Protein 5MR7 (pdb70)

InterPro domains:
  IPR007604 CP2 transcription factor [PF04516] (229-438)
  IPR007604 CP2 transcription factor [PS51968] (244-482)
  IPR040167 Transcription factor CP2-like [PTHR11037] (49-623)
  IPR057520 GRHL1/CP2, C-terminal domain [PF25416] (536-624)

Organism: Homo sapiens (NCBI:txid9606)

Nearest PDB structures (foldseek):
  5mr7-assembly1_A  TM=1.005E+00  e=2.139E-42  Homo sapiens
  5mr7-assembly2_B  TM=9.802E-01  e=1.194E-37  Homo sapiens
  5mph-assembly1_A  TM=9.291E-01  e=2.020E-31  Homo sapiens
  5mpi-assembly1_A  TM=9.273E-01  e=1.620E-30  Homo sapiens
  5mpf-assembly1_A  TM=9.160E-01  e=8.180E-30  Homo sapiens

GO terms:
  GO:0005634 nucleus (C, IDA)
  GO:0005911 cell-cell junction (C, IDA)
  GO:0001216 DNA-binding transcription activator activity (F, IDA)
  GO:0031490 chromatin DNA binding (F, IDA)
  GO:0043565 sequence-specific DNA binding (F, IDA)
  GO:0030216 keratinocyte differentiation (P, IDA)
  GO:0006357 regulation of transcription by RNA polymerase II (P, IDA)
  GO:0005634 nucleus (C, EXP)
  GO:0016020 membrane (C, EXP)
  GO:0003382 epithelial cell morphogenesis (P, IMP)
  GO:0034329 cell junction assembly (P, IMP)
  GO:0001228 DNA-binding transcription activator activity, RNA polymerase II-specific (F, IMP)
  GO:0045944 positive regulation of transcription by RNA polymerase II (P, IMP)
  GO:0007155 cell adhesion (P, IMP)
  GO:0070830 bicellular tight junction assembly (P, IMP)
  GO:0001228 DNA-binding transcription activator activity, RNA polymerase II-specific (F, IDA)
  GO:0045944 positive regulation of transcription by RNA polymerase II (P, IDA)
  GO:0042802 identical protein binding (F, IPI)
  GO:0005515 protein binding (F, IPI)
  GO:0005654 nucleoplasm (C, IDA)

Secondary structure (DSSP, 8-state):
-EEEEEES-B---EEEEETT--EEEEEEE----TTS-EEEEEEEEEESS---HHHHHHHHHHHHHTSS-TT--SEEE---HHHHTTEEEEEEEETTEEEEEEETTS-EEEEEEE-S-TTTT-----EEEEEEEEESSS--SS-SEEEEEEEEEESTTHHHHHHHHHH--EEEPEEPS-SSS---------/-EEEEEE----S----EEEEETT--EEEEEEE----TTTTEEEEEEEEEESS---HHHHHHHHHHHHHTSS-TT--SEEE---HHHHTTEEEEEEEETTEEEEEEETTS-EEEEEEE-S-TT---EEEEEEEEESSS--SS-SEEEEEEEEEESTTHHHHHHHHHHHH------EEEPEEPS-SSS--------

Sequence (384 aa):
TFQYTLEATKSGPMTYLNKGQFYAITLSETCFRHPISKVRSVVMVVFSEDKNRDEQLKYWKYWHSRQHTAKQRVLDIADYKESFNTIGNIEEIAYNAVSFTWDVNEEAKIFITVNCLSTDFSSGLPLMIQIDTYSYNNRSNKPIHRAYCQIKVFCDKGAERKIRDEERDITYFKTMPDLHSQPVLFIPDVTFQYTLEATKSLRQGPMTYLNKGQFYAITLSETCFRHPISKVRSVVMVVFSEDKNRDEQLKYWKYWHSRQHTAKQRVLDIADYKESFNTIGNIEEIAYNAVSFTWDVNEEAKIFITVNCLSTDFPLMIQIDTYSYNNRSNKPIHRAYCQIKVFCDKGAERKIRDEERKQQKKSDITYFKTMPDLHSQPVLFIPD

Structure (mmCIF, N/CA/C/O backbone):
data_5MR7
#
_entry.id   5MR7
#
_cell.length_a   54.193
_cell.length_b   48.274
_cell.length_c   101.304
_cell.angle_alpha   90.00
_cell.angle_beta   102.92
_cell.angle_gamma   90.00
#
_symmetry.space_group_name_H-M   'P 1 21 1'
#
loop_
_entity.id
_entity.type
_entity.pdbx_description
1 polymer 'Grainyhead-like protein 2 homolog'
2 water water
#
loop_
_atom_site.group_PDB
_atom_site.id
_atom_site.type_symbol
_atom_site.label_atom_id
_atom_site.label_alt_id
_atom_site.label_comp_id
_atom_site.label_asym_id
_atom_site.label_entity_id
_atom_site.label_seq_id
_atom_site.pdbx_PDB_ins_code
_atom_site.Cartn_x
_atom_site.Cartn_y
_atom_site.Cartn_z
_atom_site.occupancy
_atom_site.B_iso_or_equiv
_atom_site.auth_seq_id
_atom_site.auth_comp_id
_atom_site.auth_asym_id
_atom_site.auth_atom_id
_atom_site.pdbx_PDB_model_num
ATOM 1 N N . THR A 1 33 ? 11.186 -32.532 -5.198 1.00 117.24 247 THR A N 1
ATOM 2 C CA . THR A 1 33 ? 12.525 -32.870 -4.723 1.00 114.08 247 THR A CA 1
ATOM 3 C C . THR A 1 33 ? 12.622 -32.570 -3.212 1.00 111.48 247 THR A C 1
ATOM 4 O O . THR A 1 33 ? 12.610 -33.508 -2.450 1.00 112.17 247 THR A O 1
ATOM 8 N N . PHE A 1 34 ? 12.663 -31.301 -2.775 1.00 101.10 248 PHE A N 1
ATOM 9 C CA . PHE A 1 34 ? 12.726 -30.986 -1.352 1.00 96.33 248 PHE A CA 1
ATOM 10 C C . PHE A 1 34 ? 11.398 -30.549 -0.771 1.00 101.95 248 PHE A C 1
ATOM 11 O O . PHE A 1 34 ? 10.503 -30.111 -1.502 1.00 104.83 248 PHE A O 1
ATOM 19 N N . GLN A 1 35 ? 11.291 -30.627 0.564 1.00 95.91 249 GLN A N 1
ATOM 20 C CA . GLN A 1 35 ? 10.091 -30.261 1.302 1.00 95.50 249 GLN A CA 1
ATOM 21 C C . GLN A 1 35 ? 10.423 -29.766 2.711 1.00 91.80 249 GLN A C 1
ATOM 22 O O . GLN A 1 35 ? 11.181 -30.424 3.435 1.00 89.77 249 GLN A O 1
ATOM 28 N N . TYR A 1 36 ? 9.859 -28.596 3.082 1.00 83.82 250 TYR A N 1
ATOM 29 C CA . TYR A 1 36 ? 10.060 -28.032 4.414 1.00 80.45 250 TYR A CA 1
ATOM 30 C C . TYR A 1 36 ? 8.743 -27.784 5.104 1.00 85.46 250 TYR A C 1
ATOM 31 O O . TYR A 1 36 ? 7.742 -27.460 4.460 1.00 86.75 250 TYR A O 1
ATOM 40 N N . THR A 1 37 ? 8.736 -27.942 6.423 1.00 82.60 251 THR A N 1
ATOM 41 C CA . THR A 1 37 ? 7.532 -27.693 7.208 1.00 83.21 251 THR A CA 1
ATOM 42 C C . THR A 1 37 ? 7.812 -26.770 8.392 1.00 82.97 251 THR A C 1
ATOM 43 O O . THR A 1 37 ? 8.945 -26.676 8.875 1.00 77.77 251 THR A O 1
ATOM 47 N N . LEU A 1 38 ? 6.771 -26.067 8.831 1.00 81.94 252 LEU A N 1
ATOM 48 C CA . LEU A 1 38 ? 6.804 -25.211 10.009 1.00 79.64 252 LEU A CA 1
ATOM 49 C C . LEU A 1 38 ? 5.698 -25.694 10.957 1.00 87.00 252 LEU A C 1
ATOM 50 O O . LEU A 1 38 ? 4.530 -25.777 10.562 1.00 89.40 252 LEU A O 1
ATOM 55 N N . GLU A 1 39 ? 6.088 -26.104 12.175 1.00 82.98 253 GLU A N 1
ATOM 56 C CA . GLU A 1 39 ? 5.156 -26.578 13.190 1.00 84.50 253 GLU A CA 1
ATOM 57 C C . GLU A 1 39 ? 4.740 -25.374 14.052 1.00 88.56 253 GLU A C 1
ATOM 58 O O . GLU A 1 39 ? 5.429 -25.029 15.025 1.00 83.17 253 GLU A O 1
ATOM 64 N N . ALA A 1 40 ? 3.651 -24.697 13.632 1.00 90.87 254 ALA A N 1
ATOM 65 C CA . ALA A 1 40 ? 3.081 -23.553 14.338 1.00 92.78 254 ALA A CA 1
ATOM 66 C C . ALA A 1 40 ? 1.583 -23.478 14.223 1.00 107.70 254 ALA A C 1
ATOM 67 O O . ALA A 1 40 ? 0.939 -24.298 13.561 1.00 110.71 254 ALA A O 1
ATOM 69 N N . THR A 1 41 ? 1.053 -22.400 14.830 1.00 107.97 255 THR A N 1
ATOM 70 C CA . THR A 1 41 ? -0.349 -22.059 14.855 1.00 111.55 255 THR A CA 1
ATOM 71 C C . THR A 1 41 ? -0.850 -21.921 13.429 1.00 118.77 255 THR A C 1
ATOM 72 O O . THR A 1 41 ? -0.295 -21.186 12.603 1.00 114.35 255 THR A O 1
ATOM 76 N N . LYS A 1 42 ? -1.873 -22.719 13.161 1.00 122.17 256 LYS A N 1
ATOM 77 C CA . LYS A 1 42 ? -2.584 -22.859 11.904 1.00 125.35 256 LYS A CA 1
ATOM 78 C C . LYS A 1 42 ? -3.326 -21.581 11.517 1.00 129.63 256 LYS A C 1
ATOM 79 O O . LYS A 1 42 ? -4.166 -21.107 12.287 1.00 131.01 256 LYS A O 1
ATOM 85 N N . SER A 1 43 ? -3.093 -21.074 10.298 1.00 123.80 257 SER A N 1
ATOM 86 C CA . SER A 1 43 ? -3.850 -19.917 9.841 1.00 104.87 257 SER A CA 1
ATOM 87 C C . SER A 1 43 ? -4.969 -20.329 8.854 1.00 145.18 257 SER A C 1
ATOM 88 O O . SER A 1 43 ? -4.732 -20.582 7.664 1.00 103.61 257 SER A O 1
ATOM 91 N N . GLY A 1 51 ? 0.271 -17.926 -0.769 1.00 108.68 265 GLY A N 1
ATOM 92 C CA . GLY A 1 51 ? 0.195 -19.337 -0.410 1.00 108.56 265 GLY A CA 1
ATOM 93 C C . GLY A 1 51 ? 0.239 -19.628 1.088 1.00 107.45 265 GLY A C 1
ATOM 94 O O . GLY A 1 51 ? -0.771 -19.428 1.780 1.00 107.43 265 GLY A O 1
ATOM 95 N N . PRO A 1 52 ? 1.397 -20.137 1.613 1.00 98.61 266 PRO A N 1
ATOM 96 C CA . PRO A 1 52 ? 1.489 -20.441 3.052 1.00 95.44 266 PRO A CA 1
ATOM 97 C C . PRO A 1 52 ? 1.625 -19.194 3.922 1.00 95.85 266 PRO A C 1
ATOM 98 O O . PRO A 1 52 ? 2.446 -18.319 3.649 1.00 93.26 266 PRO A O 1
ATOM 102 N N . MET A 1 53 ? 0.804 -19.123 4.971 1.00 92.23 267 MET A N 1
ATOM 103 C CA . MET A 1 53 ? 0.782 -18.039 5.945 1.00 88.76 267 MET A CA 1
ATOM 104 C C . MET A 1 53 ? 0.673 -18.649 7.341 1.00 92.79 267 MET A C 1
ATOM 105 O O . MET A 1 53 ? -0.140 -19.548 7.566 1.00 95.27 267 MET A O 1
ATOM 110 N N . THR A 1 54 ? 1.519 -18.182 8.262 1.00 86.17 268 THR A N 1
ATOM 111 C CA . THR A 1 54 ? 1.558 -18.677 9.634 1.00 84.67 268 THR A CA 1
ATOM 112 C C . THR A 1 54 ? 1.759 -17.526 10.617 1.00 84.04 268 THR A C 1
ATOM 113 O O . THR A 1 54 ? 2.435 -16.539 10.319 1.00 81.24 268 THR A O 1
ATOM 117 N N . TYR A 1 55 ? 1.103 -17.627 11.768 1.00 80.81 269 TYR A N 1
ATOM 118 C CA . TYR A 1 55 ? 1.176 -16.596 12.809 1.00 77.77 269 TYR A CA 1
ATOM 119 C C . TYR A 1 55 ? 2.145 -17.078 13.882 1.00 78.21 269 TYR A C 1
ATOM 120 O O . TYR A 1 55 ? 2.031 -18.197 14.368 1.00 78.39 269 TYR A O 1
ATOM 129 N N . LEU A 1 56 ? 3.160 -16.270 14.174 1.00 71.44 270 LEU A N 1
ATOM 130 C CA . LEU A 1 56 ? 4.184 -16.625 15.154 1.00 68.96 270 LEU A CA 1
ATOM 131 C C . LEU A 1 56 ? 4.190 -15.607 16.277 1.00 72.42 270 LEU A C 1
ATOM 132 O O . LEU A 1 56 ? 3.807 -14.456 16.079 1.00 70.76 270 LEU A O 1
ATOM 137 N N . ASN A 1 57 ? 4.666 -16.033 17.443 1.00 69.49 271 ASN A N 1
ATOM 138 C CA . ASN A 1 57 ? 4.850 -15.174 18.592 1.00 68.24 271 ASN A CA 1
ATOM 139 C C . ASN A 1 57 ? 6.355 -14.934 18.730 1.00 70.33 271 ASN A C 1
ATOM 140 O O . ASN A 1 57 ? 7.145 -15.868 18.641 1.00 70.78 271 ASN A O 1
ATOM 145 N N . LYS A 1 58 ? 6.737 -13.682 18.911 1.00 66.86 272 LYS A N 1
ATOM 146 C CA . LYS A 1 58 ? 8.107 -13.221 19.116 1.00 66.09 272 LYS A CA 1
ATOM 147 C C . LYS A 1 58 ? 8.758 -13.954 20.308 1.00 74.58 272 LYS A C 1
ATOM 148 O O . LYS A 1 58 ? 8.117 -14.096 21.356 1.00 78.40 272 LYS A O 1
ATOM 154 N N . GLY A 1 59 ? 9.984 -14.456 20.111 1.00 69.39 273 GLY A N 1
ATOM 155 C CA . GLY A 1 59 ? 10.764 -15.138 21.142 1.00 69.08 273 GLY A CA 1
ATOM 156 C C . GLY A 1 59 ? 10.368 -16.557 21.453 1.00 73.45 273 GLY A C 1
ATOM 157 O O . GLY A 1 59 ? 11.043 -17.219 22.246 1.00 73.73 273 GLY A O 1
ATOM 158 N N . GLN A 1 60 ? 9.271 -17.039 20.836 1.00 71.03 274 GLN A N 1
ATOM 159 C CA . GLN A 1 60 ? 8.776 -18.416 20.942 1.00 72.04 274 GLN A CA 1
ATOM 160 C C . GLN A 1 60 ? 9.425 -19.251 19.816 1.00 74.48 274 GLN A C 1
ATOM 161 O O . GLN A 1 60 ? 9.430 -18.827 18.659 1.00 73.75 274 GLN A O 1
ATOM 167 N N . PHE A 1 61 ? 9.983 -20.417 20.165 1.00 71.39 275 PHE A N 1
ATOM 168 C CA . PHE A 1 61 ? 10.646 -21.343 19.220 1.00 69.53 275 PHE A CA 1
ATOM 169 C C . PHE A 1 61 ? 9.676 -22.206 18.451 1.00 71.60 275 PHE A C 1
ATOM 170 O O . PHE A 1 61 ? 8.722 -22.717 19.020 1.00 73.62 275 PHE A O 1
ATOM 178 N N . TYR A 1 62 ? 9.894 -22.353 17.164 1.00 67.46 276 TYR A N 1
ATOM 179 C CA . TYR A 1 62 ? 9.036 -23.193 16.325 1.00 69.36 276 TYR A CA 1
ATOM 180 C C . TYR A 1 62 ? 9.881 -24.136 15.510 1.00 73.50 276 TYR A C 1
ATOM 181 O O . TYR A 1 62 ? 10.910 -23.752 14.965 1.00 71.84 276 TYR A O 1
ATOM 190 N N . ALA A 1 63 ? 9.436 -25.368 15.424 1.00 73.25 277 ALA A N 1
ATOM 191 C CA . ALA A 1 63 ? 10.120 -26.442 14.715 1.00 72.72 277 ALA A CA 1
ATOM 192 C C . ALA A 1 63 ? 9.948 -26.346 13.208 1.00 74.17 277 ALA A C 1
ATOM 193 O O . ALA A 1 63 ? 8.835 -26.253 12.694 1.00 71.96 277 ALA A O 1
ATOM 195 N N . ILE A 1 64 ? 11.079 -26.318 12.517 1.00 72.49 278 ILE A N 1
ATOM 196 C CA . ILE A 1 64 ? 11.181 -26.356 11.059 1.00 72.85 278 ILE A CA 1
ATOM 197 C C . ILE A 1 64 ? 11.777 -27.712 10.757 1.00 81.56 278 ILE A C 1
ATOM 198 O O . ILE A 1 64 ? 12.685 -28.146 11.468 1.00 81.58 278 ILE A O 1
ATOM 203 N N . THR A 1 65 ? 11.252 -28.402 9.740 1.00 82.48 279 THR A N 1
ATOM 204 C CA . THR A 1 65 ? 11.779 -29.701 9.329 1.00 85.13 279 THR A CA 1
ATOM 205 C C . THR A 1 65 ? 12.239 -29.637 7.904 1.00 91.30 279 THR A C 1
ATOM 206 O O . THR A 1 65 ? 11.509 -29.179 7.023 1.00 89.68 279 THR A O 1
ATOM 210 N N . LEU A 1 66 ? 13.461 -30.094 7.673 1.00 91.74 280 LEU A N 1
ATOM 211 C CA . LEU A 1 66 ? 14.057 -30.094 6.342 1.00 90.72 280 LEU A CA 1
ATOM 212 C C . LEU A 1 66 ? 14.227 -31.527 5.916 1.00 95.36 280 LEU A C 1
ATOM 213 O O . LEU A 1 66 ? 14.855 -32.305 6.618 1.00 95.24 280 LEU A O 1
ATOM 218 N N . SER A 1 67 ? 13.648 -31.886 4.772 1.00 92.12 281 SER A N 1
ATOM 219 C CA . SER A 1 67 ? 13.764 -33.239 4.234 1.00 93.87 281 SER A CA 1
ATOM 220 C C . SER A 1 67 ? 13.935 -33.242 2.722 1.00 97.59 281 SER A C 1
ATOM 221 O O . SER A 1 67 ? 13.477 -32.340 2.022 1.00 95.49 281 SER A O 1
ATOM 224 N N . GLU A 1 68 ? 14.608 -34.276 2.220 1.00 97.22 282 GLU A N 1
ATOM 225 C CA . GLU A 1 68 ? 14.818 -34.473 0.799 1.00 97.41 282 GLU A CA 1
ATOM 226 C C . GLU A 1 68 ? 13.864 -35.604 0.385 1.00 107.48 282 GLU A C 1
ATOM 227 O O . GLU A 1 68 ? 13.941 -36.716 0.928 1.00 110.01 282 GLU A O 1
ATOM 233 N N . THR A 1 69 ? 12.926 -35.303 -0.533 1.00 105.97 283 THR A N 1
ATOM 234 C CA . THR A 1 69 ? 11.912 -36.254 -1.037 1.00 143.34 283 THR A CA 1
ATOM 235 C C . THR A 1 69 ? 12.500 -37.291 -2.032 1.00 170.36 283 THR A C 1
ATOM 236 O O . THR A 1 69 ? 12.161 -38.478 -1.984 1.00 136.05 283 THR A O 1
ATOM 240 N N . CYS A 1 74 ? 18.873 -39.994 -5.840 1.00 149.24 288 CYS A N 1
ATOM 241 C CA . CYS A 1 74 ? 19.823 -39.061 -6.443 1.00 148.80 288 CYS A CA 1
ATOM 242 C C . CYS A 1 74 ? 21.083 -38.889 -5.575 1.00 146.89 288 CYS A C 1
ATOM 243 O O . CYS A 1 74 ? 22.109 -38.414 -6.071 1.00 145.29 288 CYS A O 1
ATOM 246 N N . PHE A 1 75 ? 21.001 -39.272 -4.287 1.00 139.39 289 PHE A N 1
ATOM 247 C CA . PHE A 1 75 ? 22.104 -39.137 -3.342 1.00 134.92 289 PHE A CA 1
ATOM 248 C C . PHE A 1 75 ? 22.593 -40.467 -2.808 1.00 141.81 289 PHE A C 1
ATOM 249 O O . PHE A 1 75 ? 21.798 -41.275 -2.322 1.00 143.81 289 PHE A O 1
ATOM 257 N N . ARG A 1 76 ? 23.911 -40.689 -2.898 1.00 136.71 290 ARG A N 1
ATOM 258 C CA . ARG A 1 76 ? 24.589 -41.878 -2.417 1.00 138.36 290 ARG A CA 1
ATOM 259 C C . ARG A 1 76 ? 25.962 -41.558 -1.894 1.00 136.57 290 ARG A C 1
ATOM 260 O O . ARG A 1 76 ? 26.760 -40.960 -2.608 1.00 133.31 290 ARG A O 1
ATOM 268 N N . HIS A 1 77 ? 26.258 -42.026 -0.675 1.00 130.87 291 HIS A N 1
ATOM 269 C CA . HIS A 1 77 ? 27.537 -41.784 -0.039 1.00 127.85 291 HIS A CA 1
ATOM 270 C C . HIS A 1 77 ? 28.709 -41.998 -0.971 1.00 125.56 291 HIS A C 1
ATOM 271 O O . HIS A 1 77 ? 28.760 -42.982 -1.704 1.00 125.81 291 HIS A O 1
ATOM 278 N N . PRO A 1 78 ? 29.634 -41.036 -0.986 1.00 116.18 292 PRO A N 1
ATOM 279 C CA . PRO A 1 78 ? 29.711 -39.877 -0.088 1.00 110.90 292 PRO A CA 1
ATOM 280 C C . PRO A 1 78 ? 28.852 -38.657 -0.460 1.00 108.46 292 PRO A C 1
ATOM 281 O O . PRO A 1 78 ? 28.917 -37.681 0.255 1.00 106.84 292 PRO A O 1
ATOM 285 N N . ILE A 1 79 ? 28.033 -38.708 -1.511 1.00 103.51 293 ILE A N 1
ATOM 286 C CA . ILE A 1 79 ? 27.195 -37.571 -1.903 1.00 99.61 293 ILE A CA 1
ATOM 287 C C . ILE A 1 79 ? 25.936 -37.510 -1.037 1.00 107.55 293 ILE A C 1
ATOM 288 O O . ILE A 1 79 ? 24.844 -37.779 -1.537 1.00 111.05 293 ILE A O 1
ATOM 293 N N . SER A 1 80 ? 26.060 -37.143 0.250 1.00 101.49 294 SER A N 1
ATOM 294 C CA . SER A 1 80 ? 24.868 -37.118 1.113 1.00 99.13 294 SER A CA 1
ATOM 295 C C . SER A 1 80 ? 24.442 -35.731 1.588 1.00 97.39 294 SER A C 1
ATOM 296 O O . SER A 1 80 ? 23.245 -35.469 1.684 1.00 96.27 294 SER A O 1
ATOM 299 N N . LYS A 1 81 ? 25.398 -34.859 1.888 1.00 88.87 295 LYS A N 1
ATOM 300 C CA . LYS A 1 81 ? 25.128 -33.544 2.457 1.00 84.83 295 LYS A CA 1
ATOM 301 C C . LYS A 1 81 ? 24.718 -32.419 1.500 1.00 86.78 295 LYS A C 1
ATOM 302 O O . LYS A 1 81 ? 25.091 -32.375 0.317 1.00 87.49 295 LYS A O 1
ATOM 308 N N . VAL A 1 82 ? 23.952 -31.481 2.082 1.00 79.06 296 VAL A N 1
ATOM 309 C CA . VAL A 1 82 ? 23.486 -30.230 1.483 1.00 75.65 296 VAL A CA 1
ATOM 310 C C . VAL A 1 82 ? 23.653 -29.183 2.571 1.00 73.42 296 VAL A C 1
ATOM 311 O O . VAL A 1 82 ? 23.857 -29.526 3.724 1.00 71.84 296 VAL A O 1
ATOM 315 N N . ARG A 1 83 ? 23.593 -27.930 2.200 1.00 67.29 297 ARG A N 1
ATOM 316 C CA . ARG A 1 83 ? 23.714 -26.816 3.113 1.00 65.05 297 ARG A CA 1
ATOM 317 C C . ARG A 1 83 ? 22.501 -25.922 2.883 1.00 68.26 297 ARG A C 1
ATOM 318 O O . ARG A 1 83 ? 22.347 -25.365 1.778 1.00 70.15 297 ARG A O 1
ATOM 326 N N . SER A 1 84 ? 21.645 -25.801 3.907 1.00 61.22 298 SER A N 1
ATOM 327 C CA . SER A 1 84 ? 20.469 -24.929 3.847 1.00 59.61 298 SER A CA 1
ATOM 328 C C . SER A 1 84 ? 20.667 -23.623 4.615 1.00 64.43 298 SER A C 1
ATOM 329 O O . SER A 1 84 ? 21.357 -23.595 5.635 1.00 62.93 298 SER A O 1
ATOM 332 N N . VAL A 1 85 ? 20.051 -22.546 4.104 1.00 62.20 299 VAL A N 1
ATOM 333 C CA . VAL A 1 85 ? 20.050 -21.221 4.691 1.00 60.27 299 VAL A CA 1
ATOM 334 C C . VAL A 1 85 ? 18.603 -20.844 5.019 1.00 64.88 299 VAL A C 1
ATOM 335 O O . VAL A 1 85 ? 17.762 -20.808 4.131 1.00 65.66 299 VAL A O 1
ATOM 339 N N . VAL A 1 86 ? 18.312 -20.644 6.298 1.00 62.17 300 VAL A N 1
ATOM 340 C CA . VAL A 1 86 ? 16.990 -20.228 6.804 1.00 63.24 300 VAL A CA 1
ATOM 341 C C . VAL A 1 86 ? 17.098 -18.712 7.048 1.00 63.66 300 VAL A C 1
ATOM 342 O O . VAL A 1 86 ? 18.041 -18.271 7.711 1.00 61.56 300 VAL A O 1
ATOM 346 N N . MET A 1 87 ? 16.198 -17.921 6.423 1.00 58.52 301 MET A N 1
ATOM 347 C CA . MET A 1 87 ? 16.197 -16.448 6.494 1.00 56.31 301 MET A CA 1
ATOM 348 C C . MET A 1 87 ? 14.836 -15.843 6.855 1.00 57.86 301 MET A C 1
ATOM 349 O O . MET A 1 87 ? 13.794 -16.425 6.585 1.00 56.46 301 MET A O 1
ATOM 354 N N . VAL A 1 88 ? 14.855 -14.633 7.401 1.00 55.80 302 VAL A N 1
ATOM 355 C CA . VAL A 1 88 ? 13.667 -13.816 7.670 1.00 56.54 302 VAL A CA 1
A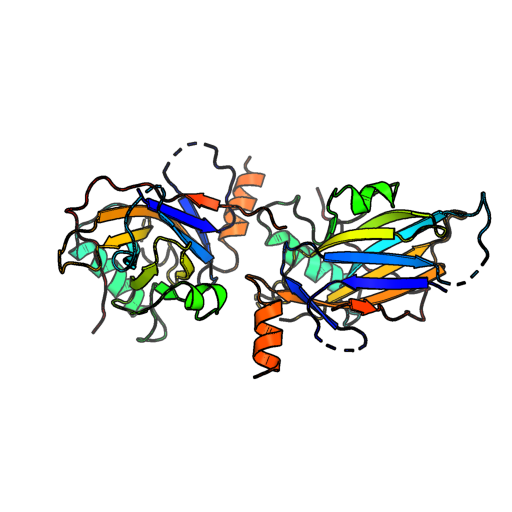TOM 356 C C . VAL A 1 88 ? 13.831 -12.566 6.791 1.00 60.67 302 VAL A C 1
ATOM 357 O O . VAL A 1 88 ? 14.752 -11.782 6.988 1.00 58.82 302 VAL A O 1
ATOM 361 N N . VAL A 1 89 ? 13.035 -12.495 5.720 1.00 59.01 303 VAL A N 1
ATOM 362 C CA . VAL A 1 89 ? 13.108 -11.455 4.689 1.00 60.15 303 VAL A CA 1
ATOM 363 C C . VAL A 1 89 ? 11.687 -10.881 4.437 1.00 69.44 303 VAL A C 1
ATOM 364 O O . VAL A 1 89 ? 10.720 -11.415 4.998 1.00 67.14 303 VAL A O 1
ATOM 368 N N . PHE A 1 90 ? 11.565 -9.818 3.598 1.00 70.44 304 PHE A N 1
ATOM 369 C CA . PHE A 1 90 ? 10.259 -9.234 3.292 1.00 73.95 304 PHE A CA 1
ATOM 370 C C . PHE A 1 90 ? 9.579 -9.886 2.082 1.00 84.75 304 PHE A C 1
ATOM 371 O O . PHE A 1 90 ? 10.217 -10.172 1.087 1.00 83.80 304 PHE A O 1
ATOM 379 N N . SER A 1 91 ? 8.259 -10.075 2.193 1.00 89.03 305 SER A N 1
ATOM 380 C CA . SER A 1 91 ? 7.367 -10.695 1.208 1.00 94.33 305 SER A CA 1
ATOM 381 C C . SER A 1 91 ? 7.045 -9.830 -0.010 1.00 105.03 305 SER A C 1
ATOM 382 O O . SER A 1 91 ? 7.078 -10.342 -1.123 1.00 107.22 305 SER A O 1
ATOM 385 N N . GLU A 1 92 ? 6.656 -8.559 0.203 1.00 104.99 306 GLU A N 1
ATOM 386 C CA . GLU A 1 92 ? 6.249 -7.598 -0.834 1.00 109.06 306 GLU A CA 1
ATOM 387 C C . GLU A 1 92 ? 7.243 -7.418 -1.984 1.00 114.50 306 GLU A C 1
ATOM 388 O O . GLU A 1 92 ? 6.876 -6.850 -3.022 1.00 117.73 306 GLU A O 1
ATOM 394 N N . ASP A 1 93 ? 8.493 -7.893 -1.791 1.00 107.84 307 ASP A N 1
ATOM 395 C CA . ASP A 1 93 ? 9.586 -7.813 -2.748 1.00 107.87 307 ASP A CA 1
ATOM 396 C C . ASP A 1 93 ? 9.874 -6.355 -3.124 1.00 111.15 307 ASP A C 1
ATOM 397 O O . ASP A 1 93 ? 9.698 -5.934 -4.277 1.00 114.93 307 ASP A O 1
ATOM 402 N N . LYS A 1 94 ? 10.277 -5.583 -2.097 1.00 102.01 308 LYS A N 1
ATOM 403 C CA . LYS A 1 94 ? 10.699 -4.189 -2.192 1.00 101.01 308 LYS A CA 1
ATOM 404 C C . LYS A 1 94 ? 12.179 -4.193 -2.606 1.00 99.41 308 LYS A C 1
ATOM 405 O O . LYS A 1 94 ? 12.856 -5.215 -2.416 1.00 93.82 308 LYS A O 1
ATOM 411 N N . ASN A 1 95 ? 12.713 -3.065 -3.123 1.00 96.45 309 ASN A N 1
ATOM 412 C CA . ASN A 1 95 ? 14.111 -3.102 -3.529 1.00 94.33 309 ASN A CA 1
ATOM 413 C C . ASN A 1 95 ? 15.049 -3.292 -2.324 1.00 93.22 309 ASN A C 1
ATOM 414 O O . ASN A 1 95 ? 14.702 -2.985 -1.180 1.00 94.60 309 ASN A O 1
ATOM 419 N N . ARG A 1 96 ? 16.184 -3.910 -2.594 1.00 84.08 310 ARG A N 1
ATOM 420 C CA . ARG A 1 96 ? 17.227 -4.239 -1.640 1.00 79.93 310 ARG A CA 1
ATOM 421 C C . ARG A 1 96 ? 17.478 -3.122 -0.644 1.00 84.64 310 ARG A C 1
ATOM 422 O O . ARG A 1 96 ? 17.501 -3.362 0.562 1.00 82.01 310 ARG A O 1
ATOM 430 N N . ASP A 1 97 ? 17.642 -1.893 -1.161 1.00 85.64 311 ASP A N 1
ATOM 431 C CA . ASP A 1 97 ? 17.903 -0.700 -0.357 1.00 86.76 311 ASP A CA 1
ATOM 432 C C . ASP A 1 97 ? 16.757 -0.372 0.583 1.00 87.27 311 ASP A C 1
ATOM 433 O O . ASP A 1 97 ? 17.037 0.018 1.707 1.00 84.58 311 ASP A O 1
ATOM 438 N N . GLU A 1 98 ? 15.496 -0.652 0.163 1.00 84.19 312 GLU A N 1
ATOM 439 C CA . GLU A 1 98 ? 14.290 -0.456 0.967 1.00 83.86 312 GLU A CA 1
ATOM 440 C C . GLU A 1 98 ? 14.347 -1.418 2.121 1.00 80.37 312 GLU A C 1
ATOM 441 O O . GLU A 1 98 ? 14.065 -1.036 3.251 1.00 79.30 312 GLU A O 1
ATOM 447 N N . GLN A 1 99 ? 14.674 -2.674 1.828 1.00 71.93 313 GLN A N 1
ATOM 448 C CA . GLN A 1 99 ? 14.711 -3.771 2.808 1.00 67.45 313 GLN A CA 1
ATOM 449 C C . GLN A 1 99 ? 15.790 -3.568 3.876 1.00 71.73 313 GLN A C 1
ATOM 450 O O . GLN A 1 99 ? 15.529 -3.819 5.044 1.00 69.35 313 GLN A O 1
ATOM 456 N N . LEU A 1 100 ? 16.969 -3.029 3.493 1.00 70.54 314 LEU A N 1
ATOM 457 C CA . LEU A 1 100 ? 18.048 -2.737 4.444 1.00 68.39 314 LEU A CA 1
ATOM 458 C C . LEU A 1 100 ? 17.695 -1.518 5.277 1.00 76.11 314 LEU A C 1
ATOM 459 O O . LEU A 1 100 ? 18.220 -1.346 6.382 1.00 76.17 314 LEU A O 1
ATOM 464 N N . LYS A 1 101 ? 16.772 -0.683 4.759 1.00 75.60 315 LYS A N 1
ATOM 465 C CA . LYS A 1 101 ? 16.264 0.501 5.459 1.00 77.19 315 LYS A CA 1
ATOM 466 C C . LYS A 1 101 ? 15.388 0.045 6.633 1.00 79.42 315 LYS A C 1
ATOM 467 O O . LYS A 1 101 ? 15.577 0.541 7.738 1.00 78.94 315 LYS A O 1
ATOM 473 N N . TYR A 1 102 ? 14.457 -0.911 6.401 1.00 76.57 316 TYR A N 1
ATOM 474 C CA . TYR A 1 102 ? 13.575 -1.455 7.447 1.00 75.93 316 TYR A CA 1
ATOM 475 C C . TYR A 1 102 ? 14.369 -2.186 8.512 1.00 72.48 316 TYR A C 1
ATOM 476 O O . TYR A 1 102 ? 14.049 -2.035 9.688 1.00 73.19 316 TYR A O 1
ATOM 485 N N . TRP A 1 103 ? 15.439 -2.900 8.128 1.00 62.77 317 TRP A N 1
ATOM 486 C CA . TRP A 1 103 ? 16.285 -3.594 9.086 1.00 60.80 317 TRP A CA 1
ATOM 487 C C . TRP A 1 103 ? 17.080 -2.647 10.012 1.00 66.82 317 TRP A C 1
ATOM 488 O O . TRP A 1 103 ? 17.053 -2.860 11.232 1.00 63.99 317 TRP A O 1
ATOM 499 N N . LYS A 1 104 ? 17.724 -1.574 9.458 1.00 68.43 318 LYS A N 1
ATOM 500 C CA . LYS A 1 104 ? 18.455 -0.567 10.274 1.00 70.37 318 LYS A CA 1
ATOM 501 C C . LYS A 1 104 ? 17.544 0.192 11.233 1.00 72.46 318 LYS A C 1
ATOM 502 O O . LYS A 1 104 ? 17.927 0.384 12.389 1.00 71.37 318 LYS A O 1
ATOM 508 N N . TYR A 1 105 ? 16.307 0.522 10.790 1.00 68.99 319 TYR A N 1
ATOM 509 C CA . TYR A 1 105 ? 15.282 1.157 11.616 1.00 70.05 319 TYR A CA 1
ATOM 510 C C . TYR A 1 105 ? 14.914 0.220 12.774 1.00 72.18 319 TYR A C 1
ATOM 511 O O . TYR A 1 105 ? 14.868 0.635 13.920 1.00 72.34 319 TYR A O 1
ATOM 520 N N . TRP A 1 106 ? 14.678 -1.046 12.477 1.00 70.12 320 TRP A N 1
ATOM 521 C CA . TRP A 1 106 ? 14.355 -2.058 13.480 1.00 68.17 320 TRP A CA 1
ATOM 522 C C . TRP A 1 106 ? 15.524 -2.233 14.459 1.00 70.66 320 TRP A C 1
ATOM 523 O O . TRP A 1 106 ? 15.319 -2.215 15.672 1.00 71.60 320 TRP A O 1
ATOM 534 N N . HIS A 1 107 ? 16.745 -2.413 13.920 1.00 64.69 321 HIS A N 1
ATOM 535 C CA . HIS A 1 107 ? 17.962 -2.625 14.693 1.00 62.88 321 HIS A CA 1
ATOM 536 C C . HIS A 1 107 ? 18.275 -1.449 15.661 1.00 69.89 321 HIS A C 1
ATOM 537 O O . HIS A 1 107 ? 18.669 -1.678 16.804 1.00 69.77 321 HIS A O 1
ATOM 544 N N . SER A 1 108 ? 18.039 -0.204 15.204 1.00 68.49 322 SER A N 1
ATOM 545 C CA . SER A 1 108 ? 18.269 1.010 15.989 1.00 71.56 322 SER A CA 1
ATOM 546 C C . SER A 1 108 ? 17.338 1.152 17.187 1.00 76.05 322 SER A C 1
ATOM 547 O O . SER A 1 108 ? 17.682 1.857 18.140 1.00 77.73 322 SER A O 1
ATOM 550 N N . ARG A 1 109 ? 16.167 0.497 17.129 1.00 70.69 323 ARG A N 1
ATOM 551 C CA . ARG A 1 109 ? 15.142 0.522 18.176 1.00 69.96 323 ARG A CA 1
ATOM 552 C C . ARG A 1 109 ? 15.288 -0.618 19.224 1.00 70.60 323 ARG A C 1
ATOM 553 O O . ARG A 1 109 ? 14.483 -0.684 20.156 1.00 71.08 323 ARG A O 1
ATOM 561 N N . GLN A 1 110 ? 16.288 -1.524 19.060 1.00 64.08 324 GLN A N 1
ATOM 562 C CA . GLN A 1 110 ? 16.543 -2.643 19.999 1.00 60.84 324 GLN A CA 1
ATOM 563 C C . GLN A 1 110 ? 17.344 -2.148 21.203 1.00 63.83 324 GLN A C 1
ATOM 564 O O . GLN A 1 110 ? 18.085 -1.164 21.093 1.00 66.92 324 GLN A O 1
ATOM 570 N N . HIS A 1 111 ? 17.236 -2.859 22.325 1.00 57.49 325 HIS A N 1
ATOM 571 C CA . HIS A 1 111 ? 17.899 -2.556 23.604 1.00 58.68 325 HIS A CA 1
ATOM 572 C C . HIS A 1 111 ? 19.387 -2.945 23.630 1.00 60.54 325 HIS A C 1
ATOM 573 O O . HIS A 1 111 ? 20.136 -2.512 24.515 1.00 59.60 325 HIS A O 1
ATOM 580 N N . THR A 1 112 ? 19.767 -3.842 22.717 1.00 57.80 326 THR A N 1
ATOM 581 C CA . THR A 1 112 ? 21.125 -4.342 22.535 1.00 59.81 326 THR A CA 1
ATOM 582 C C . THR A 1 112 ? 21.465 -4.444 21.034 1.00 66.46 326 THR A C 1
ATOM 583 O O . THR A 1 112 ? 20.607 -4.843 20.241 1.00 63.90 326 THR A O 1
ATOM 587 N N . ALA A 1 113 ? 22.726 -4.106 20.660 1.00 67.43 327 ALA A N 1
ATOM 588 C CA . ALA A 1 113 ? 23.267 -4.194 19.282 1.00 65.83 327 ALA A CA 1
ATOM 589 C C . ALA A 1 113 ? 23.476 -5.649 18.879 1.00 71.62 327 ALA A C 1
ATOM 590 O O . ALA A 1 113 ? 23.577 -5.943 17.686 1.00 71.88 327 ALA A O 1
ATOM 592 N N . LYS A 1 114 ? 23.555 -6.567 19.876 1.00 69.25 328 LYS A N 1
ATOM 593 C CA . LYS A 1 114 ? 23.746 -8.026 19.681 1.00 66.78 328 LYS A CA 1
ATOM 594 C C . LYS A 1 114 ? 22.440 -8.724 19.289 1.00 68.47 328 LYS A C 1
ATOM 595 O O . LYS A 1 114 ? 22.482 -9.891 18.922 1.00 70.72 328 LYS A O 1
ATOM 601 N N . GLN A 1 115 ? 21.284 -8.050 19.392 1.00 62.32 329 GLN A N 1
ATOM 602 C CA . GLN A 1 115 ? 19.965 -8.606 19.086 1.00 59.18 329 GLN A CA 1
ATOM 603 C C . GLN A 1 115 ? 19.797 -8.918 17.617 1.00 62.54 329 GLN A C 1
ATOM 604 O O . GLN A 1 115 ? 19.897 -8.016 16.776 1.00 63.75 329 GLN A O 1
ATOM 610 N N . ARG A 1 116 ? 19.499 -10.207 17.330 1.00 54.97 330 ARG A N 1
ATOM 611 C CA . ARG A 1 116 ? 19.280 -10.765 16.014 1.00 52.78 330 ARG A CA 1
ATOM 612 C C . ARG A 1 116 ? 17.780 -10.882 15.713 1.00 57.78 330 ARG A C 1
ATOM 613 O O . ARG A 1 116 ? 16.961 -11.092 16.631 1.00 56.06 330 ARG A O 1
ATOM 621 N N . VAL A 1 117 ? 17.441 -10.860 14.407 1.00 56.53 331 VAL A N 1
ATOM 622 C CA . VAL A 1 117 ? 16.080 -11.057 13.884 1.00 57.56 331 VAL A CA 1
ATOM 623 C C . VAL A 1 117 ? 15.745 -12.546 14.020 1.00 59.34 331 VAL A C 1
ATOM 624 O O . VAL A 1 117 ? 14.671 -12.903 14.508 1.00 60.93 331 VAL A O 1
ATOM 628 N N . LEU A 1 118 ? 16.670 -13.397 13.580 1.00 53.75 332 LEU A N 1
ATOM 629 C CA . LEU A 1 118 ? 16.543 -14.843 13.599 1.00 54.38 332 LEU A CA 1
ATOM 630 C C . LEU A 1 118 ? 17.555 -15.465 14.547 1.00 64.04 332 LEU A C 1
ATOM 631 O O . LEU A 1 118 ? 18.759 -15.176 14.454 1.00 65.14 332 LEU A O 1
ATOM 636 N N . ASP A 1 119 ? 17.053 -16.367 15.404 1.00 61.78 333 ASP A N 1
ATOM 637 C CA . ASP A 1 119 ? 17.808 -17.161 16.364 1.00 63.69 333 ASP A CA 1
ATOM 638 C C . ASP A 1 119 ? 17.446 -18.634 16.262 1.00 69.25 333 ASP A C 1
ATOM 639 O O . ASP A 1 119 ? 16.314 -18.982 15.938 1.00 66.42 333 ASP A O 1
ATOM 644 N N . ILE A 1 120 ? 18.436 -19.497 16.510 1.00 70.27 334 ILE A N 1
ATOM 645 C CA . ILE A 1 120 ? 18.333 -20.947 16.469 1.00 72.10 334 ILE A CA 1
ATOM 646 C C . ILE A 1 120 ? 18.582 -21.507 17.875 1.00 85.30 334 ILE A C 1
ATOM 647 O O . ILE A 1 120 ? 19.516 -21.056 18.548 1.00 85.19 334 ILE A O 1
ATOM 652 N N . ALA A 1 121 ? 17.725 -22.469 18.321 1.00 88.25 335 ALA A N 1
ATOM 653 C CA . ALA A 1 121 ? 17.811 -23.149 19.616 1.00 92.48 335 ALA A CA 1
ATOM 654 C C . ALA A 1 121 ? 18.778 -24.295 19.546 1.00 103.46 335 ALA A C 1
ATOM 655 O O . ALA A 1 121 ? 18.784 -25.040 18.567 1.00 103.73 335 ALA A O 1
ATOM 657 N N . ASP A 1 122 ? 19.557 -24.469 20.620 1.00 106.38 336 ASP A N 1
ATOM 658 C CA . ASP A 1 122 ? 20.600 -25.487 20.759 1.00 110.78 336 ASP A CA 1
ATOM 6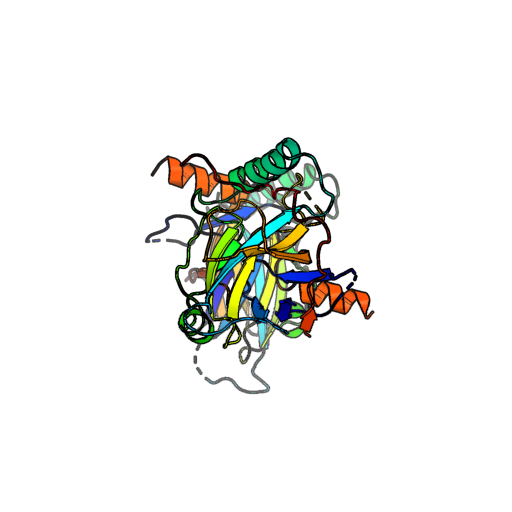59 C C . ASP A 1 122 ? 20.105 -26.894 21.130 1.00 120.03 336 ASP A C 1
ATOM 660 O O . ASP A 1 122 ? 20.934 -27.786 21.318 1.00 121.08 336 ASP A O 1
ATOM 665 N N . TYR A 1 123 ? 18.770 -27.112 21.185 1.00 119.93 337 TYR A N 1
ATOM 666 C CA . TYR A 1 123 ? 18.168 -28.402 21.551 1.00 123.92 337 TYR A CA 1
ATOM 667 C C . TYR A 1 123 ? 18.793 -29.603 20.804 1.00 129.98 337 TYR A C 1
ATOM 668 O O . TYR A 1 123 ? 19.067 -29.515 19.610 1.00 125.57 337 TYR A O 1
ATOM 677 N N . LYS A 1 124 ? 19.046 -30.710 21.547 1.00 132.37 338 LYS A N 1
ATOM 678 C CA . LYS A 1 124 ? 19.655 -31.970 21.062 1.00 134.26 338 LYS A CA 1
ATOM 679 C C . LYS A 1 124 ? 18.915 -32.557 19.870 1.00 135.42 338 LYS A C 1
ATOM 680 O O . LYS A 1 124 ? 19.571 -32.995 18.924 1.00 135.96 338 LYS A O 1
ATOM 686 N N . GLU A 1 125 ? 17.548 -32.556 19.917 1.00 128.23 339 GLU A N 1
ATOM 687 C CA . GLU A 1 125 ? 16.671 -33.017 18.828 1.00 125.92 339 GLU A CA 1
ATOM 688 C C . GLU A 1 125 ? 17.138 -32.408 17.494 1.00 125.02 339 GLU A C 1
ATOM 689 O O . GLU A 1 125 ? 17.222 -33.104 16.480 1.00 126.90 339 GLU A O 1
ATOM 695 N N . SER A 1 126 ? 17.490 -31.121 17.527 1.00 115.53 340 SER A N 1
ATOM 696 C CA . SER A 1 126 ? 17.959 -30.399 16.368 1.00 111.59 340 SER A CA 1
ATOM 697 C C . SER A 1 126 ? 19.435 -30.597 16.078 1.00 110.24 340 SER A C 1
ATOM 698 O O . SER A 1 126 ? 19.793 -30.999 14.969 1.00 108.94 340 SER A O 1
ATOM 701 N N . PHE A 1 127 ? 20.294 -30.327 17.071 1.00 103.43 341 PHE A N 1
ATOM 702 C CA . PHE A 1 127 ? 21.743 -30.327 16.889 1.00 100.85 341 PHE A CA 1
ATOM 703 C C . PHE A 1 127 ? 22.345 -31.706 16.583 1.00 109.70 341 PHE A C 1
ATOM 704 O O . PHE A 1 127 ? 23.457 -31.771 16.041 1.00 108.88 341 PHE A O 1
ATOM 712 N N . ASN A 1 128 ? 21.593 -32.787 16.826 1.00 109.76 342 ASN A N 1
ATOM 713 C CA . ASN A 1 128 ? 22.075 -34.112 16.460 1.00 113.87 342 ASN A CA 1
ATOM 714 C C . ASN A 1 128 ? 21.836 -34.360 14.967 1.00 118.12 342 ASN A C 1
ATOM 715 O O . ASN A 1 128 ? 22.581 -35.130 14.357 1.00 120.63 342 ASN A O 1
ATOM 720 N N . THR A 1 129 ? 20.817 -33.693 14.375 1.00 111.25 343 THR A N 1
ATOM 721 C CA . THR A 1 129 ? 20.451 -33.869 12.963 1.00 109.87 343 THR A CA 1
ATOM 722 C C . THR A 1 129 ? 21.161 -32.904 11.997 1.00 107.72 343 THR A C 1
ATOM 723 O O . THR A 1 129 ? 21.117 -33.120 10.781 1.00 109.46 343 THR A O 1
ATOM 727 N N . ILE A 1 130 ? 21.790 -31.851 12.521 1.00 96.82 344 ILE A N 1
ATOM 728 C CA . ILE A 1 130 ? 22.430 -30.816 11.700 1.00 90.63 344 ILE A CA 1
ATOM 729 C C . ILE A 1 130 ? 23.861 -30.498 12.138 1.00 88.32 344 ILE A C 1
ATOM 730 O O . ILE A 1 130 ? 24.222 -30.688 13.298 1.00 92.45 344 ILE A O 1
ATOM 735 N N . GLY A 1 131 ? 24.644 -29.971 11.208 1.00 74.86 345 GLY A N 1
ATOM 736 C CA . GLY A 1 131 ? 26.021 -29.595 11.469 1.00 72.89 345 GLY A CA 1
ATOM 737 C C . GLY A 1 131 ? 26.358 -28.252 10.879 1.00 74.84 345 GLY A C 1
ATOM 738 O O . GLY A 1 131 ? 25.516 -27.595 10.246 1.00 72.62 345 GLY A O 1
ATOM 739 N N . ASN A 1 132 ? 27.596 -27.821 11.122 1.00 71.66 346 ASN A N 1
ATOM 740 C CA . ASN A 1 132 ? 28.152 -26.587 10.591 1.00 69.79 346 ASN A CA 1
ATOM 741 C C . ASN A 1 132 ? 27.198 -25.398 10.741 1.00 74.78 346 ASN A C 1
ATOM 742 O O . ASN A 1 132 ? 26.899 -24.727 9.753 1.00 74.24 346 ASN A O 1
ATOM 747 N N . ILE A 1 133 ? 26.700 -25.154 11.975 1.00 73.24 347 ILE A N 1
ATOM 748 C CA . ILE A 1 133 ? 25.754 -24.063 12.229 1.00 70.87 347 ILE A CA 1
ATOM 749 C C . ILE A 1 133 ? 26.493 -22.767 12.255 1.00 76.72 347 ILE A C 1
ATOM 750 O O . ILE A 1 133 ? 27.404 -22.596 13.061 1.00 79.10 347 ILE A O 1
ATOM 755 N N . GLU A 1 134 ? 26.111 -21.858 11.341 1.00 72.16 348 GLU A N 1
ATOM 756 C CA . GLU A 1 134 ? 26.676 -20.526 11.147 1.00 69.97 348 GLU A CA 1
ATOM 757 C C . GLU A 1 134 ? 25.592 -19.449 11.191 1.00 71.45 348 GLU A C 1
ATOM 758 O O . GLU A 1 134 ? 24.585 -19.571 10.500 1.00 70.84 348 GLU A O 1
ATOM 764 N N . GLU A 1 135 ? 25.793 -18.400 12.007 1.00 66.79 349 GLU A N 1
ATOM 765 C CA . GLU A 1 135 ? 24.869 -17.262 12.090 1.00 64.60 349 GLU A CA 1
ATOM 766 C C . GLU A 1 135 ? 25.446 -16.249 11.112 1.00 68.21 349 GLU A C 1
ATOM 767 O O . GLU A 1 135 ? 26.132 -15.293 11.513 1.00 69.02 349 GLU A O 1
ATOM 773 N N . ILE A 1 136 ? 25.234 -16.518 9.806 1.00 61.85 350 ILE A N 1
ATOM 774 C CA . ILE A 1 136 ? 25.818 -15.751 8.703 1.00 60.46 350 ILE A CA 1
ATOM 775 C C . ILE A 1 136 ? 25.353 -14.293 8.629 1.00 62.29 350 ILE A C 1
ATOM 776 O O . ILE A 1 136 ? 26.091 -13.465 8.060 1.00 61.33 350 ILE A O 1
ATOM 781 N N . ALA A 1 137 ? 24.149 -13.973 9.190 1.00 58.09 351 ALA A N 1
ATOM 782 C CA . ALA A 1 137 ? 23.585 -12.604 9.196 1.00 55.63 351 ALA A CA 1
ATOM 783 C C . ALA A 1 137 ? 22.635 -12.486 10.354 1.00 59.00 351 ALA A C 1
ATOM 784 O O . ALA A 1 137 ? 22.348 -13.487 11.000 1.00 58.26 351 ALA A O 1
ATOM 786 N N . TYR A 1 138 ? 22.122 -11.280 10.634 1.00 57.03 352 TYR A N 1
ATOM 787 C CA . TYR A 1 138 ? 21.171 -11.106 11.738 1.00 55.61 352 TYR A CA 1
ATOM 788 C C . TYR A 1 138 ? 19.830 -11.765 11.449 1.00 58.14 352 TYR A C 1
ATOM 789 O O . TYR A 1 138 ? 19.123 -12.147 12.381 1.00 58.49 352 TYR A O 1
ATOM 798 N N . ASN A 1 139 ? 19.515 -11.952 10.167 1.00 53.43 353 ASN A N 1
ATOM 799 C CA . ASN A 1 139 ? 18.278 -12.583 9.755 1.00 54.25 353 ASN A CA 1
ATOM 800 C C . ASN A 1 139 ? 18.505 -13.917 9.049 1.00 60.18 353 ASN A C 1
ATOM 801 O O . ASN A 1 139 ? 17.603 -14.411 8.379 1.00 62.44 353 ASN A O 1
ATOM 806 N N . ALA A 1 140 ? 19.677 -14.547 9.247 1.00 55.56 354 ALA A N 1
ATOM 807 C CA . ALA A 1 140 ? 19.947 -15.833 8.599 1.00 55.30 354 ALA A CA 1
ATOM 808 C C . ALA A 1 140 ? 20.784 -16.770 9.412 1.00 59.96 354 ALA A C 1
ATOM 809 O O . ALA A 1 140 ? 21.653 -16.363 10.183 1.00 60.66 354 ALA A O 1
ATOM 811 N N . VAL A 1 141 ? 20.490 -18.046 9.230 1.00 55.66 355 VAL A N 1
ATOM 812 C CA . VAL A 1 141 ? 21.213 -19.157 9.815 1.00 57.16 355 VAL A CA 1
ATOM 813 C C . VAL A 1 141 ? 21.570 -20.150 8.664 1.00 64.46 355 VAL A C 1
ATOM 814 O O . VAL A 1 141 ? 20.751 -20.410 7.778 1.00 65.07 355 VAL A O 1
ATOM 818 N N . SER A 1 142 ? 22.813 -20.652 8.674 1.00 61.06 356 SER A N 1
ATOM 819 C CA . SER A 1 142 ? 23.312 -21.637 7.746 1.00 60.49 356 SER A CA 1
ATOM 820 C C . SER A 1 142 ? 23.671 -22.915 8.539 1.00 66.50 356 SER A C 1
ATOM 821 O O . SER A 1 142 ? 24.114 -22.836 9.696 1.00 67.38 356 SER A O 1
ATOM 824 N N . PHE A 1 143 ? 23.423 -24.098 7.934 1.00 60.62 357 PHE A N 1
ATOM 825 C CA . PHE A 1 143 ? 23.747 -25.379 8.519 1.00 60.74 357 PHE A CA 1
ATOM 826 C C . PHE A 1 143 ? 23.782 -26.407 7.429 1.00 66.32 357 PHE A C 1
ATOM 827 O O . PHE A 1 143 ? 23.154 -26.219 6.386 1.00 66.29 357 PHE A O 1
ATOM 835 N N . THR A 1 144 ? 24.517 -27.491 7.657 1.00 63.87 358 THR A N 1
ATOM 836 C CA . THR A 1 144 ? 24.553 -28.642 6.755 1.00 64.53 358 THR A CA 1
ATOM 837 C C . THR A 1 144 ? 23.701 -29.737 7.353 1.00 73.30 358 THR A C 1
ATOM 838 O O . THR A 1 144 ? 23.584 -29.860 8.591 1.00 75.64 358 THR A O 1
ATOM 842 N N . TRP A 1 145 ? 23.063 -30.525 6.490 1.00 70.67 359 TRP A N 1
ATOM 843 C CA . TRP A 1 145 ? 22.260 -31.658 6.990 1.00 72.84 359 TRP A CA 1
ATOM 844 C C . TRP A 1 145 ? 22.333 -32.801 6.008 1.00 81.23 359 TRP A C 1
ATOM 845 O O . TRP A 1 145 ? 22.605 -32.596 4.815 1.00 79.90 359 TRP A O 1
ATOM 856 N N . ASP A 1 146 ? 22.189 -34.018 6.517 1.00 83.34 360 ASP A N 1
ATOM 857 C CA . ASP A 1 146 ? 22.270 -35.211 5.671 1.00 85.12 360 ASP A CA 1
ATOM 858 C C . ASP A 1 146 ? 20.900 -35.497 5.101 1.00 89.42 360 ASP A C 1
ATOM 859 O O . ASP A 1 146 ? 19.943 -35.654 5.866 1.00 92.72 360 ASP A O 1
ATOM 864 N N . VAL A 1 147 ? 20.806 -35.584 3.773 1.00 83.72 361 VAL A N 1
ATOM 865 C CA . VAL A 1 147 ? 19.547 -35.892 3.081 1.00 85.49 361 VAL A CA 1
ATOM 866 C C . VAL A 1 147 ? 18.941 -37.263 3.518 1.00 95.60 361 VAL A C 1
ATOM 867 O O . VAL A 1 147 ? 17.722 -37.404 3.531 1.00 98.01 361 VAL A O 1
ATOM 871 N N . ASN A 1 148 ? 19.791 -38.259 3.843 1.00 94.94 362 ASN A N 1
ATOM 872 C CA . ASN A 1 148 ? 19.352 -39.601 4.258 1.00 100.39 362 ASN A CA 1
ATOM 873 C C . ASN A 1 148 ? 18.636 -39.594 5.581 1.00 106.07 362 ASN A C 1
ATOM 874 O O . ASN A 1 148 ? 18.011 -40.584 5.929 1.00 110.28 362 ASN A O 1
ATOM 879 N N . GLU A 1 149 ? 18.663 -38.446 6.276 1.00 100.82 363 GLU A N 1
ATOM 880 C CA . GLU A 1 149 ? 17.950 -38.171 7.523 1.00 100.72 363 GLU A CA 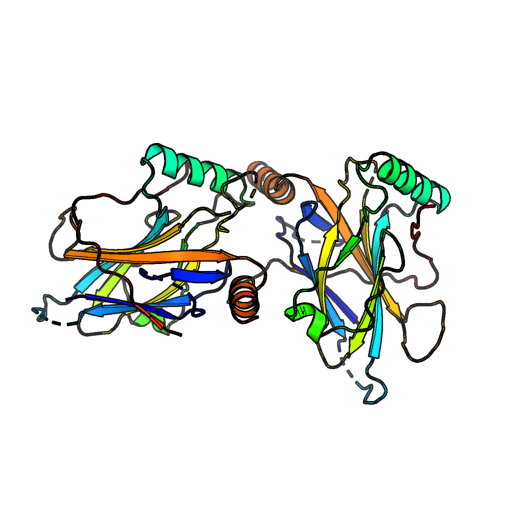1
ATOM 881 C C . GLU A 1 149 ? 17.000 -36.993 7.246 1.00 106.94 363 GLU A C 1
ATOM 882 O O . GLU A 1 149 ? 17.088 -36.318 6.212 1.00 104.76 363 GLU A O 1
ATOM 888 N N . GLU A 1 150 ? 16.145 -36.707 8.225 1.00 105.86 364 GLU A N 1
ATOM 889 C CA . GLU A 1 150 ? 15.206 -35.590 8.240 1.00 103.69 364 GLU A CA 1
ATOM 890 C C . GLU A 1 150 ? 15.827 -34.546 9.188 1.00 102.94 364 GLU A C 1
ATOM 891 O O . GLU A 1 150 ? 16.186 -34.899 10.312 1.00 104.03 364 GLU A O 1
ATOM 897 N N . ALA A 1 151 ? 15.981 -33.285 8.738 1.00 94.41 365 ALA A N 1
ATOM 898 C CA . ALA A 1 151 ? 16.566 -32.219 9.543 1.00 90.05 365 ALA A CA 1
ATOM 899 C C . ALA A 1 151 ? 15.523 -31.501 10.421 1.00 90.20 365 ALA A C 1
ATOM 900 O O . ALA A 1 151 ? 14.412 -31.241 9.968 1.00 89.94 365 ALA A O 1
ATOM 902 N N . LYS A 1 152 ? 15.892 -31.177 11.665 1.00 83.29 366 LYS A N 1
ATOM 903 C CA . LYS A 1 152 ? 14.989 -30.476 12.587 1.00 81.99 366 LYS A CA 1
ATOM 904 C C . LYS A 1 152 ? 15.676 -29.332 13.295 1.00 81.99 366 LYS A C 1
ATOM 905 O O . LYS A 1 152 ? 16.759 -29.508 13.831 1.00 82.38 366 LYS A O 1
ATOM 911 N N . ILE A 1 153 ? 15.100 -28.142 13.190 1.00 74.97 367 ILE A N 1
ATOM 912 C CA . ILE A 1 153 ? 15.615 -26.913 13.798 1.00 71.22 367 ILE A CA 1
ATOM 913 C C . ILE A 1 153 ? 14.517 -26.187 14.506 1.00 69.65 367 ILE A C 1
ATOM 914 O O . ILE A 1 153 ? 13.366 -26.241 14.085 1.00 67.05 367 ILE A O 1
ATOM 919 N N . PHE A 1 154 ? 14.863 -25.520 15.589 1.00 67.29 368 PHE A N 1
ATOM 920 C CA . PHE A 1 154 ? 13.930 -24.689 16.355 1.00 67.50 368 PHE A CA 1
ATOM 921 C C . PHE A 1 154 ? 14.361 -23.259 16.178 1.00 68.76 368 PHE A C 1
ATOM 922 O O . PHE A 1 154 ? 15.492 -22.929 16.524 1.00 67.38 368 PHE A O 1
ATOM 930 N N . ILE A 1 155 ? 13.498 -22.420 15.598 1.00 65.63 369 ILE A N 1
ATOM 931 C CA . ILE A 1 155 ? 13.852 -21.018 15.382 1.00 64.35 369 ILE A CA 1
ATOM 932 C C . ILE A 1 155 ? 12.858 -20.072 15.969 1.00 65.44 369 ILE A C 1
ATOM 933 O O . ILE A 1 155 ? 11.702 -20.418 16.130 1.00 65.64 369 ILE A O 1
ATOM 938 N N . THR A 1 156 ? 13.305 -18.830 16.226 1.00 62.50 370 THR A N 1
ATOM 939 C CA . THR A 1 156 ? 12.476 -17.735 16.702 1.00 60.13 370 THR A CA 1
ATOM 940 C C . THR A 1 156 ? 12.733 -16.462 15.888 1.00 61.13 370 THR A C 1
ATOM 941 O O . THR A 1 156 ? 13.840 -16.220 15.407 1.00 58.34 370 THR A O 1
ATOM 945 N N . VAL A 1 157 ? 11.673 -15.659 15.723 1.00 60.11 371 VAL A N 1
ATOM 946 C CA . VAL A 1 157 ? 11.682 -14.362 15.003 1.00 57.66 371 VAL A CA 1
ATOM 947 C C . VAL A 1 157 ? 11.498 -13.274 16.074 1.00 63.17 371 VAL A C 1
ATOM 948 O O . VAL A 1 157 ? 10.543 -13.334 16.843 1.00 63.27 371 VAL A O 1
ATOM 952 N N . ASN A 1 158 ? 12.458 -12.331 16.173 1.00 60.43 372 ASN A N 1
ATOM 953 C CA . ASN A 1 158 ? 12.460 -11.342 17.233 1.00 60.25 372 ASN A CA 1
ATOM 954 C C . ASN A 1 158 ? 11.977 -9.964 16.822 1.00 67.12 372 ASN A C 1
ATOM 955 O O . ASN A 1 158 ? 12.195 -8.979 17.542 1.00 66.49 372 ASN A O 1
ATOM 960 N N . CYS A 1 159 ? 11.290 -9.897 15.689 1.00 66.07 373 CYS A N 1
ATOM 961 C CA . CYS A 1 159 ? 10.743 -8.650 15.175 1.00 67.42 373 CYS A CA 1
ATOM 962 C C . CYS A 1 159 ? 9.239 -8.774 15.028 1.00 67.81 373 CYS A C 1
ATOM 963 O O . CYS A 1 159 ? 8.774 -9.731 14.437 1.00 65.97 373 CYS A O 1
ATOM 966 N N . LEU A 1 160 ? 8.479 -7.797 15.515 1.00 65.73 374 LEU A N 1
ATOM 967 C CA . LEU A 1 160 ? 7.029 -7.844 15.322 1.00 66.38 374 LEU A CA 1
ATOM 968 C C . LEU A 1 160 ? 6.727 -7.287 13.954 1.00 72.70 374 LEU A C 1
ATOM 969 O O . LEU A 1 160 ? 7.477 -6.431 13.477 1.00 71.96 374 LEU A O 1
ATOM 974 N N . SER A 1 161 ? 5.633 -7.748 13.325 1.00 71.82 375 SER A N 1
ATOM 975 C CA . SER A 1 161 ? 5.227 -7.294 11.996 1.00 72.98 375 SER A CA 1
ATOM 976 C C . SER A 1 161 ? 4.942 -5.789 11.959 1.00 80.46 375 SER A C 1
ATOM 977 O O . SER A 1 161 ? 5.063 -5.169 10.903 1.00 81.15 375 SER A O 1
ATOM 980 N N . THR A 1 162 ? 4.667 -5.204 13.137 1.00 79.27 376 THR A N 1
ATOM 981 C CA . THR A 1 162 ? 4.336 -3.784 13.367 1.00 81.12 376 THR A CA 1
ATOM 982 C C . THR A 1 162 ? 5.522 -2.951 13.840 1.00 87.03 376 THR A C 1
ATOM 983 O O . THR A 1 162 ? 5.329 -1.804 14.207 1.00 89.49 376 THR A O 1
ATOM 987 N N . ASP A 1 163 ? 6.734 -3.506 13.834 1.00 83.66 377 ASP A N 1
ATOM 988 C CA . ASP A 1 163 ? 7.927 -2.794 14.295 1.00 83.66 377 ASP A CA 1
ATOM 989 C C . ASP A 1 163 ? 8.672 -2.021 13.188 1.00 87.25 377 ASP A C 1
ATOM 990 O O . ASP A 1 163 ? 9.767 -1.497 13.434 1.00 85.55 377 ASP A O 1
ATOM 995 N N . PHE A 1 164 ? 8.106 -1.954 11.979 1.00 83.89 378 PHE A N 1
ATOM 996 C CA . PHE A 1 164 ? 8.830 -1.279 10.916 1.00 84.77 378 PHE A CA 1
ATOM 997 C C . PHE A 1 164 ? 8.268 0.083 10.597 1.00 94.85 378 PHE A C 1
ATOM 998 O O . PHE A 1 164 ? 8.763 0.751 9.692 1.00 96.87 378 PHE A O 1
ATOM 1006 N N . SER A 1 165 ? 7.306 0.530 11.422 1.00 94.26 379 SER A N 1
ATOM 1007 C CA . SER A 1 165 ? 6.673 1.837 11.399 1.00 96.67 379 SER A CA 1
ATOM 1008 C C . SER A 1 165 ? 6.434 2.261 12.847 1.00 101.66 379 SER A C 1
ATOM 1009 O O . SER A 1 165 ? 6.389 1.423 13.760 1.00 97.89 379 SER A O 1
ATOM 1012 N N . SER A 1 166 ? 6.299 3.583 13.044 1.00 103.06 380 SER A N 1
ATOM 1013 C CA . SER A 1 166 ? 6.063 4.232 14.336 1.00 129.99 380 SER A CA 1
ATOM 1014 C C . SER A 1 166 ? 4.572 4.456 14.568 1.00 150.10 380 SER A C 1
ATOM 1015 O O . SER A 1 166 ? 3.799 3.501 14.553 1.00 106.91 380 SER A O 1
ATOM 1018 N N . GLY A 1 172 ? 0.981 -3.598 9.338 1.00 95.28 386 GLY A N 1
ATOM 1019 C CA . GLY A 1 172 ? 1.876 -4.737 9.481 1.00 92.16 386 GLY A CA 1
ATOM 1020 C C . GLY A 1 172 ? 2.562 -5.106 8.179 1.00 98.28 386 GLY A C 1
ATOM 1021 O O . GLY A 1 172 ? 1.884 -5.342 7.173 1.00 102.43 386 GLY A O 1
ATOM 1022 N N . LEU A 1 173 ? 3.916 -5.156 8.178 1.00 90.84 387 LEU A N 1
ATOM 1023 C CA . LEU A 1 173 ? 4.701 -5.501 6.986 1.00 89.48 387 LEU A CA 1
ATOM 1024 C C . LEU A 1 173 ? 4.659 -6.991 6.668 1.00 88.68 387 LEU A C 1
ATOM 1025 O O . LEU A 1 173 ? 4.880 -7.802 7.578 1.00 85.18 387 LEU A O 1
ATOM 1030 N N . PRO A 1 174 ? 4.396 -7.399 5.397 1.00 85.71 388 PRO A N 1
ATOM 1031 C CA . PRO A 1 174 ? 4.418 -8.846 5.103 1.00 84.04 388 PRO A CA 1
ATOM 1032 C C . PRO A 1 174 ? 5.839 -9.402 5.077 1.00 82.95 388 PRO A C 1
ATOM 1033 O O . PRO A 1 174 ? 6.650 -9.039 4.230 1.00 84.17 388 PRO A O 1
ATOM 1037 N N . LEU A 1 175 ? 6.156 -10.199 6.084 1.00 74.61 389 LEU A N 1
ATOM 1038 C CA . LEU A 1 175 ? 7.438 -10.877 6.242 1.00 70.94 389 LEU A CA 1
ATOM 1039 C C . LEU A 1 175 ? 7.272 -12.324 5.797 1.00 74.20 389 LEU A C 1
ATOM 1040 O O . LEU A 1 175 ? 6.144 -12.809 5.632 1.00 76.28 389 LEU A O 1
ATOM 1045 N N . MET A 1 176 ? 8.399 -13.027 5.648 1.00 67.62 390 MET A N 1
ATOM 1046 C CA . MET A 1 176 ? 8.399 -14.435 5.261 1.00 66.42 390 MET A CA 1
ATOM 1047 C C . MET A 1 176 ? 9.663 -15.134 5.680 1.00 68.43 390 MET A C 1
ATOM 1048 O O . MET A 1 176 ? 10.689 -14.495 5.909 1.00 67.02 390 MET A O 1
ATOM 1053 N N . ILE A 1 177 ? 9.565 -16.443 5.835 1.00 65.93 391 ILE A N 1
ATOM 1054 C CA . ILE A 1 177 ? 10.705 -17.284 6.114 1.00 64.47 391 ILE A CA 1
ATOM 1055 C C . ILE A 1 177 ? 11.057 -17.915 4.783 1.00 67.81 391 ILE A C 1
ATOM 1056 O O . ILE A 1 177 ? 10.210 -18.544 4.139 1.00 69.88 391 ILE A O 1
ATOM 1061 N N . GLN A 1 178 ? 12.301 -17.725 4.363 1.00 62.78 392 GLN A N 1
ATOM 1062 C CA . GLN A 1 178 ? 12.799 -18.323 3.139 1.00 62.55 392 GLN A CA 1
ATOM 1063 C C . GLN A 1 178 ? 13.854 -19.356 3.487 1.00 63.55 392 GLN A C 1
ATOM 1064 O O . GLN A 1 178 ? 14.670 -19.141 4.390 1.00 62.91 392 GLN A O 1
ATOM 1070 N N . ILE A 1 179 ? 13.806 -20.496 2.797 1.00 58.53 393 ILE A N 1
ATOM 1071 C CA . ILE A 1 179 ? 14.777 -21.559 2.954 1.00 56.07 393 ILE A CA 1
ATOM 1072 C C . ILE A 1 179 ? 15.471 -21.772 1.618 1.00 61.61 393 ILE A C 1
ATOM 1073 O O . ILE A 1 179 ? 14.798 -22.064 0.624 1.00 63.46 393 ILE A O 1
ATOM 1078 N N . ASP A 1 180 ? 16.811 -21.641 1.606 1.00 56.54 394 ASP A N 1
ATOM 1079 C CA . ASP A 1 180 ? 17.624 -21.872 0.426 1.00 57.85 394 ASP A CA 1
ATOM 1080 C C . ASP A 1 180 ? 18.425 -23.099 0.669 1.00 61.65 394 ASP A C 1
ATOM 1081 O O . ASP A 1 180 ? 19.118 -23.174 1.676 1.00 58.49 394 ASP A O 1
ATOM 1086 N N . THR A 1 181 ? 18.379 -24.048 -0.283 1.00 60.34 395 THR A N 1
ATOM 1087 C CA . THR A 1 181 ? 19.101 -25.302 -0.219 1.00 59.98 395 THR A CA 1
ATOM 1088 C C . THR A 1 181 ? 20.185 -25.312 -1.278 1.00 69.44 395 THR A C 1
ATOM 1089 O O . THR A 1 181 ? 19.893 -25.186 -2.465 1.00 72.83 395 THR A O 1
ATOM 1093 N N . TYR A 1 182 ? 21.434 -25.486 -0.857 1.00 64.76 396 TYR A N 1
ATOM 1094 C CA . TYR A 1 182 ? 22.553 -25.476 -1.781 1.00 64.64 396 TYR A CA 1
ATOM 1095 C C . TYR A 1 182 ? 23.227 -26.792 -1.864 1.00 70.61 396 TYR A C 1
ATOM 1096 O O . TYR A 1 182 ? 23.153 -27.577 -0.934 1.00 73.46 396 TYR A O 1
ATOM 1105 N N . SER A 1 183 ? 23.963 -27.022 -2.941 1.00 67.30 397 SER A N 1
ATOM 1106 C CA . SER A 1 183 ? 24.795 -28.200 -3.049 1.00 66.41 397 SER A CA 1
ATOM 1107 C C . SER A 1 183 ? 26.005 -27.899 -2.154 1.00 70.05 397 SER A C 1
ATOM 1108 O O . SER A 1 183 ? 26.418 -26.741 -1.984 1.00 67.46 397 SER A O 1
ATOM 1111 N N . TYR A 1 184 ? 26.521 -28.945 -1.556 1.00 70.64 398 TYR A N 1
ATOM 1112 C CA . TYR A 1 184 ? 27.690 -28.947 -0.688 1.00 71.06 398 TYR A CA 1
ATOM 1113 C C . TYR A 1 184 ? 28.913 -29.404 -1.534 1.00 75.56 398 TYR A C 1
ATOM 1114 O O . TYR A 1 184 ? 30.048 -29.451 -1.043 1.00 75.04 398 TYR A O 1
ATOM 1123 N N . ASN A 1 185 ? 28.660 -29.735 -2.810 1.00 72.65 399 ASN A N 1
ATOM 1124 C CA . ASN A 1 185 ? 29.671 -30.251 -3.725 1.00 75.12 399 ASN A CA 1
ATOM 1125 C C . ASN A 1 185 ? 30.155 -29.264 -4.730 1.00 78.51 399 ASN A C 1
ATOM 1126 O O . ASN A 1 185 ? 30.855 -29.655 -5.655 1.00 80.01 399 ASN A O 1
ATOM 1131 N N . ASN A 1 186 ? 29.821 -27.975 -4.534 1.00 73.48 400 ASN A N 1
ATOM 1132 C CA . ASN A 1 186 ? 30.248 -26.872 -5.383 1.00 73.41 400 ASN A CA 1
ATOM 1133 C C . ASN A 1 186 ? 30.036 -25.544 -4.667 1.00 75.57 400 ASN A C 1
ATOM 1134 O O . ASN A 1 186 ? 29.289 -25.457 -3.683 1.00 77.38 400 ASN A O 1
ATOM 1139 N N . ARG A 1 187 ? 30.711 -24.539 -5.154 1.00 72.07 401 ARG A N 1
ATOM 1140 C CA . ARG A 1 187 ? 30.716 -23.141 -4.684 1.00 72.60 401 ARG A CA 1
ATOM 1141 C C . ARG A 1 187 ? 29.777 -22.222 -5.500 1.00 78.37 401 ARG A C 1
ATOM 1142 O O . ARG A 1 187 ? 29.923 -21.013 -5.448 1.00 81.02 401 ARG A O 1
ATOM 1150 N N . SER A 1 188 ? 28.763 -22.793 -6.166 1.00 75.06 402 SER A N 1
ATOM 1151 C CA . SER A 1 188 ? 27.734 -22.074 -6.910 1.00 73.47 402 SER A CA 1
ATOM 1152 C C . SER A 1 188 ? 26.970 -21.106 -6.003 1.00 73.34 402 SER A C 1
ATOM 1153 O O . SER A 1 188 ? 26.802 -21.313 -4.802 1.00 70.75 402 SER A O 1
ATOM 1156 N N . ASN A 1 189 ? 26.581 -20.007 -6.600 1.00 73.34 403 ASN A N 1
ATOM 1157 C CA . ASN A 1 189 ? 25.849 -18.904 -5.975 1.00 73.62 403 ASN A CA 1
ATOM 1158 C C . ASN A 1 189 ? 24.358 -19.133 -6.161 1.00 80.29 403 ASN A C 1
ATOM 1159 O O . ASN A 1 189 ? 23.542 -18.264 -5.857 1.00 80.77 403 ASN A O 1
ATOM 1164 N N . LYS A 1 190 ? 24.008 -20.299 -6.703 1.00 77.62 404 LYS A N 1
ATOM 1165 C CA . LYS A 1 190 ? 22.636 -20.616 -7.012 1.00 77.57 404 LYS A CA 1
ATOM 1166 C C . LYS A 1 190 ? 22.144 -21.785 -6.175 1.00 77.83 404 LYS A C 1
ATOM 1167 O O . LYS A 1 190 ? 22.820 -22.798 -6.116 1.00 76.49 404 LYS A O 1
ATOM 1173 N N . PRO A 1 191 ? 20.995 -21.672 -5.473 1.00 75.08 405 PRO A N 1
ATOM 1174 C CA . PRO A 1 191 ? 20.518 -22.831 -4.715 1.00 73.83 405 PRO A CA 1
ATOM 1175 C C . PRO A 1 191 ? 19.909 -23.860 -5.661 1.00 79.16 405 PRO A C 1
ATOM 1176 O O . PRO A 1 191 ? 19.565 -23.515 -6.792 1.00 79.60 405 PRO A O 1
ATOM 1180 N N . ILE A 1 192 ? 19.836 -25.135 -5.210 1.00 75.77 406 ILE A N 1
ATOM 1181 C CA . ILE A 1 192 ? 19.237 -26.251 -5.939 1.00 77.58 406 ILE A CA 1
ATOM 1182 C C . ILE A 1 192 ? 17.721 -26.294 -5.642 1.00 79.91 406 ILE A C 1
ATOM 1183 O O . ILE A 1 192 ? 16.945 -26.867 -6.399 1.00 82.71 406 ILE A O 1
ATOM 1188 N N . HIS A 1 193 ? 17.301 -25.615 -4.586 1.00 73.89 407 HIS A N 1
ATOM 1189 C CA . HIS A 1 193 ? 15.894 -25.506 -4.202 1.00 74.58 407 HIS A CA 1
ATOM 1190 C C . HIS A 1 193 ? 15.684 -24.302 -3.323 1.00 75.20 407 HIS A C 1
ATOM 1191 O O . HIS A 1 193 ? 16.569 -23.968 -2.532 1.00 71.66 407 HIS A O 1
ATOM 1198 N N . ARG A 1 194 ? 14.499 -23.665 -3.468 1.00 73.60 408 ARG A N 1
ATOM 1199 C CA . ARG A 1 194 ? 14.008 -22.509 -2.697 1.00 70.85 408 ARG A CA 1
ATOM 1200 C C . ARG A 1 194 ? 12.570 -22.717 -2.293 1.00 73.71 408 ARG A C 1
ATOM 1201 O O . ARG A 1 194 ? 11.754 -23.183 -3.103 1.00 74.99 408 ARG A O 1
ATOM 1209 N N . ALA A 1 195 ? 12.224 -22.269 -1.077 1.00 67.43 409 ALA A N 1
ATOM 1210 C CA . ALA A 1 195 ? 10.854 -22.326 -0.621 1.00 67.84 409 ALA A CA 1
ATOM 1211 C C . ALA A 1 195 ? 10.585 -21.222 0.391 1.00 70.84 409 ALA A C 1
ATOM 1212 O O . ALA A 1 195 ? 11.504 -20.775 1.075 1.00 67.60 409 ALA A O 1
ATOM 1214 N N . TYR A 1 196 ? 9.333 -20.752 0.448 1.00 70.94 410 TYR A N 1
ATOM 1215 C CA . TYR A 1 196 ? 8.938 -19.681 1.348 1.00 71.31 410 TYR A CA 1
ATOM 1216 C C . TYR A 1 196 ? 7.720 -20.010 2.177 1.00 78.13 410 TYR A C 1
ATOM 1217 O O . TYR A 1 196 ? 6.931 -20.894 1.845 1.00 79.54 410 TYR A O 1
ATOM 1226 N N . CYS A 1 197 ? 7.539 -19.230 3.230 1.00 76.66 411 CYS A N 1
ATOM 1227 C CA . CYS A 1 197 ? 6.383 -19.284 4.109 1.00 77.92 411 CYS A CA 1
ATOM 1228 C C . CYS A 1 197 ? 6.167 -17.879 4.658 1.00 76.26 411 CYS A C 1
ATOM 1229 O O . CYS A 1 197 ? 7.037 -17.369 5.366 1.00 71.72 411 CYS A O 1
ATOM 1232 N N . GLN A 1 198 ? 5.030 -17.243 4.294 1.00 74.48 412 GLN A N 1
ATOM 1233 C CA . GLN A 1 198 ? 4.654 -15.921 4.805 1.00 73.97 412 GLN A CA 1
ATOM 1234 C C . GLN A 1 198 ? 4.366 -16.051 6.282 1.00 74.79 412 GLN A C 1
ATOM 1235 O O . GLN A 1 198 ? 3.826 -17.062 6.734 1.00 74.49 412 GLN A O 1
ATOM 1241 N N . ILE A 1 199 ? 4.796 -15.061 7.041 1.00 70.46 413 ILE A N 1
ATOM 1242 C CA . ILE A 1 199 ? 4.621 -15.036 8.495 1.00 68.40 413 ILE A CA 1
ATOM 1243 C C . ILE A 1 199 ? 4.144 -13.674 8.973 1.00 72.04 413 ILE A C 1
ATOM 1244 O O . ILE A 1 199 ? 4.348 -12.666 8.295 1.00 71.85 413 ILE A O 1
ATOM 1249 N N . LYS A 1 200 ? 3.487 -13.666 10.143 1.00 69.95 414 LYS A N 1
ATOM 1250 C CA . LYS A 1 200 ? 3.029 -12.498 10.887 1.00 68.22 414 LYS A CA 1
ATOM 1251 C C . LYS A 1 200 ? 3.532 -12.738 12.299 1.00 72.17 414 LYS A C 1
ATOM 1252 O O . LYS A 1 200 ? 3.309 -13.817 12.843 1.00 69.26 414 LYS A O 1
ATOM 1258 N N . VAL A 1 201 ? 4.308 -11.793 12.857 1.00 71.75 415 VAL A N 1
ATOM 1259 C CA . VAL A 1 201 ? 4.883 -11.986 14.190 1.00 70.21 415 VAL A CA 1
ATOM 1260 C C . VAL A 1 201 ? 4.210 -11.054 15.181 1.00 76.52 415 VAL A C 1
ATOM 1261 O O . VAL A 1 201 ? 4.105 -9.851 14.978 1.00 79.04 415 VAL A O 1
ATOM 1265 N N . PHE A 1 202 ? 3.688 -11.664 16.231 1.00 74.25 416 PHE A N 1
ATOM 1266 C CA . PHE A 1 202 ? 2.929 -11.036 17.290 1.00 74.98 416 PHE A CA 1
ATOM 1267 C C . PHE A 1 202 ? 3.645 -11.118 18.621 1.00 79.85 416 PHE A C 1
ATOM 1268 O O . PHE A 1 202 ? 4.666 -11.781 18.752 1.00 78.48 416 PHE A O 1
ATOM 1276 N N . CYS A 1 203 ? 3.121 -10.400 19.608 1.00 78.72 417 CYS A N 1
ATOM 1277 C CA . CYS A 1 203 ? 3.669 -10.444 20.948 1.00 78.64 417 CYS A CA 1
ATOM 1278 C C . CYS A 1 203 ? 2.561 -10.969 21.854 1.00 83.99 417 CYS A C 1
ATOM 1279 O O . CYS A 1 203 ? 1.422 -11.134 21.406 1.00 84.71 417 CYS A O 1
ATOM 1282 N N . ASP A 1 204 ? 2.910 -11.297 23.097 1.00 81.26 418 ASP A N 1
ATOM 1283 C CA . ASP A 1 204 ? 1.988 -11.746 24.157 1.00 81.62 418 ASP A CA 1
ATOM 1284 C C . ASP A 1 204 ? 0.900 -12.776 23.677 1.00 84.53 418 ASP A C 1
ATOM 1285 O O . ASP A 1 204 ? -0.281 -12.534 23.917 1.00 86.43 418 ASP A O 1
ATOM 1290 N N . LYS A 1 205 ? 1.284 -13.892 22.994 1.00 77.58 419 LYS A N 1
ATOM 1291 C CA . LYS A 1 205 ? 0.328 -14.897 22.464 1.00 77.69 419 LYS A CA 1
ATOM 1292 C C . LYS A 1 205 ? -0.705 -14.297 21.480 1.00 80.33 419 LYS A C 1
ATOM 1293 O O . LYS A 1 205 ? -1.859 -14.714 21.445 1.00 81.77 419 LYS A O 1
ATOM 1299 N N . GLY A 1 206 ? -0.261 -13.334 20.681 1.00 76.27 420 GLY A N 1
ATOM 1300 C CA . GLY A 1 206 ? -1.094 -12.646 19.698 1.00 76.60 420 GLY A CA 1
ATOM 1301 C C . GLY A 1 206 ? -1.540 -13.539 18.564 1.00 78.72 420 GLY A C 1
ATOM 1302 O O . GLY A 1 206 ? -2.638 -13.386 18.034 1.00 78.54 420 GLY A O 1
ATOM 1303 N N . ALA A 1 207 ? -0.672 -14.482 18.199 1.00 75.29 421 ALA A N 1
ATOM 1304 C CA . ALA A 1 207 ? -0.881 -15.502 17.158 1.00 76.40 421 ALA A CA 1
ATOM 1305 C C . ALA A 1 207 ? -2.140 -16.333 17.489 1.00 86.52 421 ALA A C 1
ATOM 1306 O O . ALA A 1 207 ? -3.031 -16.450 16.643 1.00 90.33 421 ALA A O 1
ATOM 1308 N N . GLU A 1 208 ? -2.258 -16.800 18.746 1.00 82.68 422 GLU A N 1
ATOM 1309 C CA . GLU A 1 208 ? -3.418 -17.558 19.235 1.00 85.42 422 GLU A CA 1
ATOM 1310 C C . GLU A 1 208 ? -4.669 -16.666 19.257 1.00 92.87 422 GLU A C 1
ATOM 1311 O O . GLU A 1 208 ? -5.729 -17.087 18.792 1.00 94.17 422 GLU A O 1
ATOM 1317 N N . ARG A 1 209 ? -4.520 -15.418 19.752 1.00 91.25 423 ARG A N 1
ATOM 1318 C CA . ARG A 1 209 ? -5.571 -14.393 19.810 1.00 93.51 423 ARG A CA 1
ATOM 1319 C C . ARG A 1 209 ? -6.117 -14.026 18.405 1.00 100.10 423 ARG A C 1
ATOM 1320 O O . ARG A 1 209 ? -7.319 -13.783 18.266 1.00 103.14 423 ARG A O 1
ATOM 1328 N N . LYS A 1 210 ? -5.239 -13.997 17.377 1.00 95.40 424 LYS A N 1
ATOM 1329 C CA . LYS A 1 210 ? -5.617 -13.688 15.995 1.00 96.64 424 LYS A CA 1
ATOM 1330 C C . LYS A 1 210 ? -6.465 -14.817 15.421 1.00 104.92 424 LYS A C 1
ATOM 1331 O O . LYS A 1 210 ? -7.516 -14.538 14.855 1.00 108.00 424 LYS A O 1
ATOM 1337 N N . ILE A 1 211 ? -6.060 -16.080 15.645 1.00 102.12 425 ILE A N 1
ATOM 1338 C CA . ILE A 1 211 ? -6.816 -17.267 15.215 1.00 106.22 425 ILE A CA 1
ATOM 1339 C C . ILE A 1 211 ? -8.197 -17.325 15.905 1.00 117.02 425 ILE A C 1
ATOM 1340 O O . ILE A 1 211 ? -9.208 -17.599 15.250 1.00 120.53 425 ILE A O 1
ATOM 1345 N N . ARG A 1 212 ? -8.213 -17.091 17.224 1.00 114.69 426 ARG A N 1
ATOM 1346 C CA . ARG A 1 212 ? -9.403 -17.105 18.068 1.00 119.12 426 ARG A CA 1
ATOM 1347 C C . ARG A 1 212 ? -10.406 -16.070 17.568 1.00 127.82 426 ARG A C 1
ATOM 1348 O O . ARG A 1 212 ? -11.601 -16.363 17.481 1.00 131.40 426 ARG A O 1
ATOM 1356 N N . ASP A 1 213 ? -9.905 -14.878 17.207 1.00 123.77 427 ASP A N 1
ATOM 1357 C CA . ASP A 1 213 ? -10.713 -13.779 16.693 1.00 126.38 427 ASP A CA 1
ATOM 1358 C C . ASP A 1 213 ? -11.244 -14.087 15.289 1.00 133.22 427 ASP A C 1
ATOM 1359 O O . ASP A 1 213 ? -12.378 -13.718 14.978 1.00 137.52 427 ASP A O 1
ATOM 1364 N N . GLU A 1 214 ? -10.471 -14.824 14.482 1.00 127.20 428 GLU A N 1
ATOM 1365 C CA . GLU A 1 214 ? -10.895 -15.243 13.145 1.00 129.99 428 GLU A CA 1
ATOM 1366 C C . GLU A 1 214 ? -12.065 -16.219 13.232 1.00 140.76 428 GLU A C 1
ATOM 1367 O O . GLU A 1 214 ? -13.025 -16.093 12.466 1.00 145.10 428 GLU A O 1
ATOM 1373 N N . GLU A 1 215 ? -11.991 -17.165 14.192 1.00 137.89 429 GLU A N 1
ATOM 1374 C CA . GLU A 1 215 ? -13.007 -18.189 14.466 1.00 142.14 429 GLU A CA 1
ATOM 1375 C C . GLU A 1 215 ? -14.338 -17.544 14.868 1.00 150.02 429 GLU A C 1
ATOM 1376 O O . GLU A 1 215 ? -15.392 -17.995 14.414 1.00 155.14 429 GLU A O 1
ATOM 1382 N N . ARG A 1 216 ? -14.278 -16.472 15.694 1.00 143.46 430 ARG A N 1
ATOM 1383 C CA . ARG A 1 216 ? -15.432 -15.697 16.141 1.00 175.00 430 ARG A CA 1
ATOM 1384 C C . ARG A 1 216 ? -16.046 -14.996 14.940 1.00 176.52 430 ARG A C 1
ATOM 1385 O O . ARG A 1 216 ? -17.238 -15.130 14.688 1.00 143.28 430 ARG A O 1
ATOM 1393 N N . ASP A 1 250 ? -1.971 -27.693 11.896 1.00 127.84 464 ASP A N 1
ATOM 1394 C CA . ASP A 1 250 ? -0.806 -27.666 12.778 1.00 124.08 464 ASP A CA 1
ATOM 1395 C C . ASP A 1 250 ? 0.507 -27.497 11.995 1.00 119.58 464 ASP A C 1
ATOM 1396 O O . ASP A 1 250 ? 1.380 -26.736 12.408 1.00 115.21 464 ASP A O 1
ATOM 1401 N N . ILE A 1 251 ? 0.662 -28.242 10.902 1.00 113.61 465 ILE A N 1
ATOM 1402 C CA . ILE A 1 251 ? 1.865 -28.189 10.076 1.00 109.15 465 ILE A CA 1
ATOM 1403 C C . ILE A 1 251 ? 1.592 -27.433 8.784 1.00 107.77 465 ILE A C 1
ATOM 1404 O O . ILE A 1 251 ? 0.583 -27.676 8.113 1.00 110.32 465 ILE A O 1
ATOM 1409 N N . THR A 1 252 ? 2.511 -26.533 8.439 1.00 97.32 466 THR A N 1
ATOM 1410 C CA . THR A 1 252 ? 2.433 -25.742 7.224 1.00 95.67 466 THR A CA 1
ATOM 1411 C C . THR A 1 252 ? 3.609 -26.118 6.311 1.00 98.17 466 THR A C 1
ATOM 1412 O O . THR A 1 252 ? 4.757 -26.116 6.757 1.00 96.02 466 THR A O 1
ATOM 1416 N N . TYR A 1 253 ? 3.319 -26.456 5.038 1.00 95.21 467 TYR A N 1
ATOM 1417 C CA . TYR A 1 253 ? 4.332 -26.799 4.029 1.00 92.64 467 TYR A CA 1
ATOM 1418 C C . TYR A 1 253 ? 4.727 -25.538 3.254 1.00 90.54 467 TYR A C 1
ATOM 1419 O O . TYR A 1 253 ? 3.855 -24.798 2.775 1.00 91.35 467 TYR A O 1
ATOM 1428 N N . PHE A 1 254 ? 6.045 -25.302 3.133 1.00 81.73 468 PHE A N 1
ATOM 1429 C CA . PHE A 1 254 ? 6.613 -24.170 2.407 1.00 79.49 468 PHE A CA 1
ATOM 1430 C C . PHE A 1 254 ? 6.288 -24.304 0.918 1.00 88.57 468 PHE A C 1
ATOM 1431 O O . PHE A 1 254 ? 6.174 -25.432 0.408 1.00 92.48 468 PHE A O 1
ATOM 1439 N N . LYS A 1 255 ? 6.133 -23.171 0.219 1.00 84.66 469 LYS A N 1
ATOM 1440 C CA . LYS A 1 255 ? 5.824 -23.190 -1.207 1.00 88.27 469 LYS A CA 1
ATOM 1441 C C . LYS A 1 255 ? 7.106 -22.957 -2.009 1.00 94.42 469 LYS A C 1
ATOM 1442 O O . LYS A 1 255 ? 7.833 -21.982 -1.775 1.00 93.00 469 LYS A O 1
ATOM 1448 N N . THR A 1 256 ? 7.382 -23.873 -2.941 1.00 93.32 470 THR A N 1
ATOM 1449 C CA . THR A 1 256 ? 8.555 -23.853 -3.789 1.00 92.89 470 THR A CA 1
ATOM 1450 C C . THR A 1 256 ? 8.588 -22.587 -4.653 1.00 97.73 470 THR A C 1
ATOM 1451 O O . THR A 1 256 ? 7.582 -22.216 -5.264 1.00 100.04 470 THR A O 1
ATOM 1455 N N . MET A 1 257 ? 9.740 -21.889 -4.623 1.00 92.21 471 MET A N 1
ATOM 1456 C CA . MET A 1 257 ? 9.974 -20.659 -5.380 1.00 92.59 471 MET A CA 1
ATOM 1457 C C . MET A 1 257 ? 10.628 -21.008 -6.716 1.00 100.73 471 MET A C 1
ATOM 1458 O O . MET A 1 257 ? 11.737 -21.556 -6.735 1.00 97.97 471 MET A O 1
ATOM 1463 N N . PRO A 1 258 ? 9.943 -20.705 -7.847 1.00 103.14 472 PRO A N 1
ATOM 1464 C CA . PRO A 1 258 ? 10.514 -21.044 -9.167 1.00 105.28 472 PRO A CA 1
ATOM 1465 C C . PRO A 1 258 ? 11.781 -20.274 -9.585 1.00 106.78 472 PRO A C 1
ATOM 1466 O O . PRO A 1 258 ? 12.445 -20.702 -10.531 1.00 107.85 472 PRO A O 1
ATOM 1470 N N . ASP A 1 259 ? 12.133 -19.168 -8.893 1.00 100.32 473 ASP A N 1
ATOM 1471 C CA . ASP A 1 259 ? 13.323 -18.390 -9.237 1.00 98.27 473 ASP A CA 1
ATOM 1472 C C . ASP A 1 259 ? 14.510 -18.635 -8.303 1.00 95.82 473 ASP A C 1
ATOM 1473 O O . ASP A 1 259 ? 14.444 -18.303 -7.118 1.00 93.97 473 ASP A O 1
ATOM 1478 N N . LEU A 1 260 ? 15.598 -19.206 -8.859 1.00 89.63 474 LEU A N 1
ATOM 1479 C CA . LEU A 1 260 ? 16.857 -19.517 -8.165 1.00 85.56 474 LEU A CA 1
ATOM 1480 C C . LEU A 1 260 ? 17.921 -18.454 -8.428 1.00 90.53 474 LEU A C 1
ATOM 1481 O O . LEU A 1 260 ? 19.012 -18.515 -7.855 1.00 86.38 474 LEU A O 1
ATOM 1486 N N . HIS A 1 261 ? 17.603 -17.490 -9.307 1.00 92.80 475 HIS A N 1
ATOM 1487 C CA . HIS A 1 261 ? 18.479 -16.400 -9.708 1.00 94.50 475 HIS A CA 1
ATOM 1488 C C . HIS A 1 261 ? 18.442 -15.229 -8.739 1.00 99.37 475 HIS A C 1
ATOM 1489 O O . HIS A 1 261 ? 19.510 -14.718 -8.394 1.00 98.24 475 HIS A O 1
ATOM 1496 N N . SER A 1 262 ? 17.222 -14.827 -8.275 1.00 97.47 476 SER A N 1
ATOM 1497 C CA . SER A 1 262 ? 16.967 -13.730 -7.321 1.00 95.98 476 SER A CA 1
ATOM 1498 C C . SER A 1 262 ? 17.792 -13.892 -6.053 1.00 94.41 476 SER A C 1
ATOM 1499 O O . SER A 1 262 ? 17.966 -15.024 -5.591 1.00 93.31 476 SER A O 1
ATOM 1502 N N . GLN A 1 263 ? 18.287 -12.784 -5.480 1.00 87.34 477 GLN A N 1
ATOM 1503 C CA . GLN A 1 263 ? 19.070 -12.911 -4.258 1.00 83.41 477 GLN A CA 1
ATOM 1504 C C . GLN A 1 263 ? 18.365 -12.305 -3.022 1.00 84.40 477 GLN A C 1
ATOM 1505 O O . GLN A 1 263 ? 17.831 -11.193 -3.071 1.00 84.76 477 GLN A O 1
ATOM 1511 N N . PRO A 1 264 ? 18.319 -13.070 -1.910 1.00 76.90 478 PRO A N 1
ATOM 1512 C CA . PRO A 1 264 ? 17.673 -12.536 -0.693 1.00 74.81 478 PRO A CA 1
ATOM 1513 C C . PRO A 1 264 ? 18.481 -11.405 -0.058 1.00 77.50 478 PRO A C 1
ATOM 1514 O O . PRO A 1 264 ? 19.712 -11.411 -0.141 1.00 77.21 478 PRO A O 1
ATOM 1518 N N . VAL A 1 265 ? 17.784 -10.404 0.537 1.00 72.40 479 VAL A N 1
ATOM 1519 C CA . VAL A 1 265 ? 18.442 -9.268 1.171 1.00 69.23 479 VAL A CA 1
ATOM 1520 C C . VAL A 1 265 ? 18.703 -9.693 2.616 1.00 71.30 479 VAL A C 1
ATOM 1521 O O . VAL A 1 265 ? 17.763 -9.886 3.384 1.00 72.43 479 VAL A O 1
ATOM 1525 N N . LEU A 1 266 ? 19.979 -9.900 2.954 1.00 63.77 480 LEU A N 1
ATOM 1526 C CA . LEU A 1 266 ? 20.428 -10.266 4.284 1.00 59.54 480 LEU A CA 1
ATOM 1527 C C . LEU A 1 266 ? 21.083 -9.080 4.948 1.00 61.76 480 LEU A C 1
ATOM 1528 O O . LEU A 1 266 ? 21.782 -8.292 4.299 1.00 62.76 480 LEU A O 1
ATOM 1533 N N . PHE A 1 267 ? 20.820 -8.936 6.240 1.00 58.09 481 PHE A N 1
ATOM 1534 C CA . PHE A 1 267 ? 21.265 -7.807 7.024 1.00 58.69 481 PHE A CA 1
ATOM 1535 C C . PHE A 1 267 ? 22.355 -8.132 8.054 1.00 63.16 481 PHE A C 1
ATOM 1536 O O . PHE A 1 267 ? 22.194 -9.037 8.857 1.00 61.02 481 PHE A O 1
ATOM 1544 N N . ILE A 1 268 ? 23.452 -7.359 8.045 1.00 61.87 482 ILE A N 1
ATOM 1545 C CA . ILE A 1 268 ? 24.528 -7.473 9.037 1.00 60.71 482 ILE A CA 1
ATOM 1546 C C . ILE A 1 268 ? 24.858 -6.069 9.493 1.00 67.94 482 ILE A C 1
ATOM 1547 O O . ILE A 1 268 ? 25.414 -5.337 8.708 1.00 69.56 482 ILE A O 1
ATOM 1552 N N . PRO A 1 269 ? 24.527 -5.644 10.728 1.00 66.58 483 PRO A N 1
ATOM 1553 C CA . PRO A 1 269 ? 24.865 -4.269 11.135 1.00 67.98 483 PRO A CA 1
ATOM 1554 C C . PRO A 1 269 ? 26.350 -4.048 11.452 1.00 76.46 483 PRO A C 1
ATOM 1555 O O . PRO A 1 269 ? 27.093 -4.998 11.671 1.00 74.41 483 PRO A O 1
ATOM 1559 N N . ASP A 1 270 ? 26.768 -2.782 11.472 1.00 81.86 484 ASP A N 1
ATOM 1560 C CA . ASP A 1 270 ? 28.125 -2.352 11.798 1.00 85.86 484 ASP A CA 1
ATOM 1561 C C . ASP A 1 270 ? 28.392 -2.517 13.316 1.00 95.75 484 ASP A C 1
ATOM 1562 O O . ASP A 1 270 ? 27.794 -1.812 14.153 1.00 96.76 484 ASP A O 1
ATOM 1567 N N . VAL A 1 271 ? 29.285 -3.471 13.657 1.00 94.39 485 VAL A N 1
ATOM 1568 C CA . VAL A 1 271 ? 29.692 -3.773 15.037 1.00 124.11 485 VAL A CA 1
ATOM 1569 C C . VAL A 1 271 ? 31.226 -3.834 15.101 1.00 169.06 485 VAL A C 1
ATOM 1570 O O . VAL A 1 271 ? 31.879 -2.815 15.316 1.00 135.63 485 VAL A O 1
ATOM 1574 N N . THR B 1 33 ? 2.475 -15.382 52.165 1.00 97.76 247 THR B N 1
ATOM 1575 C CA . THR B 1 33 ? 3.728 -14.900 51.557 1.00 97.71 247 THR B CA 1
ATOM 1576 C C . THR B 1 33 ? 3.581 -14.697 50.023 1.00 97.50 247 THR B C 1
ATOM 1577 O O . THR B 1 33 ? 3.604 -15.679 49.273 1.00 98.11 247 THR B O 1
ATOM 1581 N N . PHE B 1 34 ? 3.470 -13.415 49.565 1.00 88.67 248 PHE B N 1
ATOM 1582 C CA . PHE B 1 34 ? 3.204 -13.075 48.166 1.00 83.78 248 PHE B CA 1
ATOM 1583 C C . PHE B 1 34 ? 4.397 -12.638 47.348 1.00 87.46 248 PHE B C 1
ATOM 1584 O O . PHE B 1 34 ? 5.411 -12.207 47.897 1.00 89.98 248 PHE B O 1
ATOM 1592 N N . GLN B 1 35 ? 4.246 -12.704 46.012 1.00 80.02 249 GLN B N 1
ATOM 1593 C CA . GLN B 1 35 ? 5.272 -12.325 45.058 1.00 78.29 249 GLN B CA 1
ATOM 1594 C C . GLN B 1 35 ? 4.667 -11.857 43.731 1.00 77.21 249 GLN B C 1
ATOM 1595 O O . GLN B 1 35 ? 3.793 -12.540 43.177 1.00 77.29 249 GLN B O 1
ATOM 1601 N N . TYR B 1 36 ? 5.136 -10.684 43.231 1.00 67.50 250 TYR B N 1
ATOM 1602 C CA . TYR B 1 36 ? 4.674 -10.155 41.960 1.00 63.63 250 TYR B CA 1
ATOM 1603 C C . TYR B 1 36 ? 5.845 -9.901 41.023 1.00 69.97 250 TYR B C 1
ATOM 1604 O O . TYR B 1 36 ? 6.952 -9.569 41.451 1.00 71.08 250 TYR B O 1
ATOM 1613 N N . THR B 1 37 ? 5.607 -10.070 39.731 1.00 66.29 251 THR B N 1
ATOM 1614 C CA . THR B 1 37 ? 6.643 -9.845 38.720 1.00 65.66 251 THR B CA 1
ATOM 1615 C C . THR B 1 37 ? 6.141 -8.964 37.592 1.00 63.62 251 THR B C 1
ATOM 1616 O O . THR B 1 37 ? 4.945 -8.906 37.318 1.00 59.56 251 THR B O 1
ATOM 1620 N N . LEU B 1 38 ? 7.062 -8.260 36.955 1.00 62.25 252 LEU B N 1
ATOM 1621 C CA . LEU B 1 38 ? 6.795 -7.426 35.788 1.00 60.88 252 LEU B CA 1
ATOM 1622 C C . LEU B 1 38 ? 7.681 -7.919 34.649 1.00 64.36 252 LEU B C 1
ATOM 1623 O O . LEU B 1 38 ? 8.894 -7.989 34.811 1.00 66.72 252 LEU B O 1
ATOM 1628 N N . GLU B 1 39 ? 7.062 -8.368 33.551 1.00 61.20 253 GLU B N 1
ATOM 1629 C CA . GLU B 1 39 ? 7.776 -8.860 32.376 1.00 64.29 253 GLU B CA 1
ATOM 1630 C C . GLU B 1 39 ? 8.016 -7.695 31.419 1.00 69.35 253 GLU B C 1
ATOM 1631 O O . GLU B 1 39 ? 7.139 -7.371 30.614 1.00 69.89 253 GLU B O 1
ATOM 1637 N N . ALA B 1 40 ? 9.172 -7.014 31.564 1.00 65.29 254 ALA B N 1
ATOM 1638 C CA . ALA B 1 40 ? 9.589 -5.909 30.661 1.00 64.37 254 ALA B CA 1
ATOM 1639 C C . ALA B 1 40 ? 11.113 -6.005 30.367 1.00 71.21 254 ALA B C 1
ATOM 1640 O O . ALA B 1 40 ? 11.829 -6.600 31.168 1.00 70.96 254 ALA B O 1
ATOM 1642 N N . THR B 1 41 ? 11.611 -5.512 29.191 1.00 70.37 255 THR B N 1
ATOM 1643 C CA . THR B 1 41 ? 13.050 -5.582 28.913 1.00 71.86 255 THR B CA 1
ATOM 1644 C C . THR B 1 41 ? 13.831 -4.733 29.961 1.00 78.03 255 THR B C 1
ATOM 1645 O O . THR B 1 41 ? 13.543 -3.526 30.187 1.00 76.35 255 THR B O 1
ATOM 1649 N N . LYS B 1 42 ? 14.769 -5.440 30.639 1.00 76.34 256 LYS B N 1
ATOM 1650 C CA . LYS B 1 42 ? 15.681 -4.957 31.679 1.00 76.97 256 LYS B CA 1
ATOM 1651 C C . LYS B 1 42 ? 16.985 -4.438 31.052 1.00 84.66 256 LYS B C 1
ATOM 1652 O O . LYS B 1 42 ? 17.254 -4.670 29.870 1.00 83.72 256 LYS B O 1
ATOM 1658 N N . SER B 1 43 ? 17.781 -3.725 31.863 1.00 84.96 257 SER B N 1
ATOM 1659 C CA . SER B 1 43 ? 19.087 -3.163 31.521 1.00 87.23 257 SER B CA 1
ATOM 1660 C C . SER B 1 43 ? 20.128 -3.898 32.383 1.00 95.94 257 SER B C 1
ATOM 1661 O O . SER B 1 43 ? 19.727 -4.749 33.171 1.00 95.20 257 SER B O 1
ATOM 1664 N N . LEU B 1 44 ? 21.441 -3.559 32.270 1.00 97.04 258 LEU B N 1
ATOM 1665 C CA . LEU B 1 44 ? 22.499 -4.116 33.125 1.00 100.39 258 LEU B CA 1
ATOM 1666 C C . LEU B 1 44 ? 22.236 -3.650 34.571 1.00 108.10 258 LEU B C 1
ATOM 1667 O O . LEU B 1 44 ? 22.567 -2.523 34.975 1.00 108.49 258 LEU B O 1
ATOM 1672 N N . ARG B 1 45 ? 21.516 -4.503 35.296 1.00 107.02 259 ARG B N 1
ATOM 1673 C CA . ARG B 1 45 ? 21.095 -4.321 36.687 1.00 108.04 259 ARG B CA 1
ATOM 1674 C C . ARG B 1 45 ? 21.597 -5.521 37.474 1.00 117.84 259 ARG B C 1
ATOM 1675 O O . ARG B 1 45 ? 21.232 -6.690 37.217 1.00 116.28 259 ARG B O 1
ATOM 1683 N N . GLN B 1 46 ? 22.514 -5.189 38.401 1.00 118.95 260 GLN B N 1
ATOM 1684 C CA . GLN B 1 46 ? 23.306 -6.076 39.240 1.00 140.58 260 GLN B CA 1
ATOM 1685 C C . GLN B 1 46 ? 24.257 -6.858 38.322 1.00 157.48 260 GLN B C 1
ATOM 1686 O O . GLN B 1 46 ? 24.745 -6.301 37.321 1.00 104.44 260 GLN B O 1
ATOM 1692 N N . GLY B 1 51 ? 15.239 -0.025 44.971 1.00 103.74 265 GLY B N 1
ATOM 1693 C CA . GLY B 1 51 ? 15.267 -1.445 44.615 1.00 103.09 265 GLY B CA 1
ATOM 1694 C C . GLY B 1 51 ? 14.923 -1.769 43.161 1.00 102.14 265 GLY B C 1
ATOM 1695 O O . GLY B 1 51 ? 15.774 -1.617 42.266 1.00 101.97 265 GLY B O 1
ATOM 1696 N N . PRO B 1 52 ? 13.680 -2.262 42.891 1.00 93.21 266 PRO B N 1
ATOM 1697 C CA . PRO B 1 52 ? 13.298 -2.565 41.498 1.00 89.26 266 PRO B CA 1
ATOM 1698 C C . PRO B 1 52 ? 12.981 -1.322 40.669 1.00 89.90 266 PRO B C 1
ATOM 1699 O O . PRO B 1 52 ? 12.225 -0.446 41.099 1.00 88.46 266 PRO B O 1
ATOM 1703 N N . MET B 1 53 ? 13.571 -1.258 39.475 1.00 84.56 267 MET B N 1
ATOM 1704 C CA . MET B 1 53 ? 13.381 -0.178 38.517 1.00 82.67 267 MET B CA 1
ATOM 1705 C C . MET B 1 53 ? 13.190 -0.799 37.134 1.00 85.88 267 MET B C 1
ATOM 1706 O O . MET B 1 53 ? 13.927 -1.710 36.757 1.00 87.50 267 MET B O 1
ATOM 1711 N N . THR B 1 54 ? 12.189 -0.327 36.387 1.00 79.59 268 THR B N 1
ATOM 1712 C CA . THR B 1 54 ? 11.892 -0.838 35.059 1.00 77.62 268 THR B CA 1
ATOM 1713 C C . THR B 1 54 ? 11.538 0.315 34.122 1.00 79.09 268 THR B C 1
ATOM 1714 O O . THR B 1 54 ? 10.908 1.280 34.539 1.00 80.70 268 THR B O 1
ATOM 1718 N N . TYR B 1 55 ? 11.985 0.231 32.868 1.00 72.21 269 TYR B N 1
ATOM 1719 C CA . TYR B 1 55 ? 11.708 1.212 31.830 1.00 68.73 269 TYR B CA 1
ATOM 1720 C C . TYR B 1 55 ? 10.553 0.672 30.976 1.00 69.04 269 TYR B C 1
ATOM 1721 O O . TYR B 1 55 ? 10.598 -0.477 30.476 1.00 69.13 269 TYR B O 1
ATOM 1730 N N . LEU B 1 56 ? 9.488 1.462 30.877 1.00 62.35 270 LEU B N 1
ATOM 1731 C CA . LEU B 1 56 ? 8.277 1.078 30.142 1.00 59.87 270 LEU B CA 1
ATOM 1732 C C . LEU B 1 56 ? 8.036 2.068 29.029 1.00 64.88 270 LEU B C 1
ATOM 1733 O O . LEU B 1 56 ? 8.439 3.233 29.133 1.00 63.17 270 LEU B O 1
ATOM 1738 N N . ASN B 1 57 ? 7.328 1.614 27.983 1.00 62.74 271 ASN B N 1
ATOM 1739 C CA . ASN B 1 57 ? 6.910 2.459 26.872 1.00 63.87 271 ASN B CA 1
ATOM 1740 C C . ASN B 1 57 ? 5.404 2.686 27.026 1.00 69.45 271 ASN B C 1
ATOM 1741 O O . ASN B 1 57 ? 4.651 1.736 27.316 1.00 69.61 271 ASN B O 1
ATOM 1746 N N . LYS B 1 58 ? 4.985 3.958 26.903 1.00 64.17 272 LYS B N 1
ATOM 1747 C CA . LYS B 1 58 ? 3.598 4.416 26.970 1.00 63.27 272 LYS B CA 1
ATOM 1748 C C . LYS B 1 58 ? 2.724 3.664 25.935 1.00 71.92 272 LYS B C 1
ATOM 1749 O O . LYS B 1 58 ? 3.139 3.504 24.778 1.00 76.11 272 LYS B O 1
ATOM 1755 N N . GLY B 1 59 ? 1.570 3.158 26.382 1.00 69.21 273 GLY B N 1
ATOM 1756 C CA . GLY B 1 59 ? 0.614 2.453 25.530 1.00 70.50 273 GLY B CA 1
ATOM 1757 C C . GLY B 1 59 ? 0.942 1.011 25.199 1.00 75.42 273 GLY B C 1
ATOM 1758 O O . GLY B 1 59 ? 0.116 0.330 24.587 1.00 78.07 273 GLY B O 1
ATOM 1759 N N . GLN B 1 60 ? 2.147 0.532 25.599 1.00 69.02 274 GLN B N 1
ATOM 1760 C CA . GLN B 1 60 ? 2.618 -0.845 25.409 1.00 66.36 274 GLN B CA 1
ATOM 1761 C C . GLN B 1 60 ? 2.216 -1.668 26.647 1.00 69.05 274 GLN B C 1
ATOM 1762 O O . GLN B 1 60 ? 2.442 -1.233 27.771 1.00 70.60 274 GLN B O 1
ATOM 1768 N N . PHE B 1 61 ? 1.614 -2.849 26.434 1.00 61.79 275 PHE B N 1
ATOM 1769 C CA . PHE B 1 61 ? 1.181 -3.755 27.490 1.00 59.19 275 PHE B CA 1
ATOM 1770 C C . PHE B 1 61 ? 2.289 -4.607 28.076 1.00 64.59 275 PHE B C 1
ATOM 1771 O O . PHE B 1 61 ? 3.123 -5.115 27.346 1.00 67.47 275 PHE B O 1
ATOM 1779 N N . TYR B 1 62 ? 2.327 -4.731 29.389 1.00 60.20 276 TYR B N 1
ATOM 1780 C CA . TYR B 1 62 ? 3.339 -5.523 30.070 1.00 60.02 276 TYR B CA 1
ATOM 1781 C C . TYR B 1 62 ? 2.684 -6.446 31.059 1.00 65.57 276 TYR B C 1
ATOM 1782 O O . TYR B 1 62 ? 1.788 -6.038 31.781 1.00 65.33 276 TYR B O 1
ATOM 1791 N N . ALA B 1 63 ? 3.137 -7.691 31.071 1.00 63.93 277 ALA B N 1
ATOM 1792 C CA . ALA B 1 63 ? 2.617 -8.746 31.919 1.00 65.98 277 ALA B CA 1
ATOM 1793 C C . ALA B 1 63 ? 3.077 -8.625 33.345 1.00 69.96 277 ALA B C 1
ATOM 1794 O O . ALA B 1 63 ? 4.272 -8.538 33.614 1.00 72.64 277 ALA B O 1
ATOM 1796 N N . ILE B 1 64 ? 2.115 -8.567 34.245 1.00 63.83 278 ILE B N 1
ATOM 1797 C CA . ILE B 1 64 ? 2.301 -8.573 35.686 1.00 63.38 278 ILE B CA 1
ATOM 1798 C C . ILE B 1 64 ? 1.791 -9.922 36.128 1.00 67.21 278 ILE B C 1
ATOM 1799 O O . ILE B 1 64 ? 0.767 -10.374 35.623 1.00 66.43 278 ILE B O 1
ATOM 1804 N N . THR B 1 65 ? 2.564 -10.606 36.980 1.00 65.74 279 THR B N 1
ATOM 1805 C CA . THR B 1 65 ? 2.263 -11.940 37.483 1.00 67.58 279 THR B CA 1
ATOM 1806 C C . THR B 1 65 ? 2.198 -11.890 39.019 1.00 73.75 279 THR B C 1
ATOM 1807 O O . THR B 1 65 ? 3.068 -11.313 39.666 1.00 73.75 279 THR B O 1
ATOM 1811 N N . LEU B 1 66 ? 1.109 -12.407 39.584 1.00 71.18 280 LEU B N 1
ATOM 1812 C CA . LEU B 1 66 ? 0.884 -12.387 41.034 1.00 70.11 280 LEU B CA 1
ATOM 1813 C C . LEU B 1 66 ? 0.748 -13.799 41.473 1.00 76.77 280 LEU B C 1
ATOM 1814 O O . LEU B 1 66 ? -0.030 -14.550 40.882 1.00 78.06 280 LEU B O 1
ATOM 1819 N N . SER B 1 67 ? 1.473 -14.169 42.526 1.00 75.03 281 SER B N 1
ATOM 1820 C CA . SER B 1 67 ? 1.417 -15.524 43.054 1.00 78.08 281 SER B CA 1
ATOM 1821 C C . SER B 1 67 ? 1.678 -15.544 44.549 1.00 86.72 281 SER B C 1
ATOM 1822 O O . SER B 1 67 ? 2.311 -14.638 45.080 1.00 87.06 281 SER B O 1
ATOM 1825 N N . GLU B 1 68 ? 1.175 -16.563 45.229 1.00 87.67 282 GLU B N 1
ATOM 1826 C CA . GLU B 1 68 ? 1.424 -16.749 46.643 1.00 89.96 282 GLU B CA 1
ATOM 1827 C C . GLU B 1 68 ? 2.341 -17.970 46.799 1.00 100.90 282 GLU B C 1
ATOM 1828 O O . GLU B 1 68 ? 2.274 -18.911 46.000 1.00 101.14 282 GLU B O 1
ATOM 1834 N N . THR B 1 69 ? 3.217 -17.933 47.808 1.00 101.85 283 THR B N 1
ATOM 1835 C CA . THR B 1 69 ? 4.153 -19.012 48.131 1.00 142.79 283 THR B CA 1
ATOM 1836 C C . THR B 1 69 ? 3.905 -19.525 49.541 1.00 168.91 283 THR B C 1
ATOM 1837 O O . THR B 1 69 ? 3.113 -20.444 49.734 1.00 132.59 283 THR B O 1
ATOM 1841 N N . CYS B 1 74 ? -2.159 -24.172 51.988 1.00 159.56 288 CYS B N 1
ATOM 1842 C CA . CYS B 1 74 ? -2.342 -23.842 53.399 1.00 159.97 288 CYS B CA 1
ATOM 1843 C C . CYS B 1 74 ? -3.799 -23.425 53.642 1.00 161.72 288 CYS B C 1
ATOM 1844 O O . CYS B 1 74 ? -4.443 -23.957 54.551 1.00 161.44 288 CYS B O 1
ATOM 1847 N N . PHE B 1 75 ? -4.305 -22.466 52.824 1.00 157.43 289 PHE B N 1
ATOM 1848 C CA . PHE B 1 75 ? -5.681 -21.953 52.842 1.00 155.72 289 PHE B CA 1
ATOM 1849 C C . PHE B 1 75 ? -6.395 -22.677 51.732 1.00 153.59 289 PHE B C 1
ATOM 1850 O O . PHE B 1 75 ? -5.858 -22.799 50.627 1.00 151.99 289 PHE B O 1
ATOM 1858 N N . ARG B 1 76 ? -7.573 -23.222 52.038 1.00 148.73 290 ARG B N 1
ATOM 1859 C CA . ARG B 1 76 ? -8.255 -24.075 51.087 1.00 146.63 290 ARG B CA 1
ATOM 1860 C C . ARG B 1 76 ? -9.692 -23.730 50.904 1.00 144.16 290 ARG B C 1
ATOM 1861 O O . ARG B 1 76 ? -10.319 -23.134 51.779 1.00 143.37 290 ARG B O 1
ATOM 1869 N N . HIS B 1 77 ? -10.213 -24.113 49.734 1.00 138.60 291 HIS B N 1
ATOM 1870 C CA . HIS B 1 77 ? -11.572 -23.834 49.335 1.00 137.20 291 HIS B CA 1
ATOM 1871 C C . HIS B 1 77 ? -12.557 -24.046 50.470 1.00 133.82 291 HIS B C 1
ATOM 1872 O O . HIS B 1 77 ? -12.504 -25.036 51.199 1.00 133.01 291 HIS B O 1
ATOM 1879 N N . PRO B 1 78 ? -13.447 -23.088 50.656 1.00 128.85 292 PRO B N 1
ATOM 1880 C CA . PRO B 1 78 ? -13.629 -21.880 49.840 1.00 123.82 292 PRO B CA 1
ATOM 1881 C C . PRO B 1 78 ? -12.663 -20.716 50.126 1.00 120.52 292 PRO B C 1
ATOM 1882 O O . PRO B 1 78 ? -12.745 -19.723 49.419 1.00 120.11 292 PRO B O 1
ATOM 1886 N N . ILE B 1 79 ? -11.717 -20.842 51.073 1.00 112.37 293 ILE B N 1
ATOM 1887 C CA . ILE B 1 79 ? -10.765 -19.763 51.366 1.00 107.65 293 ILE B CA 1
ATOM 1888 C C . ILE B 1 79 ? -9.627 -19.711 50.316 1.00 110.00 293 ILE B C 1
ATOM 1889 O O . ILE B 1 79 ? -8.479 -20.024 50.644 1.00 112.79 293 ILE B O 1
ATOM 1894 N N . SER B 1 80 ? -9.924 -19.341 49.070 1.00 100.05 294 SER B N 1
ATOM 1895 C CA . SER B 1 80 ? -8.847 -19.321 48.082 1.00 96.57 294 SER B CA 1
ATOM 1896 C C . SER B 1 80 ? -8.627 -17.948 47.396 1.00 94.19 294 SER B C 1
ATOM 1897 O O . SER B 1 80 ? -7.565 -17.729 46.815 1.00 93.41 294 SER B O 1
ATOM 1900 N N . LYS B 1 81 ? -9.622 -17.033 47.456 1.00 85.46 295 LYS B N 1
ATOM 1901 C CA . LYS B 1 81 ? -9.599 -15.724 46.797 1.00 79.31 295 LYS B CA 1
ATOM 1902 C C . LYS B 1 81 ? -8.931 -14.630 47.584 1.00 80.59 295 LYS B C 1
ATOM 1903 O O . LYS B 1 81 ? -8.910 -14.632 48.803 1.00 82.23 295 LYS B O 1
ATOM 1909 N N . VAL B 1 82 ? -8.373 -13.681 46.853 1.00 75.80 296 VAL B N 1
ATOM 1910 C CA . VAL B 1 82 ? -7.711 -12.484 47.356 1.00 72.59 296 VAL B CA 1
ATOM 1911 C C . VAL B 1 82 ? -8.011 -11.392 46.366 1.00 75.16 296 VAL B C 1
ATOM 1912 O O . VAL B 1 82 ? -8.181 -11.659 45.176 1.00 74.14 296 VAL B O 1
ATOM 1916 N N . ARG B 1 83 ? -8.044 -10.161 46.838 1.00 70.84 297 ARG B N 1
ATOM 1917 C CA . ARG B 1 83 ? -8.311 -9.030 45.978 1.00 67.30 297 ARG B CA 1
ATOM 1918 C C . ARG B 1 83 ? -7.086 -8.144 45.916 1.00 70.54 297 ARG B C 1
ATOM 1919 O O . ARG B 1 83 ? -6.630 -7.634 46.944 1.00 71.37 297 ARG B O 1
ATOM 1927 N N . SER B 1 84 ? -6.575 -7.927 44.698 1.00 63.24 298 SER B N 1
ATOM 1928 C CA . SER B 1 84 ? -5.425 -7.077 44.530 1.00 60.03 298 SER B CA 1
ATOM 1929 C C . SER B 1 84 ? -5.773 -5.793 43.803 1.00 63.56 298 SER B C 1
ATOM 1930 O O . SER B 1 84 ? -6.656 -5.777 42.945 1.00 63.72 298 SER B O 1
ATOM 1933 N N . VAL B 1 85 ? -5.065 -4.716 44.157 1.00 59.46 299 VAL B N 1
ATOM 1934 C CA . VAL B 1 85 ? -5.201 -3.404 43.569 1.00 58.96 299 VAL B CA 1
ATOM 1935 C C . VAL B 1 85 ? -3.869 -3.019 42.982 1.00 64.66 299 VAL B C 1
ATOM 1936 O O . VAL B 1 85 ? -2.882 -2.940 43.709 1.00 65.25 299 VAL B O 1
ATOM 1940 N N . VAL B 1 86 ? -3.822 -2.851 41.644 1.00 62.08 300 VAL B N 1
ATOM 1941 C CA . VAL B 1 86 ? -2.626 -2.436 40.884 1.00 59.13 300 VAL B CA 1
ATOM 1942 C C . VAL B 1 86 ? -2.807 -0.949 40.649 1.00 58.17 300 VAL B C 1
ATOM 1943 O O . VAL B 1 86 ? -3.864 -0.541 40.174 1.00 54.85 300 VAL B O 1
ATOM 1947 N N . MET B 1 87 ? -1.813 -0.136 41.074 1.00 56.67 301 MET B N 1
ATOM 1948 C CA . MET B 1 87 ? -1.837 1.330 40.982 1.00 57.44 301 MET B CA 1
ATOM 1949 C C . MET B 1 87 ? -0.576 1.943 40.357 1.00 60.77 301 MET B C 1
ATOM 1950 O O . MET B 1 87 ? 0.496 1.384 40.445 1.00 61.20 301 MET B O 1
ATOM 1955 N N . VAL B 1 88 ? -0.702 3.131 39.817 1.00 60.34 302 VAL B N 1
ATOM 1956 C CA . VAL B 1 88 ? 0.404 3.959 39.312 1.00 61.52 302 VAL B CA 1
ATOM 1957 C C . VAL B 1 88 ? 0.401 5.222 40.192 1.00 65.41 302 VAL B C 1
ATOM 1958 O O . VAL B 1 88 ? -0.553 6.000 40.174 1.00 65.09 302 VAL B O 1
ATOM 1962 N N . VAL B 1 89 ? 1.390 5.309 41.088 1.00 60.22 303 VAL B N 1
ATOM 1963 C CA . VAL B 1 89 ? 1.511 6.355 42.096 1.00 59.50 303 VAL B CA 1
ATOM 1964 C C . VAL B 1 89 ? 2.938 6.956 42.073 1.00 66.65 303 VAL B C 1
ATOM 1965 O O . VAL B 1 89 ? 3.773 6.427 41.366 1.00 66.29 303 VAL B O 1
ATOM 1969 N N . PHE B 1 90 ? 3.223 7.996 42.872 1.00 67.18 304 PHE B N 1
ATOM 1970 C CA . PHE B 1 90 ? 4.561 8.567 42.970 1.00 71.06 304 PHE B CA 1
ATOM 1971 C C . PHE B 1 90 ? 5.418 7.883 44.056 1.00 83.70 304 PHE B C 1
ATOM 1972 O O . PHE B 1 90 ? 4.941 7.568 45.140 1.00 82.29 304 PHE B O 1
ATOM 1980 N N . SER B 1 91 ? 6.694 7.629 43.723 1.00 89.55 305 SER B N 1
ATOM 1981 C CA . SER B 1 91 ? 7.709 6.959 44.551 1.00 94.29 305 SER B CA 1
ATOM 1982 C C . SER B 1 91 ? 8.248 7.800 45.732 1.00 106.23 305 SER B C 1
ATOM 1983 O O . SER B 1 91 ? 8.353 7.270 46.841 1.00 105.26 305 SER B O 1
ATOM 1986 N N . GLU B 1 92 ? 8.604 9.099 45.480 1.00 109.55 306 GLU B N 1
ATOM 1987 C CA . GLU B 1 92 ? 9.169 10.058 46.455 1.00 114.16 306 GLU B CA 1
ATOM 1988 C C . GLU B 1 92 ? 8.363 10.239 47.747 1.00 122.22 306 GLU B C 1
ATOM 1989 O O . GLU B 1 92 ? 8.888 10.794 48.723 1.00 125.12 306 GLU B O 1
ATOM 1995 N N . ASP B 1 93 ? 7.094 9.785 47.739 1.00 118.13 307 ASP B N 1
ATOM 1996 C CA . ASP B 1 93 ? 6.156 9.864 48.855 1.00 119.30 307 ASP B CA 1
ATOM 1997 C C . ASP B 1 93 ? 5.949 11.315 49.290 1.00 126.43 307 ASP B C 1
ATOM 1998 O O . ASP B 1 93 ? 6.297 11.715 50.411 1.00 129.90 307 ASP B O 1
ATOM 2003 N N . LYS B 1 94 ? 5.424 12.113 48.340 1.00 120.33 308 LYS B N 1
ATOM 2004 C CA . LYS B 1 94 ? 5.047 13.508 48.529 1.00 120.43 308 LYS B CA 1
ATOM 2005 C C . LYS B 1 94 ? 3.647 13.521 49.168 1.00 118.38 308 LYS B C 1
ATOM 2006 O O . LYS B 1 94 ? 2.910 12.537 49.046 1.00 116.84 308 LYS B O 1
ATOM 2012 N N . ASN B 1 95 ? 3.268 14.601 49.846 1.00 110.96 309 ASN B N 1
ATOM 2013 C CA . ASN B 1 95 ? 1.942 14.616 50.451 1.00 107.97 309 ASN B CA 1
ATOM 2014 C C . ASN B 1 95 ? 0.835 14.409 49.411 1.00 104.23 309 ASN B C 1
ATOM 2015 O O . ASN B 1 95 ? 1.029 14.636 48.223 1.00 102.84 309 ASN B O 1
ATOM 2020 N N . ARG B 1 96 ? -0.305 13.950 49.877 1.00 97.79 310 ARG B N 1
ATOM 2021 C CA . ARG B 1 96 ? -1.501 13.658 49.105 1.00 94.94 310 ARG B CA 1
ATOM 2022 C C . ARG B 1 96 ? -1.881 14.758 48.121 1.00 97.59 310 ARG B C 1
ATOM 2023 O O . ARG B 1 96 ? -2.125 14.472 46.953 1.00 95.85 310 ARG B O 1
ATOM 2031 N N . ASP B 1 97 ? -1.903 16.013 48.595 1.00 96.67 311 ASP B N 1
ATOM 2032 C CA . ASP B 1 97 ? -2.299 17.209 47.850 1.00 97.27 311 ASP B CA 1
ATOM 2033 C C . ASP B 1 97 ? -1.375 17.514 46.711 1.00 99.05 311 ASP B C 1
ATOM 2034 O O . ASP B 1 97 ? -1.865 17.875 45.647 1.00 96.68 311 ASP B O 1
ATOM 2039 N N . GLU B 1 98 ? -0.061 17.281 46.897 1.00 96.92 312 GLU B N 1
ATOM 2040 C CA . GLU B 1 98 ? 0.960 17.442 45.868 1.00 97.04 312 GLU B CA 1
ATOM 2041 C C . GLU B 1 98 ? 0.748 16.433 44.760 1.00 99.19 312 GLU B C 1
ATOM 2042 O O . GLU B 1 98 ? 0.881 16.791 43.579 1.00 100.61 312 GLU B O 1
ATOM 2048 N N . GLN B 1 99 ? 0.461 15.155 45.144 1.00 89.95 313 GLN B N 1
ATOM 2049 C CA . GLN B 1 99 ? 0.255 14.058 44.207 1.00 84.99 313 GLN B CA 1
ATOM 2050 C C . GLN B 1 99 ? -1.002 14.254 43.352 1.00 85.10 313 GLN B C 1
ATOM 2051 O O . GLN B 1 99 ? -0.954 13.988 42.150 1.00 84.17 313 GLN B O 1
ATOM 2057 N N . LEU B 1 100 ? -2.107 14.779 43.949 1.00 79.19 314 LEU B N 1
ATOM 2058 C CA . LEU B 1 100 ? -3.331 15.048 43.198 1.00 78.64 314 LEU B CA 1
ATOM 2059 C C . LEU B 1 100 ? -3.131 16.261 42.282 1.00 90.33 314 LEU B C 1
ATOM 2060 O O . LEU B 1 100 ? -3.845 16.412 41.286 1.00 90.22 314 LEU B O 1
ATOM 2065 N N . LYS B 1 101 ? -2.135 17.111 42.607 1.00 91.98 315 LYS B N 1
ATOM 2066 C CA . LYS B 1 101 ? -1.789 18.277 41.823 1.00 95.21 315 LYS B CA 1
ATOM 2067 C C . LYS B 1 101 ? -1.126 17.800 40.509 1.00 100.27 315 LYS B C 1
ATOM 2068 O O . LYS B 1 101 ? -1.497 18.293 39.440 1.00 103.29 315 LYS B O 1
ATOM 2074 N N . TYR B 1 102 ? -0.160 16.847 40.584 1.00 93.34 316 TYR B N 1
ATOM 2075 C CA . TYR B 1 102 ? 0.529 16.308 39.396 1.00 91.40 316 TYR B CA 1
ATOM 2076 C C . TYR B 1 102 ? -0.453 15.554 38.500 1.00 90.09 316 TYR B C 1
ATOM 2077 O O . TYR B 1 102 ? -0.375 15.691 37.292 1.00 90.09 316 TYR B O 1
ATOM 2086 N N . TRP B 1 103 ? -1.431 14.845 39.088 1.00 83.42 317 TRP B N 1
ATOM 2087 C CA . TRP B 1 103 ? -2.448 14.140 38.311 1.00 81.38 317 TRP B CA 1
ATOM 2088 C C . TRP B 1 103 ? -3.411 15.070 37.549 1.00 83.73 317 TRP B C 1
ATOM 2089 O O . TRP B 1 103 ? -3.617 14.834 36.354 1.00 79.39 317 TRP B O 1
ATOM 2100 N N . LYS B 1 104 ? -3.952 16.151 38.208 1.00 84.05 318 LYS B N 1
ATOM 2101 C CA . LYS B 1 104 ? -4.826 17.147 37.533 1.00 86.69 318 LYS B CA 1
ATOM 2102 C C . LYS B 1 104 ? -4.112 17.889 36.405 1.00 91.89 318 LYS B C 1
ATOM 2103 O O . LYS B 1 104 ? -4.711 18.088 35.351 1.00 92.49 318 LYS B O 1
ATOM 2109 N N . TYR B 1 105 ? -2.814 18.214 36.597 1.00 90.00 319 TYR B N 1
ATOM 2110 C CA . TYR B 1 105 ? -1.964 18.853 35.576 1.00 93.48 319 TYR B CA 1
ATOM 2111 C C . TYR B 1 105 ? -1.824 17.900 34.384 1.00 96.41 319 TYR B C 1
ATOM 2112 O O . TYR B 1 105 ? -2.002 18.311 33.245 1.00 100.78 319 TYR B O 1
ATOM 2121 N N . TRP B 1 106 ? -1.542 16.633 34.649 1.00 88.20 320 TRP B N 1
ATOM 2122 C CA . TRP B 1 106 ? -1.424 15.605 33.618 1.00 85.99 320 TRP B CA 1
ATOM 2123 C C . TRP B 1 106 ? -2.770 15.420 32.889 1.00 90.32 320 TRP B C 1
ATOM 2124 O O . TRP B 1 106 ? -2.816 15.409 31.670 1.00 90.72 320 TRP B O 1
ATOM 2135 N N . HIS B 1 107 ? -3.863 15.282 33.653 1.00 87.32 321 HIS B N 1
ATOM 2136 C CA . HIS B 1 107 ? -5.201 15.041 33.121 1.00 86.14 321 HIS B CA 1
ATOM 2137 C C . HIS B 1 107 ? -5.694 16.202 32.223 1.00 91.16 321 HIS B C 1
ATOM 2138 O O . HIS B 1 107 ? -6.300 15.951 31.175 1.00 90.09 321 HIS B O 1
ATOM 2145 N N . SER B 1 108 ? -5.379 17.447 32.607 1.00 91.11 322 SER B N 1
ATOM 2146 C CA . SER B 1 108 ? -5.741 18.673 31.859 1.00 95.21 322 SER B CA 1
ATOM 2147 C C . SER B 1 108 ? -5.063 18.769 30.484 1.00 103.15 322 SER B C 1
ATOM 2148 O O . SER B 1 108 ? -5.577 19.438 29.592 1.00 104.73 322 SER B O 1
ATOM 2151 N N . ARG B 1 109 ? -3.913 18.101 30.330 1.00 101.19 323 ARG B N 1
ATOM 2152 C CA . ARG B 1 109 ? -3.093 18.088 29.109 1.00 103.33 323 ARG B CA 1
ATOM 2153 C C . ARG B 1 109 ? -3.443 16.937 28.135 1.00 107.03 323 ARG B C 1
ATOM 2154 O O . ARG B 1 109 ? -2.864 16.878 27.051 1.00 109.49 323 ARG B O 1
ATOM 2162 N N . GLN B 1 110 ? -4.381 16.036 28.502 1.00 101.23 324 GLN B N 1
ATOM 2163 C CA . GLN B 1 110 ? -4.827 14.920 27.652 1.00 99.92 324 GLN B CA 1
ATOM 2164 C C . GLN B 1 110 ? -5.841 15.395 26.615 1.00 110.90 324 GLN B C 1
ATOM 2165 O O . GLN B 1 110 ? -6.562 16.366 26.862 1.00 115.09 324 GLN B O 1
ATOM 2171 N N . HIS B 1 111 ? -5.907 14.707 25.465 1.00 109.20 325 HIS B N 1
ATOM 2172 C CA . HIS B 1 111 ? -6.831 15.040 24.382 1.00 114.04 325 HIS B CA 1
ATOM 2173 C C . HIS B 1 111 ? -8.273 14.606 24.663 1.00 116.43 325 HIS B C 1
ATOM 2174 O O . HIS B 1 111 ? -9.212 15.163 24.081 1.00 119.75 325 HIS B O 1
ATOM 2181 N N . THR B 1 112 ? -8.442 13.633 25.572 1.00 107.77 326 THR B N 1
ATOM 2182 C CA . THR B 1 112 ? -9.740 13.106 25.972 1.00 107.46 326 THR B CA 1
ATOM 2183 C C . THR B 1 112 ? -9.873 13.092 27.487 1.00 108.71 326 THR B C 1
ATOM 2184 O O . THR B 1 112 ? -8.923 12.748 28.201 1.00 105.09 326 THR B O 1
ATOM 2188 N N . ALA B 1 113 ? -11.065 13.444 27.974 1.00 106.72 327 ALA B N 1
ATOM 2189 C CA . ALA B 1 113 ? -11.361 13.443 29.399 1.00 104.99 327 ALA B CA 1
ATOM 2190 C C . ALA B 1 113 ? -11.341 12.007 29.943 1.00 107.54 327 ALA B C 1
ATOM 2191 O O . ALA B 1 113 ? -10.894 11.775 31.072 1.00 105.99 327 ALA B O 1
ATOM 2193 N N . LYS B 1 114 ? -11.784 11.043 29.112 1.00 103.28 328 LYS B N 1
ATOM 2194 C CA . LYS B 1 114 ? 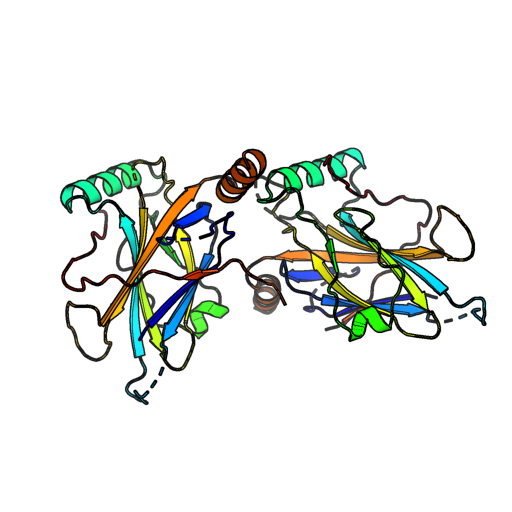-11.888 9.625 29.438 1.00 99.31 328 LYS B CA 1
ATOM 2195 C C . LYS B 1 114 ? -10.553 8.945 29.640 1.00 95.67 328 LYS B C 1
ATOM 2196 O O . LYS B 1 114 ? -10.526 7.825 30.143 1.00 93.80 328 LYS B O 1
ATOM 2202 N N . GLN B 1 115 ? -9.453 9.581 29.213 1.00 89.08 329 GLN B N 1
ATOM 2203 C CA . GLN B 1 115 ? -8.135 8.975 29.315 1.00 84.86 329 GLN B CA 1
ATOM 2204 C C . GLN B 1 115 ? -7.718 8.645 30.725 1.00 85.13 329 GLN B C 1
ATOM 2205 O O . GLN B 1 115 ? -7.863 9.472 31.613 1.00 86.89 329 GLN B O 1
ATOM 2211 N N . ARG B 1 116 ? -7.207 7.420 30.910 1.00 77.18 330 ARG B N 1
ATOM 2212 C CA . ARG B 1 116 ? -6.743 6.865 32.174 1.00 74.00 330 ARG B CA 1
ATOM 2213 C C . ARG B 1 116 ? -5.220 6.733 32.201 1.00 76.40 330 ARG B C 1
ATOM 2214 O O . ARG B 1 116 ? -4.603 6.500 31.154 1.00 78.39 330 ARG B O 1
ATOM 2222 N N . VAL B 1 117 ? -4.633 6.786 33.416 1.00 69.31 331 VAL B N 1
ATOM 2223 C CA . VAL B 1 117 ? -3.199 6.599 33.675 1.00 67.31 331 VAL B CA 1
ATOM 2224 C C . VAL B 1 117 ? -2.888 5.116 33.482 1.00 71.25 331 VAL B C 1
ATOM 2225 O O . VAL B 1 117 ? -1.933 4.770 32.786 1.00 71.66 331 VAL B O 1
ATOM 2229 N N . LEU B 1 118 ? -3.693 4.253 34.128 1.00 67.83 332 LEU B N 1
ATOM 2230 C CA . LEU B 1 118 ? -3.565 2.812 34.119 1.00 66.68 332 LEU B CA 1
ATOM 2231 C C . LEU B 1 118 ? -4.743 2.144 33.407 1.00 73.97 332 LEU B C 1
ATOM 2232 O O . LEU B 1 118 ? -5.907 2.379 33.752 1.00 74.85 332 LEU B O 1
ATOM 2237 N N . ASP B 1 119 ? -4.413 1.281 32.435 1.00 72.84 333 ASP B N 1
ATOM 2238 C CA . ASP B 1 119 ? -5.342 0.478 31.632 1.00 74.80 333 ASP B CA 1
ATOM 2239 C C . ASP B 1 119 ? -4.941 -0.984 31.660 1.00 74.76 333 ASP B C 1
ATOM 2240 O O . ASP B 1 119 ? -3.758 -1.310 31.727 1.00 68.82 333 ASP B O 1
ATOM 2245 N N . ILE B 1 120 ? -5.947 -1.859 31.605 1.00 76.41 334 ILE B N 1
ATOM 2246 C CA . ILE B 1 120 ? -5.820 -3.321 31.636 1.00 75.28 334 ILE B CA 1
ATOM 2247 C C . ILE B 1 120 ? -6.308 -3.907 30.306 1.00 81.35 334 ILE B C 1
ATOM 2248 O O . ILE B 1 120 ? -7.328 -3.461 29.776 1.00 82.04 334 ILE B O 1
ATOM 2253 N N . ALA B 1 121 ? -5.555 -4.890 29.758 1.00 78.85 335 ALA B N 1
ATOM 2254 C CA . ALA B 1 121 ? -5.873 -5.604 28.523 1.00 80.06 335 ALA B CA 1
ATOM 2255 C C . ALA B 1 121 ? -6.809 -6.748 28.806 1.00 88.19 335 ALA B C 1
ATOM 2256 O O . ALA B 1 121 ? -6.641 -7.463 29.796 1.00 86.23 335 ALA B O 1
ATOM 2258 N N . ASP B 1 122 ? -7.780 -6.938 27.912 1.00 90.64 336 ASP B N 1
ATOM 2259 C CA . ASP B 1 122 ? -8.818 -7.971 27.986 1.00 93.69 336 ASP B CA 1
ATOM 2260 C C . ASP B 1 122 ? -8.375 -9.383 27.514 1.00 96.34 336 ASP B C 1
ATOM 2261 O O . ASP B 1 122 ? -9.216 -10.288 27.461 1.00 99.48 336 ASP B O 1
ATOM 2266 N N . TYR B 1 123 ? -7.071 -9.584 27.223 1.00 88.13 337 TYR B N 1
ATOM 2267 C CA . TYR B 1 123 ? -6.528 -10.873 26.762 1.00 88.22 337 TYR B CA 1
ATOM 2268 C C . TYR B 1 123 ? -6.949 -12.068 27.635 1.00 94.36 337 TYR B C 1
ATOM 2269 O O . TYR B 1 123 ? -6.931 -11.954 28.856 1.00 95.28 337 TYR B O 1
ATOM 2278 N N . LYS B 1 124 ? -7.409 -13.168 27.011 1.00 93.51 338 LYS B N 1
ATOM 2279 C CA . LYS B 1 124 ? -7.911 -14.380 27.688 1.00 95.94 338 LYS B CA 1
ATOM 2280 C C . LYS B 1 124 ? -6.917 -15.030 28.654 1.00 97.38 338 LYS B C 1
ATOM 2281 O O . LYS B 1 124 ? -7.334 -15.656 29.635 1.00 93.37 338 LYS B O 1
ATOM 2287 N N . GLU B 1 125 ? -5.602 -14.892 28.357 1.00 95.52 339 GLU B N 1
ATOM 2288 C CA . GLU B 1 125 ? -4.500 -15.403 29.178 1.00 94.96 339 GLU B CA 1
ATOM 2289 C C . GLU B 1 125 ? -4.638 -14.811 30.582 1.00 94.99 339 GLU B C 1
ATOM 2290 O O . GLU B 1 125 ? -4.477 -15.511 31.576 1.00 93.74 339 GLU B O 1
ATOM 2296 N N . SER B 1 126 ? -5.016 -13.528 30.632 1.00 90.79 340 SER B N 1
ATOM 2297 C CA . SER B 1 126 ? -5.268 -12.783 31.855 1.00 88.32 340 SER B CA 1
ATOM 2298 C C . SER B 1 126 ? -6.660 -13.022 32.403 1.00 94.09 340 SER B C 1
ATOM 2299 O O . SER B 1 126 ? -6.789 -13.449 33.546 1.00 93.36 340 SER B O 1
ATOM 2302 N N . PHE B 1 127 ? -7.699 -12.769 31.596 1.00 93.39 341 PHE B N 1
ATOM 2303 C CA . PHE B 1 127 ? -9.086 -12.803 32.044 1.00 96.10 341 PHE B CA 1
ATOM 2304 C C . PHE B 1 127 ? -9.587 -14.189 32.496 1.00 102.48 341 PHE B C 1
ATOM 2305 O O . PHE B 1 127 ? -10.570 -14.268 33.239 1.00 101.93 341 PHE B O 1
ATOM 2313 N N . ASN B 1 128 ? -8.872 -15.255 32.158 1.00 102.60 342 ASN B N 1
ATOM 2314 C CA . ASN B 1 128 ? -9.243 -16.591 32.636 1.00 105.56 342 ASN B CA 1
ATOM 2315 C C . ASN B 1 128 ? -8.725 -16.793 34.060 1.00 111.16 342 ASN B C 1
ATOM 2316 O O . ASN B 1 128 ? -9.321 -17.557 34.820 1.00 113.95 342 ASN B O 1
ATOM 2321 N N . THR B 1 129 ? -7.628 -16.097 34.427 1.00 105.09 343 THR B N 1
ATOM 2322 C CA . THR B 1 129 ? -6.998 -16.228 35.749 1.00 102.82 343 THR B CA 1
ATOM 2323 C C . THR B 1 129 ? -7.517 -15.238 36.806 1.00 98.84 343 THR B C 1
ATOM 2324 O O . THR B 1 129 ? -7.246 -15.433 37.995 1.00 99.21 343 THR B O 1
ATOM 2328 N N . ILE B 1 130 ? -8.217 -14.169 36.376 1.00 88.83 344 ILE B N 1
ATOM 2329 C CA . ILE B 1 130 ? -8.705 -13.101 37.263 1.00 84.36 344 ILE B CA 1
ATOM 2330 C C . ILE B 1 130 ? -10.211 -12.819 37.108 1.00 85.28 344 ILE B C 1
ATOM 2331 O O . ILE B 1 130 ? -10.811 -13.091 36.068 1.00 86.07 344 ILE B O 1
ATOM 2336 N N . GLY B 1 131 ? -10.792 -12.254 38.151 1.00 78.50 345 GLY B N 1
ATOM 2337 C CA . GLY B 1 131 ? -12.205 -11.904 38.156 1.00 78.58 345 GLY B CA 1
ATOM 2338 C C . GLY B 1 131 ? -12.466 -10.559 38.771 1.00 77.51 345 GLY B C 1
ATOM 2339 O O . GLY B 1 131 ? -11.538 -9.893 39.227 1.00 75.12 345 GLY B O 1
ATOM 2340 N N . ASN B 1 132 ? -13.734 -10.143 38.755 1.00 74.63 346 ASN B N 1
ATOM 2341 C CA . ASN B 1 132 ? -14.215 -8.907 39.367 1.00 73.05 346 ASN B CA 1
ATOM 2342 C C . ASN B 1 132 ? -13.320 -7.704 39.034 1.00 77.59 346 ASN B C 1
ATOM 2343 O O . ASN B 1 132 ? -12.851 -7.009 39.931 1.00 77.20 346 ASN B O 1
ATOM 2348 N N . ILE B 1 133 ? -13.055 -7.480 37.733 1.00 75.34 347 ILE B N 1
ATOM 2349 C CA . ILE B 1 133 ? -12.213 -6.383 37.290 1.00 73.08 347 ILE B CA 1
ATOM 2350 C C . ILE B 1 133 ? -12.989 -5.103 37.388 1.00 79.14 347 ILE B C 1
ATOM 2351 O O . ILE B 1 133 ? -14.058 -4.982 36.789 1.00 81.32 347 ILE B O 1
ATOM 2356 N N . GLU B 1 134 ? -12.460 -4.164 38.198 1.00 75.25 348 GLU B N 1
ATOM 2357 C CA . GLU B 1 134 ? -13.011 -2.832 38.452 1.00 74.62 348 GLU B CA 1
ATOM 2358 C C . GLU B 1 134 ? -11.944 -1.757 38.217 1.00 74.40 348 GLU B C 1
ATOM 2359 O O . GLU B 1 134 ? -10.828 -1.861 38.712 1.00 71.71 348 GLU B O 1
ATOM 2365 N N . GLU B 1 135 ? -12.291 -0.726 37.449 1.00 71.20 349 GLU B N 1
ATOM 2366 C CA . GLU B 1 135 ? -11.412 0.420 37.184 1.00 69.00 349 GLU B CA 1
ATOM 2367 C C . GLU B 1 135 ? -11.793 1.450 38.229 1.00 71.49 349 GLU B C 1
ATOM 2368 O O . GLU B 1 135 ? -12.543 2.387 37.947 1.00 73.42 349 GLU B O 1
ATOM 2374 N N . ILE B 1 136 ? -11.350 1.202 39.478 1.00 65.75 350 ILE B N 1
ATOM 2375 C CA . ILE B 1 136 ? -11.727 1.965 40.672 1.00 64.39 350 ILE B CA 1
ATOM 2376 C C . ILE B 1 136 ? -11.260 3.435 40.647 1.00 68.98 350 ILE B C 1
ATOM 2377 O O . ILE B 1 136 ? -11.872 4.269 41.343 1.00 71.31 350 ILE B O 1
ATOM 2382 N N . ALA B 1 137 ? -10.180 3.759 39.866 1.00 61.71 351 ALA B N 1
ATOM 2383 C CA . ALA B 1 137 ? -9.636 5.131 39.733 1.00 58.87 351 ALA B CA 1
ATOM 2384 C C . ALA B 1 137 ? -8.940 5.247 38.421 1.00 63.83 351 ALA B C 1
ATOM 2385 O O . ALA B 1 137 ? -8.759 4.224 37.746 1.00 66.18 351 ALA B O 1
ATOM 2387 N N . TYR B 1 138 ? -8.489 6.448 38.045 1.00 60.29 352 TYR B N 1
ATOM 2388 C CA . TYR B 1 138 ? -7.766 6.600 36.765 1.00 59.77 352 TYR B CA 1
ATOM 2389 C C . TYR B 1 138 ? -6.388 5.935 36.793 1.00 64.01 352 TYR B C 1
ATOM 2390 O O . TYR B 1 138 ? -5.867 5.534 35.743 1.00 63.66 352 TYR B O 1
ATOM 2399 N N . ASN B 1 139 ? -5.830 5.769 37.997 1.00 58.81 353 ASN B N 1
ATOM 2400 C CA . ASN B 1 139 ? -4.534 5.148 38.170 1.00 57.12 353 ASN B CA 1
ATOM 2401 C C . ASN B 1 139 ? -4.626 3.826 38.934 1.00 62.92 353 ASN B C 1
ATOM 2402 O O . ASN B 1 139 ? -3.618 3.341 39.447 1.00 64.87 353 ASN B O 1
ATOM 2407 N N . ALA B 1 140 ? -5.817 3.208 38.992 1.00 59.11 354 ALA B N 1
ATOM 2408 C CA . ALA B 1 140 ? -5.944 1.923 39.693 1.00 58.07 354 ALA B CA 1
ATOM 2409 C C . ALA B 1 140 ? -6.914 0.969 39.075 1.00 65.21 354 ALA B C 1
ATOM 2410 O O . ALA B 1 140 ? -7.919 1.381 38.498 1.00 69.01 354 ALA B O 1
ATOM 2412 N N . VAL B 1 141 ? -6.609 -0.319 39.207 1.00 59.86 355 VAL B N 1
ATOM 2413 C CA . VAL B 1 141 ? -7.439 -1.411 38.753 1.00 60.52 355 VAL B CA 1
ATOM 2414 C C . VAL B 1 141 ? -7.576 -2.390 39.919 1.00 65.19 355 VAL B C 1
ATOM 2415 O O . VAL B 1 141 ? -6.601 -2.689 40.607 1.00 64.73 355 VAL B O 1
ATOM 2419 N N . SER B 1 142 ? -8.781 -2.906 40.129 1.00 62.91 356 SER B N 1
ATOM 2420 C CA . SER B 1 142 ? -9.031 -3.894 41.156 1.00 61.63 356 SER B CA 1
ATOM 2421 C C . SER B 1 142 ? -9.528 -5.171 40.507 1.00 63.70 356 SER B C 1
ATOM 2422 O O . SER B 1 142 ? -10.279 -5.131 39.531 1.00 62.75 356 SER B O 1
ATOM 2425 N N . PHE B 1 143 ? -9.117 -6.320 41.067 1.00 60.04 357 PHE B N 1
ATOM 2426 C CA . PHE B 1 143 ? -9.531 -7.609 40.571 1.00 61.43 357 PHE B CA 1
ATOM 2427 C C . PHE B 1 143 ? -9.342 -8.616 41.663 1.00 69.10 357 PHE B C 1
ATOM 2428 O O . PHE B 1 143 ? -8.538 -8.383 42.566 1.00 68.79 357 PHE B O 1
ATOM 2436 N N . THR B 1 144 ? -10.073 -9.733 41.584 1.00 68.04 358 THR B N 1
ATOM 2437 C CA . THR B 1 144 ? -9.924 -10.870 42.492 1.00 68.51 358 THR B CA 1
ATOM 2438 C C . THR B 1 144 ? -9.178 -11.965 41.750 1.00 73.96 358 THR B C 1
ATOM 2439 O O . THR B 1 144 ? -9.264 -12.083 40.509 1.00 72.31 358 THR B O 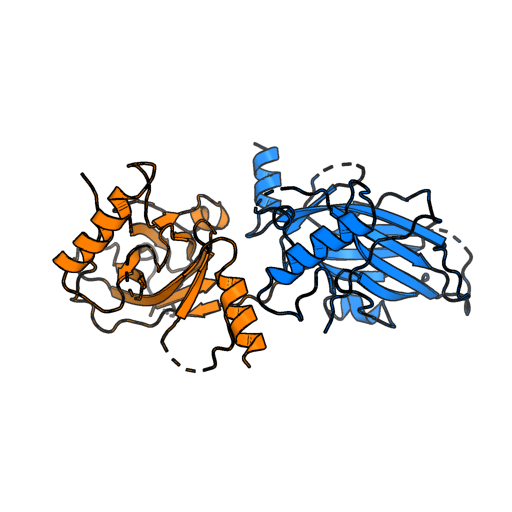1
ATOM 2443 N N . TRP B 1 145 ? -8.423 -12.773 42.506 1.00 72.75 359 TRP B N 1
ATOM 2444 C CA . TRP B 1 145 ? -7.702 -13.914 41.926 1.00 72.88 359 TRP B CA 1
ATOM 2445 C C . TRP B 1 145 ? -7.531 -15.060 42.958 1.00 78.58 359 TRP B C 1
ATOM 2446 O O . TRP B 1 145 ? -7.515 -14.823 44.175 1.00 76.68 359 TRP B O 1
ATOM 2457 N N . ASP B 1 146 ? -7.467 -16.293 42.451 1.00 78.29 360 ASP B N 1
ATOM 2458 C CA . ASP B 1 146 ? -7.311 -17.509 43.251 1.00 81.59 360 ASP B CA 1
ATOM 2459 C C . ASP B 1 146 ? -5.843 -17.782 43.526 1.00 89.04 360 ASP B C 1
ATOM 2460 O O . ASP B 1 146 ? -5.054 -17.952 42.587 1.00 91.60 360 ASP B O 1
ATOM 2465 N N . VAL B 1 147 ? -5.501 -17.912 44.812 1.00 84.91 361 VAL B N 1
ATOM 2466 C CA . VAL B 1 147 ? -4.124 -18.167 45.246 1.00 84.51 361 VAL B CA 1
ATOM 2467 C C . VAL B 1 147 ? -3.531 -19.515 44.746 1.00 92.74 361 VAL B C 1
ATOM 2468 O O . VAL B 1 147 ? -2.313 -19.633 44.675 1.00 91.89 361 VAL B O 1
ATOM 2472 N N . ASN B 1 148 ? -4.370 -20.520 44.424 1.00 95.14 362 ASN B N 1
ATOM 2473 C CA . ASN B 1 148 ? -3.904 -21.836 43.956 1.00 99.04 362 ASN B CA 1
ATOM 2474 C C . ASN B 1 148 ? -3.424 -21.811 42.507 1.00 104.91 362 ASN B C 1
ATOM 2475 O O . ASN B 1 148 ? -2.795 -22.768 42.044 1.00 108.25 362 ASN B O 1
ATOM 2480 N N . GLU B 1 149 ? -3.701 -20.698 41.818 1.00 97.97 363 GLU B N 1
ATOM 2481 C CA . GLU B 1 149 ? -3.251 -20.408 40.471 1.00 96.18 363 GLU B CA 1
ATOM 2482 C C . GLU B 1 149 ? -2.328 -19.173 40.565 1.00 97.06 363 GLU B C 1
ATOM 2483 O O . GLU B 1 149 ? -2.269 -18.460 41.587 1.00 94.35 363 GLU B O 1
ATOM 2489 N N . GLU B 1 150 ? -1.679 -18.889 39.449 1.00 92.86 364 GLU B N 1
ATOM 2490 C CA . GLU B 1 150 ? -0.809 -17.746 39.239 1.00 90.31 364 GLU B CA 1
ATOM 2491 C C . GLU B 1 150 ? -1.661 -16.737 38.463 1.00 92.08 364 GLU B C 1
ATOM 2492 O O . GLU B 1 150 ? -2.238 -17.119 37.430 1.00 95.87 364 GLU B O 1
ATOM 2498 N N . ALA B 1 151 ? -1.812 -15.495 38.971 1.00 81.21 365 ALA B N 1
ATOM 2499 C CA . ALA B 1 151 ? -2.610 -14.492 38.287 1.00 78.21 365 ALA B CA 1
ATOM 2500 C C . ALA B 1 151 ? -1.756 -13.752 37.244 1.00 81.49 365 ALA B C 1
ATOM 2501 O O . ALA B 1 151 ? -0.588 -13.436 37.495 1.00 80.78 365 ALA B O 1
ATOM 2503 N N . LYS B 1 152 ? -2.355 -13.441 36.093 1.00 77.00 366 LYS B N 1
ATOM 2504 C CA . LYS B 1 152 ? -1.670 -12.724 35.029 1.00 74.65 366 LYS B CA 1
ATOM 2505 C C . LYS B 1 152 ? -2.526 -11.617 34.485 1.00 78.14 366 LYS B C 1
ATOM 2506 O O . LYS B 1 152 ? -3.686 -11.823 34.164 1.00 78.06 366 LYS B O 1
ATOM 2512 N N . ILE B 1 153 ? -1.955 -10.412 34.433 1.00 73.92 367 ILE B N 1
ATOM 2513 C CA . ILE B 1 153 ? -2.596 -9.210 33.913 1.00 72.57 367 ILE B CA 1
ATOM 2514 C C . ILE B 1 153 ? -1.657 -8.486 32.995 1.00 75.86 367 ILE B C 1
ATOM 2515 O O . ILE B 1 153 ? -0.450 -8.531 33.188 1.00 75.72 367 ILE B O 1
ATOM 2520 N N . PHE B 1 154 ? -2.202 -7.829 31.997 1.00 73.30 368 PHE B N 1
ATOM 2521 C CA . PHE B 1 154 ? -1.445 -7.030 31.034 1.00 71.97 368 PHE B CA 1
ATOM 2522 C C . PHE B 1 154 ? -1.845 -5.589 31.266 1.00 73.54 368 PHE B C 1
ATOM 2523 O O . PHE B 1 154 ? -3.018 -5.258 31.135 1.00 73.48 368 PHE B O 1
ATOM 2531 N N . ILE B 1 155 ? -0.894 -4.744 31.658 1.00 68.35 369 ILE B N 1
ATOM 2532 C CA . ILE B 1 155 ? -1.217 -3.355 31.907 1.00 69.84 369 ILE B CA 1
ATOM 2533 C C . ILE B 1 155 ? -0.364 -2.399 31.101 1.00 71.62 369 ILE B C 1
ATOM 2534 O O . ILE B 1 155 ? 0.748 -2.740 30.710 1.00 71.42 369 ILE B O 1
ATOM 2539 N N . THR B 1 156 ? -0.881 -1.176 30.911 1.00 65.85 370 THR B N 1
ATOM 2540 C CA . THR B 1 156 ? -0.173 -0.094 30.263 1.00 64.83 370 THR B CA 1
ATOM 2541 C C . THR B 1 156 ? -0.261 1.197 31.086 1.00 66.81 370 THR B C 1
ATOM 2542 O O . THR B 1 156 ? -1.255 1.443 31.763 1.00 65.99 370 THR B O 1
ATOM 2546 N N . VAL B 1 157 ? 0.811 2.001 31.033 1.00 64.66 371 VAL B N 1
ATOM 2547 C CA . VAL B 1 157 ? 0.923 3.292 31.727 1.00 65.98 371 VAL B CA 1
ATOM 2548 C C . VAL B 1 157 ? 0.873 4.378 30.639 1.00 71.83 371 VAL B C 1
ATOM 2549 O O . VAL B 1 157 ? 1.655 4.320 29.681 1.00 71.51 371 VAL B O 1
ATOM 2553 N N . ASN B 1 158 ? -0.098 5.307 30.741 1.00 69.56 372 ASN B N 1
ATOM 2554 C CA . ASN B 1 158 ? -0.315 6.293 29.690 1.00 72.76 372 ASN B CA 1
ATOM 2555 C C . ASN B 1 158 ? 0.229 7.680 29.984 1.00 80.21 372 ASN B C 1
ATOM 2556 O O . ASN B 1 158 ? -0.134 8.641 29.310 1.00 81.30 372 ASN B O 1
ATOM 2561 N N . CYS B 1 159 ? 1.124 7.769 30.965 1.00 78.30 373 CYS B N 1
ATOM 2562 C CA . CYS B 1 159 ? 1.762 9.012 31.351 1.00 80.24 373 CYS B CA 1
ATOM 2563 C C . CYS B 1 159 ? 3.273 8.893 31.213 1.00 83.59 373 CYS B C 1
ATOM 2564 O O . CYS B 1 159 ? 3.851 7.919 31.688 1.00 83.42 373 CYS B O 1
ATOM 2567 N N . LEU B 1 160 ? 3.922 9.876 30.584 1.00 78.40 374 LEU B N 1
ATOM 2568 C CA . LEU B 1 160 ? 5.3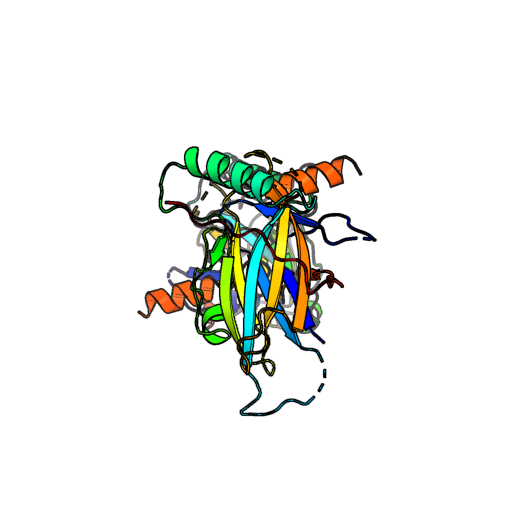75 9.821 30.481 1.00 77.52 374 LEU B CA 1
ATOM 2569 C C . LEU B 1 160 ? 5.947 10.367 31.757 1.00 82.27 374 LEU B C 1
ATOM 2570 O O . LEU B 1 160 ? 5.280 11.159 32.438 1.00 85.00 374 LEU B O 1
ATOM 2575 N N . SER B 1 161 ? 7.171 9.949 32.107 1.00 78.07 375 SER B N 1
ATOM 2576 C CA . SER B 1 161 ? 7.834 10.429 33.318 1.00 80.06 375 SER B CA 1
ATOM 2577 C C . SER B 1 161 ? 8.137 11.932 33.277 1.00 89.40 375 SER B C 1
ATOM 2578 O O . SER B 1 161 ? 8.241 12.548 34.336 1.00 89.14 375 SER B O 1
ATOM 2581 N N . THR B 1 162 ? 8.225 12.516 32.052 1.00 90.83 376 THR B N 1
ATOM 2582 C CA . THR B 1 162 ? 8.455 13.951 31.801 1.00 94.51 376 THR B CA 1
ATOM 2583 C C . THR B 1 162 ? 7.143 14.759 31.846 1.00 104.89 376 THR B C 1
ATOM 2584 O O . THR B 1 162 ? 7.217 15.976 31.977 1.00 109.82 376 THR B O 1
ATOM 2588 N N . ASP B 1 163 ? 5.956 14.100 31.757 1.00 100.14 377 ASP B N 1
ATOM 2589 C CA . ASP B 1 163 ? 4.643 14.757 31.730 1.00 101.66 377 ASP B CA 1
ATOM 2590 C C . ASP B 1 163 ? 4.274 15.518 33.038 1.00 108.06 377 ASP B C 1
ATOM 2591 O O . ASP B 1 163 ? 3.175 16.096 33.144 1.00 108.48 377 ASP B O 1
ATOM 2596 N N . PHE B 1 164 ? 5.203 15.507 34.018 1.00 103.70 378 PHE B N 1
ATOM 2597 C CA . PHE B 1 164 ? 5.060 16.148 35.324 1.00 100.41 378 PHE B CA 1
ATOM 2598 C C . PHE B 1 164 ? 6.218 17.130 35.540 1.00 171.87 378 PHE B C 1
ATOM 2599 O O . PHE B 1 164 ? 7.321 16.908 35.029 1.00 147.08 378 PHE B O 1
ATOM 2607 N N . PRO B 1 174 ? 9.989 10.359 40.007 1.00 77.94 388 PRO B N 1
ATOM 2608 C CA . PRO B 1 174 ? 9.981 8.898 40.249 1.00 75.92 388 PRO B CA 1
ATOM 2609 C C . PRO B 1 174 ? 8.588 8.354 40.470 1.00 78.22 388 PRO B C 1
ATOM 2610 O O . PRO B 1 174 ? 7.962 8.651 41.484 1.00 81.00 388 PRO B O 1
ATOM 2614 N N . LEU B 1 175 ? 8.080 7.629 39.488 1.00 72.15 389 LEU B N 1
ATOM 2615 C CA . LEU B 1 175 ? 6.782 6.955 39.546 1.00 69.67 389 LEU B CA 1
ATOM 2616 C C . LEU B 1 175 ? 7.021 5.506 39.926 1.00 66.94 389 LEU B C 1
ATOM 2617 O O . LEU B 1 175 ? 8.160 5.020 39.869 1.00 66.18 389 LEU B O 1
ATOM 2622 N N . MET B 1 176 ? 5.945 4.802 40.287 1.00 60.54 390 MET B N 1
ATOM 2623 C CA . MET B 1 176 ? 6.035 3.416 40.676 1.00 60.08 390 MET B CA 1
ATOM 2624 C C . MET B 1 176 ? 4.725 2.705 40.502 1.00 63.95 390 MET B C 1
ATOM 2625 O O . MET B 1 176 ? 3.678 3.348 40.437 1.00 64.51 390 MET B O 1
ATOM 2630 N N . ILE B 1 177 ? 4.804 1.385 40.346 1.00 58.49 391 ILE B N 1
ATOM 2631 C CA . ILE B 1 177 ? 3.638 0.541 40.294 1.00 58.55 391 ILE B CA 1
ATOM 2632 C C . ILE B 1 177 ? 3.556 -0.078 41.682 1.00 64.59 391 ILE B C 1
ATOM 2633 O O . ILE B 1 177 ? 4.519 -0.682 42.164 1.00 65.00 391 ILE B O 1
ATOM 2638 N N . GLN B 1 178 ? 2.413 0.105 42.332 1.00 62.66 392 GLN B N 1
ATOM 2639 C CA . GLN B 1 178 ? 2.173 -0.472 43.630 1.00 63.05 392 GLN B CA 1
ATOM 2640 C C . GLN B 1 178 ? 1.082 -1.520 43.504 1.00 66.93 392 GLN B C 1
ATOM 2641 O O . GLN B 1 178 ? 0.097 -1.321 42.793 1.00 67.03 392 GLN B O 1
ATOM 2647 N N . ILE B 1 179 ? 1.271 -2.635 44.186 1.00 63.73 393 ILE B N 1
ATOM 2648 C CA . ILE B 1 179 ? 0.295 -3.715 44.256 1.00 62.56 393 ILE B CA 1
ATOM 2649 C C . ILE B 1 179 ? -0.104 -3.905 45.687 1.00 69.37 393 ILE B C 1
ATOM 2650 O O . ILE B 1 179 ? 0.762 -4.176 46.522 1.00 71.02 393 ILE B O 1
ATOM 2655 N N . ASP B 1 180 ? -1.424 -3.770 45.975 1.00 65.76 394 ASP B N 1
ATOM 2656 C CA . ASP B 1 180 ? -1.990 -3.992 47.297 1.00 65.17 394 ASP B CA 1
ATOM 2657 C C . ASP B 1 180 ? -2.805 -5.207 47.225 1.00 67.11 394 ASP B C 1
ATOM 2658 O O . ASP B 1 180 ? -3.677 -5.285 46.376 1.00 63.38 394 ASP B O 1
ATOM 2663 N N . THR B 1 181 ? -2.570 -6.142 48.153 1.00 68.60 395 THR B N 1
ATOM 2664 C CA . THR B 1 181 ? -3.290 -7.406 48.248 1.00 69.47 395 THR B CA 1
ATOM 2665 C C . THR B 1 181 ? -4.150 -7.415 49.502 1.00 75.10 395 THR B C 1
ATOM 2666 O O . THR B 1 181 ? -3.634 -7.281 50.600 1.00 77.42 395 THR B O 1
ATOM 2670 N N . TYR B 1 182 ? -5.449 -7.596 49.339 1.00 70.20 396 TYR B N 1
ATOM 2671 C CA . TYR B 1 182 ? -6.383 -7.592 50.454 1.00 70.87 396 TYR B CA 1
ATOM 2672 C C . TYR B 1 182 ? -7.026 -8.924 50.660 1.00 78.59 396 TYR B C 1
ATOM 2673 O O . TYR B 1 182 ? -7.125 -9.715 49.734 1.00 79.32 396 TYR B O 1
ATOM 2682 N N . SER B 1 183 ? -7.538 -9.155 51.852 1.00 77.05 397 SER B N 1
ATOM 2683 C CA . SER B 1 183 ? -8.321 -10.346 52.114 1.00 77.51 397 SER B CA 1
ATOM 2684 C C . SER B 1 183 ? -9.673 -10.064 51.446 1.00 81.79 397 SER B C 1
ATOM 2685 O O . SER B 1 183 ? -10.109 -8.909 51.360 1.00 82.67 397 SER B O 1
ATOM 2688 N N . TYR B 1 184 ? -10.290 -11.116 50.961 1.00 78.59 398 TYR B N 1
ATOM 2689 C CA . TYR B 1 184 ? -11.597 -11.153 50.326 1.00 78.53 398 TYR B CA 1
ATOM 2690 C C . TYR B 1 184 ? -12.639 -11.581 51.387 1.00 82.49 398 TYR B C 1
ATOM 2691 O O . TYR B 1 184 ? -13.838 -11.638 51.110 1.00 82.01 398 TYR B O 1
ATOM 2700 N N . ASN B 1 185 ? -12.161 -11.890 52.599 1.00 80.82 399 ASN B N 1
ATOM 2701 C CA . ASN B 1 185 ? -12.997 -12.402 53.673 1.00 84.96 399 ASN B CA 1
ATOM 2702 C C . ASN B 1 185 ? -13.302 -11.414 54.746 1.00 90.77 399 ASN B C 1
ATOM 2703 O O . ASN B 1 185 ? -13.819 -11.802 55.793 1.00 95.58 399 ASN B O 1
ATOM 2708 N N . ASN B 1 186 ? -12.999 -10.149 54.498 1.00 84.43 400 ASN B N 1
ATOM 2709 C CA . ASN B 1 186 ? -13.285 -9.033 55.396 1.00 83.95 400 ASN B CA 1
ATOM 2710 C C . ASN B 1 186 ? -13.215 -7.712 54.614 1.00 84.01 400 ASN B C 1
ATOM 2711 O O . ASN B 1 186 ? -12.667 -7.652 53.505 1.00 85.56 400 ASN B O 1
ATOM 2716 N N . ARG B 1 187 ? -13.782 -6.686 55.183 1.00 79.68 401 ARG B N 1
ATOM 2717 C CA . ARG B 1 187 ? -13.873 -5.331 54.641 1.00 78.50 401 ARG B CA 1
ATOM 2718 C C . ARG B 1 187 ? -12.806 -4.386 55.239 1.00 85.80 401 ARG B C 1
ATOM 2719 O O . ARG B 1 187 ? -12.981 -3.170 55.209 1.00 88.98 401 ARG B O 1
ATOM 2727 N N . SER B 1 188 ? -11.678 -4.935 55.727 1.00 81.66 402 SER B N 1
ATOM 2728 C CA . SER B 1 188 ? -10.568 -4.178 56.299 1.00 80.98 402 SER B CA 1
ATOM 2729 C C . SER B 1 188 ? -9.988 -3.208 55.281 1.00 86.42 402 SER B C 1
ATOM 2730 O O . SER B 1 188 ? -10.011 -3.440 54.071 1.00 84.99 402 SER B O 1
ATOM 2733 N N . ASN B 1 189 ? -9.522 -2.088 55.797 1.00 86.48 403 ASN B N 1
ATOM 2734 C CA . ASN B 1 189 ? -8.916 -0.983 55.065 1.00 85.32 403 ASN B CA 1
ATOM 2735 C C . ASN B 1 189 ? -7.410 -1.197 54.976 1.00 90.55 403 ASN B C 1
ATOM 2736 O O . ASN B 1 189 ? -6.683 -0.321 54.516 1.00 91.70 403 ASN B O 1
ATOM 2741 N N . LYS B 1 190 ? -6.942 -2.343 55.453 1.00 87.87 404 LYS B N 1
ATOM 2742 C CA . LYS B 1 190 ? -5.527 -2.648 55.527 1.00 87.84 404 LYS B CA 1
ATOM 2743 C C . LYS B 1 190 ? -5.190 -3.832 54.632 1.00 87.96 404 LYS B C 1
ATOM 2744 O O . LYS B 1 190 ? -5.859 -4.861 54.715 1.00 88.29 404 LYS B O 1
ATOM 2750 N N . PRO B 1 191 ? -4.184 -3.724 53.739 1.00 81.66 405 PRO B N 1
ATOM 2751 C CA . PRO B 1 191 ? -3.849 -4.895 52.917 1.00 79.19 405 PRO B CA 1
ATOM 2752 C C . PRO B 1 191 ? -3.079 -5.925 53.752 1.00 82.54 405 PRO B C 1
ATOM 2753 O O . PRO B 1 191 ? -2.549 -5.577 54.815 1.00 83.22 405 PRO B O 1
ATOM 2757 N N . ILE B 1 192 ? -3.072 -7.194 53.295 1.00 76.79 406 ILE B N 1
ATOM 2758 C CA . ILE B 1 192 ? -2.336 -8.294 53.907 1.00 78.23 406 ILE B CA 1
ATOM 2759 C C . ILE B 1 192 ? -0.903 -8.327 53.329 1.00 82.91 406 ILE B C 1
ATOM 2760 O O . ILE B 1 192 ? 0.000 -8.904 53.927 1.00 86.53 406 ILE B O 1
ATOM 2765 N N . HIS B 1 193 ? -0.689 -7.652 52.192 1.00 75.71 407 HIS B N 1
ATOM 2766 C CA . HIS B 1 193 ? 0.617 -7.557 51.542 1.00 73.80 407 HIS B CA 1
ATOM 2767 C C . HIS B 1 193 ? 0.649 -6.356 50.635 1.00 76.53 407 HIS B C 1
ATOM 2768 O O . HIS B 1 193 ? -0.369 -6.019 50.026 1.00 75.60 407 HIS B O 1
ATOM 2775 N N . ARG B 1 194 ? 1.836 -5.723 50.536 1.00 73.28 408 ARG B N 1
ATOM 2776 C CA . ARG B 1 194 ? 2.164 -4.586 49.664 1.00 71.22 408 ARG B CA 1
ATOM 2777 C C . ARG B 1 194 ? 3.498 -4.797 48.978 1.00 74.42 408 ARG B C 1
ATOM 2778 O O . ARG B 1 194 ? 4.458 -5.248 49.612 1.00 75.50 408 ARG B O 1
ATOM 2786 N N . ALA B 1 195 ? 3.595 -4.372 47.715 1.00 69.59 409 ALA B N 1
ATOM 2787 C CA . ALA B 1 195 ? 4.852 -4.415 46.989 1.00 69.47 409 ALA B CA 1
ATOM 2788 C C . ALA B 1 195 ? 4.912 -3.319 45.939 1.00 72.46 409 ALA B C 1
ATOM 2789 O O . ALA B 1 195 ? 3.876 -2.864 45.448 1.00 71.15 409 ALA B O 1
ATOM 2791 N N . TYR B 1 196 ? 6.125 -2.870 45.617 1.00 69.79 410 TYR B N 1
ATOM 2792 C CA . TYR B 1 196 ? 6.329 -1.794 44.651 1.00 68.44 410 TYR B CA 1
ATOM 2793 C C . TYR B 1 196 ? 7.363 -2.131 43.597 1.00 75.16 410 TYR B C 1
ATOM 2794 O O . TYR B 1 196 ? 8.205 -3.012 43.777 1.00 76.57 410 TYR B O 1
ATOM 2803 N N . CYS B 1 197 ? 7.330 -1.360 42.517 1.00 70.18 411 CYS B N 1
ATOM 2804 C CA . CYS B 1 197 ? 8.285 -1.410 41.433 1.00 68.31 411 CYS B CA 1
ATOM 2805 C C . CYS B 1 197 ? 8.376 -0.006 40.849 1.00 70.55 411 CYS B C 1
ATOM 2806 O O . CYS B 1 197 ? 7.373 0.501 40.339 1.00 66.80 411 CYS B O 1
ATOM 2809 N N . GLN B 1 198 ? 9.559 0.648 40.983 1.00 69.22 412 GLN B N 1
ATOM 2810 C CA . GLN B 1 198 ? 9.817 1.964 40.402 1.00 68.55 412 GLN B CA 1
ATOM 2811 C C . GLN B 1 198 ? 9.811 1.828 38.896 1.00 70.41 412 GLN B C 1
ATOM 2812 O O . GLN B 1 198 ? 10.250 0.814 38.352 1.00 69.75 412 GLN B O 1
ATOM 2818 N N . ILE B 1 199 ? 9.235 2.813 38.228 1.00 66.63 413 ILE B N 1
ATOM 2819 C CA . ILE B 1 199 ? 9.121 2.820 36.772 1.00 64.96 413 ILE B CA 1
ATOM 2820 C C . ILE B 1 199 ? 9.493 4.178 36.187 1.00 72.82 413 ILE B C 1
ATOM 2821 O O . ILE B 1 199 ? 9.426 5.210 36.877 1.00 75.17 413 ILE B O 1
ATOM 2826 N N . LYS B 1 200 ? 9.920 4.148 34.894 1.00 68.87 414 LYS B N 1
ATOM 2827 C CA . LYS B 1 200 ? 10.224 5.293 34.049 1.00 67.51 414 LYS B CA 1
ATOM 2828 C C . LYS B 1 200 ? 9.450 5.024 32.769 1.00 69.26 414 LYS B C 1
ATOM 2829 O O . LYS B 1 200 ? 9.564 3.945 32.220 1.00 69.00 414 LYS B O 1
ATOM 2835 N N . VAL B 1 201 ? 8.569 5.935 32.364 1.00 66.30 415 VAL B N 1
ATOM 2836 C CA . VAL B 1 201 ? 7.740 5.713 31.174 1.00 64.93 415 VAL B CA 1
ATOM 2837 C C . VAL B 1 201 ? 8.196 6.635 30.057 1.00 69.69 415 VAL B C 1
ATOM 2838 O O . VAL B 1 201 ? 8.337 7.853 30.217 1.00 68.69 415 VAL B O 1
ATOM 2842 N N . PHE B 1 202 ? 8.481 6.006 28.927 1.00 69.53 416 PHE B N 1
ATOM 2843 C CA . PHE B 1 202 ? 9.001 6.617 27.717 1.00 70.72 416 PHE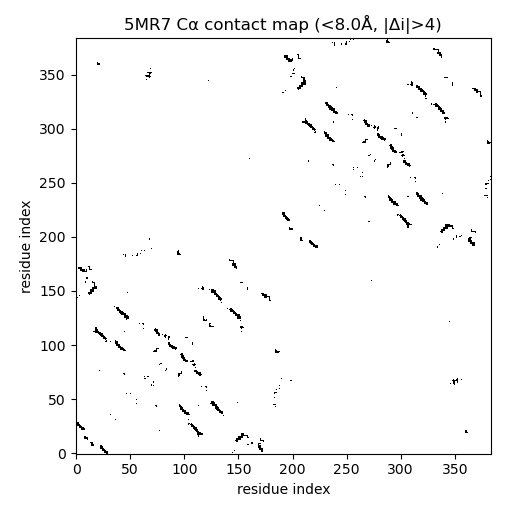 B CA 1
ATOM 2844 C C . PHE B 1 202 ? 8.028 6.522 26.569 1.00 79.41 416 PHE B C 1
ATOM 2845 O O . PHE B 1 202 ? 7.009 5.877 26.654 1.00 79.70 416 PHE B O 1
ATOM 2853 N N . CYS B 1 203 ? 8.353 7.177 25.498 1.00 82.24 417 CYS B N 1
ATOM 2854 C CA . CYS B 1 203 ? 7.564 7.286 24.292 1.00 85.14 417 CYS B CA 1
ATOM 2855 C C . CYS B 1 203 ? 8.351 6.575 23.180 1.00 87.42 417 CYS B C 1
ATOM 2856 O O . CYS B 1 203 ? 9.548 6.378 23.354 1.00 85.24 417 CYS B O 1
ATOM 2859 N N . ASP B 1 204 ? 7.711 6.194 22.061 1.00 85.39 418 ASP B N 1
ATOM 2860 C CA . ASP B 1 204 ? 8.392 5.700 20.859 1.00 88.25 418 ASP B CA 1
ATOM 2861 C C . ASP B 1 204 ? 9.604 4.730 21.085 1.00 90.56 418 ASP B C 1
ATOM 2862 O O . ASP B 1 204 ? 10.704 4.997 20.587 1.00 91.62 418 ASP B O 1
ATOM 2867 N N . LYS B 1 205 ? 9.413 3.636 21.850 1.00 82.37 419 LYS B N 1
ATOM 2868 C CA . LYS B 1 205 ? 10.497 2.669 22.166 1.00 79.19 419 LYS B CA 1
ATOM 2869 C C . LYS B 1 205 ? 11.690 3.322 22.903 1.00 77.57 419 LYS B C 1
ATOM 2870 O O . LYS B 1 205 ? 12.835 2.909 22.697 1.00 74.86 419 LYS B O 1
ATOM 2876 N N . GLY B 1 206 ? 11.394 4.300 23.770 1.00 71.79 420 GLY B N 1
ATOM 2877 C CA . GLY B 1 206 ? 12.397 5.038 24.533 1.00 71.44 420 GLY B CA 1
ATOM 2878 C C . GLY B 1 206 ? 13.094 4.191 25.570 1.00 71.46 420 GLY B C 1
ATOM 2879 O O . GLY B 1 206 ? 14.272 4.395 25.856 1.00 71.63 420 GLY B O 1
ATOM 2880 N N . ALA B 1 207 ? 12.358 3.230 26.123 1.00 66.45 421 ALA B N 1
ATOM 2881 C CA . ALA B 1 207 ? 12.803 2.242 27.122 1.00 66.38 421 ALA B CA 1
ATOM 2882 C C . ALA B 1 207 ? 13.982 1.426 26.537 1.00 75.35 421 ALA B C 1
ATOM 2883 O O . ALA B 1 207 ? 15.037 1.344 27.165 1.00 78.49 421 ALA B O 1
ATOM 2885 N N . GLU B 1 208 ? 13.842 0.939 25.288 1.00 70.57 422 GLU B N 1
ATOM 2886 C CA . GLU B 1 208 ? 14.887 0.196 24.566 1.00 69.87 422 GLU B CA 1
ATOM 2887 C C . GLU B 1 208 ? 16.055 1.113 24.255 1.00 76.59 422 GLU B C 1
ATOM 2888 O O . GLU B 1 208 ? 17.192 0.724 24.480 1.00 77.82 422 GLU B O 1
ATOM 2894 N N . ARG B 1 209 ? 15.774 2.340 23.784 1.00 74.59 423 ARG B N 1
ATOM 2895 C CA . ARG B 1 209 ? 16.768 3.376 23.478 1.00 77.62 423 ARG B CA 1
ATOM 2896 C C . ARG B 1 209 ? 17.587 3.808 24.728 1.00 82.83 423 ARG B C 1
ATOM 2897 O O . ARG B 1 209 ? 18.763 4.117 24.589 1.00 86.07 423 ARG B O 1
ATOM 2905 N N . LYS B 1 210 ? 16.963 3.842 25.933 1.00 76.56 424 LYS B N 1
ATOM 2906 C CA . LYS B 1 210 ? 17.624 4.177 27.196 1.00 75.91 424 LYS B CA 1
ATOM 2907 C C . LYS B 1 210 ? 18.621 3.084 27.552 1.00 78.74 424 LYS B C 1
ATOM 2908 O O . LYS B 1 210 ? 19.775 3.403 27.837 1.00 80.68 424 LYS B O 1
ATOM 2914 N N . ILE B 1 211 ? 18.200 1.798 27.439 1.00 73.14 425 ILE B N 1
ATOM 2915 C CA . ILE B 1 211 ? 19.054 0.623 27.686 1.00 74.02 425 ILE B CA 1
ATOM 2916 C C . ILE B 1 211 ? 20.211 0.584 26.690 1.00 83.38 425 ILE B C 1
ATOM 2917 O O . ILE B 1 211 ? 21.350 0.325 27.082 1.00 87.53 425 ILE B O 1
ATOM 2922 N N . ARG B 1 212 ? 19.904 0.826 25.400 1.00 78.06 426 ARG B N 1
ATOM 2923 C CA . ARG B 1 212 ? 20.860 0.776 24.298 1.00 78.39 426 ARG B CA 1
ATOM 2924 C C . ARG B 1 212 ? 21.924 1.817 24.513 1.00 86.37 426 ARG B C 1
ATOM 2925 O O . ARG B 1 212 ? 23.101 1.511 24.355 1.00 89.61 426 ARG B O 1
ATOM 2933 N N . ASP B 1 213 ? 21.517 3.017 24.947 1.00 83.66 427 ASP B N 1
ATOM 2934 C CA . ASP B 1 213 ? 22.411 4.123 25.243 1.00 87.39 427 ASP B CA 1
ATOM 2935 C C . ASP B 1 213 ? 23.283 3.850 26.476 1.00 92.93 427 ASP B C 1
ATOM 2936 O O . ASP B 1 213 ? 24.456 4.216 26.478 1.00 95.81 427 ASP B O 1
ATOM 2941 N N . GLU B 1 214 ? 22.744 3.133 27.472 1.00 88.94 428 GLU B N 1
ATOM 2942 C CA . GLU B 1 214 ? 23.498 2.711 28.654 1.00 91.11 428 GLU B CA 1
ATOM 2943 C C . GLU B 1 214 ? 24.613 1.717 28.238 1.00 98.73 428 GLU B C 1
ATOM 2944 O O . GLU B 1 214 ? 25.743 1.839 28.705 1.00 101.95 428 GLU B O 1
ATOM 2950 N N . GLU B 1 215 ? 24.294 0.772 27.322 1.00 94.51 429 GLU B N 1
ATOM 2951 C CA . GLU B 1 215 ? 25.204 -0.245 26.762 1.00 96.40 429 GLU B CA 1
ATOM 2952 C C . GLU B 1 215 ? 26.385 0.420 26.043 1.00 103.92 429 GLU B C 1
ATOM 2953 O O . GLU B 1 215 ? 27.526 -0.021 26.201 1.00 106.10 429 GLU B O 1
ATOM 2959 N N . ARG B 1 216 ? 26.095 1.471 25.247 1.00 101.32 430 ARG B N 1
ATOM 2960 C CA . ARG B 1 216 ? 27.092 2.250 24.511 1.00 105.01 430 ARG B CA 1
ATOM 2961 C C . ARG B 1 216 ? 28.019 2.906 25.503 1.00 114.72 430 ARG B C 1
ATOM 2962 O O . ARG B 1 216 ? 29.240 2.802 25.377 1.00 117.05 430 ARG B O 1
ATOM 2970 N N . LYS B 1 217 ? 27.420 3.501 26.546 1.00 112.71 431 LYS B N 1
ATOM 2971 C CA . LYS B 1 217 ? 28.143 4.144 27.629 1.00 116.13 431 LYS B CA 1
ATOM 2972 C C . LYS B 1 217 ? 29.017 3.145 28.386 1.00 124.38 431 LYS B C 1
ATOM 2973 O O . LYS B 1 217 ? 30.170 3.464 28.685 1.00 129.10 431 LYS B O 1
ATOM 2979 N N . GLN B 1 218 ? 28.521 1.913 28.591 1.00 118.38 432 GLN B N 1
ATOM 2980 C CA . GLN B 1 218 ? 29.292 0.862 29.238 1.00 133.85 432 GLN B CA 1
ATOM 2981 C C . GLN B 1 218 ? 30.644 0.604 28.527 1.00 132.69 432 GLN B C 1
ATOM 2982 O O . GLN B 1 218 ? 30.704 -0.015 27.469 1.00 97.46 432 GLN B O 1
ATOM 2988 N N . GLN B 1 246 ? 10.219 -21.685 23.711 1.00 138.26 460 GLN B N 1
ATOM 2989 C CA . GLN B 1 246 ? 10.641 -21.326 25.059 1.00 137.97 460 GLN B CA 1
ATOM 2990 C C . GLN B 1 246 ? 11.428 -20.005 25.090 1.00 141.47 460 GLN B C 1
ATOM 2991 O O . GLN B 1 246 ? 12.634 -19.997 24.845 1.00 142.09 460 GLN B O 1
ATOM 2997 N N . LYS B 1 247 ? 10.743 -18.894 25.401 1.00 136.88 461 LYS B N 1
ATOM 2998 C CA . LYS B 1 247 ? 11.363 -17.570 25.494 1.00 135.64 461 LYS B CA 1
ATOM 2999 C C . LYS B 1 247 ? 11.852 -17.232 26.908 1.00 137.93 461 LYS B C 1
ATOM 3000 O O . LYS B 1 247 ? 11.039 -17.131 27.840 1.00 136.46 461 LYS B O 1
ATOM 3006 N N . LYS B 1 248 ? 13.176 -16.973 27.040 1.00 132.99 462 LYS B N 1
ATOM 3007 C CA . LYS B 1 248 ? 13.785 -16.509 28.291 1.00 130.39 462 LYS B CA 1
ATOM 3008 C C . LYS B 1 248 ? 13.377 -15.035 28.386 1.00 126.54 462 LYS B C 1
ATOM 3009 O O . LYS B 1 248 ? 13.577 -14.278 27.426 1.00 125.32 462 LYS B O 1
ATOM 3015 N N . SER B 1 249 ? 12.694 -14.658 29.478 1.00 117.55 463 SER B N 1
ATOM 3016 C CA . SER B 1 249 ? 12.191 -13.292 29.628 1.00 111.95 463 SER B CA 1
ATOM 3017 C C . SER B 1 249 ? 12.880 -12.530 30.723 1.00 107.42 463 SER B C 1
ATOM 3018 O O . SER B 1 249 ? 13.240 -13.119 31.750 1.00 108.30 463 SER B O 1
ATOM 3021 N N . ASP B 1 250 ? 13.038 -11.209 30.513 1.00 95.71 464 ASP B N 1
ATOM 3022 C CA . ASP B 1 250 ? 13.595 -10.314 31.508 1.00 93.08 464 ASP B CA 1
ATOM 3023 C C . ASP B 1 250 ? 12.440 -10.061 32.501 1.00 86.44 464 ASP B C 1
ATOM 3024 O O . ASP B 1 250 ? 11.356 -9.633 32.103 1.00 82.62 464 ASP B O 1
ATOM 3029 N N . ILE B 1 251 ? 12.638 -10.449 33.757 1.00 80.05 465 ILE B N 1
ATOM 3030 C CA . ILE B 1 251 ? 11.619 -10.375 34.812 1.00 77.69 465 ILE B CA 1
ATOM 3031 C C . ILE B 1 251 ? 12.147 -9.594 35.990 1.00 79.79 465 ILE B C 1
ATOM 3032 O O . ILE B 1 251 ? 13.263 -9.833 36.452 1.00 80.53 465 ILE B O 1
ATOM 3037 N N . THR B 1 252 ? 11.321 -8.671 36.492 1.00 74.73 466 THR B N 1
ATOM 3038 C CA . THR B 1 252 ? 11.625 -7.866 37.664 1.00 73.87 466 THR B CA 1
ATOM 3039 C C . THR B 1 252 ? 10.647 -8.227 38.796 1.00 76.41 466 THR B C 1
ATOM 3040 O O . THR B 1 252 ? 9.436 -8.244 38.580 1.00 73.99 466 THR B O 1
ATOM 3044 N N . TYR B 1 253 ? 11.182 -8.545 39.989 1.00 75.44 467 TYR B N 1
ATOM 3045 C CA . TYR B 1 253 ? 10.381 -8.870 41.184 1.00 75.65 467 TYR B CA 1
ATOM 3046 C C . TYR B 1 253 ? 10.123 -7.596 41.994 1.00 77.19 467 TYR B C 1
ATOM 3047 O O . TYR B 1 253 ? 11.052 -6.829 42.272 1.00 76.85 467 TYR B O 1
ATOM 3056 N N . PHE B 1 254 ? 8.854 -7.378 42.368 1.00 70.06 468 PHE B N 1
ATOM 3057 C CA . PHE B 1 254 ? 8.431 -6.260 43.193 1.00 68.68 468 PHE B CA 1
ATOM 3058 C C . PHE B 1 254 ? 9.036 -6.399 44.607 1.00 77.62 468 PHE B C 1
ATOM 3059 O O . PHE B 1 254 ? 9.248 -7.524 45.089 1.00 79.82 468 PHE B O 1
ATOM 3067 N N . LYS B 1 255 ? 9.315 -5.268 45.259 1.00 74.38 469 LYS B N 1
ATOM 3068 C CA . LYS B 1 255 ? 9.890 -5.279 46.596 1.00 77.40 469 LYS B CA 1
ATOM 3069 C C . LYS B 1 255 ? 8.796 -5.032 47.633 1.00 84.00 469 LYS B C 1
ATOM 3070 O O . LYS B 1 255 ? 8.031 -4.063 47.543 1.00 80.19 469 LYS B O 1
ATOM 3076 N N . THR B 1 256 ? 8.710 -5.945 48.611 1.00 86.80 470 THR B N 1
ATOM 3077 C CA . THR B 1 256 ? 7.719 -5.898 49.687 1.00 87.20 470 THR B CA 1
ATOM 3078 C C . THR B 1 256 ? 7.856 -4.617 50.510 1.00 93.16 470 THR B C 1
ATOM 3079 O O . THR B 1 256 ? 8.965 -4.255 50.919 1.00 94.79 470 THR B O 1
ATOM 3083 N N . MET B 1 257 ? 6.718 -3.925 50.707 1.00 89.37 471 MET B N 1
ATOM 3084 C CA . MET B 1 257 ? 6.633 -2.681 51.478 1.00 90.48 471 MET B CA 1
ATOM 3085 C C . MET B 1 257 ? 6.252 -3.001 52.916 1.00 99.06 471 MET B C 1
ATOM 3086 O O . MET B 1 257 ? 5.162 -3.538 53.154 1.00 99.18 471 MET B O 1
ATOM 3091 N N . PRO B 1 258 ? 7.137 -2.700 53.895 1.00 99.41 472 PRO B N 1
ATOM 3092 C CA . PRO B 1 258 ? 6.824 -3.043 55.304 1.00 101.97 472 PRO B CA 1
ATOM 3093 C C . PRO B 1 258 ? 5.659 -2.274 55.950 1.00 107.30 472 PRO B C 1
ATOM 3094 O O . PRO B 1 258 ? 5.190 -2.693 57.011 1.00 109.68 472 PRO B O 1
ATOM 3098 N N . ASP B 1 259 ? 5.177 -1.181 55.326 1.00 102.44 473 ASP B N 1
ATOM 3099 C CA . ASP B 1 259 ? 4.075 -0.399 55.877 1.00 102.65 473 ASP B CA 1
ATOM 3100 C C . ASP B 1 259 ? 2.728 -0.661 55.192 1.00 103.70 473 ASP B C 1
ATOM 3101 O O . ASP B 1 259 ? 2.561 -0.353 54.011 1.00 100.88 473 ASP B O 1
ATOM 3106 N N . LEU B 1 260 ? 1.766 -1.212 55.963 1.00 101.07 474 LEU B N 1
ATOM 3107 C CA . LEU B 1 260 ? 0.394 -1.537 55.538 1.00 98.15 474 LEU B CA 1
ATOM 3108 C C . LEU B 1 260 ? -0.603 -0.462 55.986 1.00 103.89 474 LEU B C 1
ATOM 3109 O O . LEU B 1 260 ? -1.794 -0.530 55.649 1.00 102.86 474 LEU B O 1
ATOM 3114 N N . HIS B 1 261 ? -0.104 0.519 56.763 1.00 102.18 475 HIS B N 1
ATOM 3115 C CA . HIS B 1 261 ? -0.874 1.631 57.312 1.00 102.12 475 HIS B CA 1
ATOM 3116 C C . HIS B 1 261 ? -1.032 2.781 56.329 1.00 104.59 475 HIS B C 1
ATOM 3117 O O . HIS B 1 261 ? -2.139 3.306 56.209 1.00 103.58 475 HIS B O 1
ATOM 3124 N N . SER B 1 262 ? 0.061 3.154 55.610 1.00 100.21 476 SER B N 1
ATOM 3125 C CA . SER B 1 262 ? 0.110 4.220 54.594 1.00 98.33 476 SER B CA 1
ATOM 3126 C C . SER B 1 262 ? -0.974 4.027 53.530 1.00 98.04 476 SER B C 1
ATOM 3127 O O . SER B 1 262 ? -1.240 2.901 53.146 1.00 94.56 476 SER B O 1
ATOM 3130 N N . GLN B 1 263 ? -1.606 5.106 53.065 1.00 95.89 477 GLN B N 1
ATOM 3131 C CA . GLN B 1 263 ? -2.624 4.971 52.024 1.00 93.39 477 GLN B CA 1
ATOM 3132 C C . GLN B 1 263 ? -2.190 5.596 50.696 1.00 93.12 477 GLN B C 1
ATOM 3133 O O . GLN B 1 263 ? -1.683 6.728 50.657 1.00 94.01 477 GLN B O 1
ATOM 3139 N N . PRO B 1 264 ? -2.301 4.819 49.591 1.00 84.52 478 PRO B N 1
ATOM 3140 C CA . PRO B 1 264 ? -1.887 5.346 48.274 1.00 80.93 478 PRO B CA 1
ATOM 3141 C C . PRO B 1 264 ? -2.795 6.469 47.774 1.00 81.58 478 PRO B C 1
ATOM 3142 O O . PRO B 1 264 ? -3.987 6.493 48.098 1.00 80.22 478 PRO B O 1
ATOM 3146 N N . VAL B 1 265 ? -2.211 7.432 47.006 1.00 77.11 479 VAL B N 1
ATOM 3147 C CA . VAL B 1 265 ? -2.985 8.551 46.485 1.00 75.18 479 VAL B CA 1
ATOM 3148 C C . VAL B 1 265 ? -3.547 8.105 45.158 1.00 75.30 479 VAL B C 1
ATOM 3149 O O . VAL B 1 265 ? -2.792 7.788 44.257 1.00 73.73 479 VAL B O 1
ATOM 3153 N N . LEU B 1 266 ? -4.873 7.934 45.102 1.00 71.38 480 LEU B N 1
ATOM 3154 C CA . LEU B 1 266 ? -5.599 7.529 43.911 1.00 68.42 480 LEU B CA 1
ATOM 3155 C C . LEU B 1 266 ? -6.342 8.720 43.357 1.00 73.91 480 LEU B C 1
ATOM 3156 O O . LEU B 1 266 ? -6.876 9.533 44.117 1.00 75.45 480 LEU B O 1
ATOM 3161 N N . PHE B 1 267 ? -6.328 8.850 42.020 1.00 67.22 481 PHE B N 1
ATOM 3162 C CA . PHE B 1 267 ? -6.932 9.984 41.334 1.00 67.18 481 PHE B CA 1
ATOM 3163 C C . PHE B 1 267 ? -8.200 9.652 40.541 1.00 67.44 481 PHE B C 1
ATOM 3164 O O . PHE B 1 267 ? -8.209 8.720 39.745 1.00 62.54 481 PHE B O 1
ATOM 3172 N N . ILE B 1 268 ? -9.274 10.446 40.755 1.00 67.08 482 ILE B N 1
ATOM 3173 C CA . ILE B 1 268 ? -10.529 10.302 40.001 1.00 68.70 482 ILE B CA 1
ATOM 3174 C C . ILE B 1 268 ? -10.954 11.686 39.586 1.00 75.17 482 ILE B C 1
ATOM 3175 O O . ILE B 1 268 ? -11.344 12.435 40.449 1.00 77.51 482 ILE B O 1
ATOM 3180 N N . PRO B 1 269 ? -10.870 12.090 38.303 1.00 74.42 483 PRO B N 1
ATOM 3181 C CA . PRO B 1 269 ? -11.288 13.457 37.944 1.00 77.90 483 PRO B CA 1
ATOM 3182 C C . PRO B 1 269 ? -12.813 13.666 37.959 1.00 88.30 483 PRO B C 1
ATOM 3183 O O . PRO B 1 269 ? -13.593 12.700 37.984 1.00 86.15 483 PRO B O 1
ATOM 3187 N N . ASP B 1 270 ? -13.236 14.947 37.925 1.00 91.52 484 ASP B N 1
ATOM 3188 C CA . ASP B 1 270 ? -14.636 15.364 37.907 1.00 130.70 484 ASP B CA 1
ATOM 3189 C C . ASP B 1 270 ? -15.335 14.957 36.610 1.00 153.88 484 ASP B C 1
ATOM 3190 O O . ASP B 1 270 ? -15.960 13.896 36.564 1.00 112.40 484 ASP B O 1
#

Solvent-accessible surface area: 20366 Å² total; per-residue (Å²): 109,19,70,1,15,0,81,10,28,131,75,80,17,53,0,12,0,6,69,3,47,48,10,8,0,21,0,22,47,124,162,50,199,125,130,79,6,91,2,76,0,8,0,1,0,6,6,21,96,114,80,91,119,91,48,12,54,135,59,0,102,65,2,9,59,43,18,41,23,23,148,38,25,0,0,39,26,7,109,68,165,115,0,76,127,20,15,28,87,58,93,101,69,4,33,0,0,0,2,0,5,4,24,13,93,87,117,0,74,1,31,0,4,2,8,0,29,8,94,25,14,82,129,94,40,40,0,13,0,8,0,1,0,22,26,111,92,91,242,54,100,72,3,82,16,2,2,32,0,42,0,74,2,48,52,45,97,3,0,66,51,75,23,66,87,88,138,185,113,100,24,129,20,106,88,42,140,67,55,126,66,110,24,11,43,2,120,9,138,149,123,30,66,1,14,0,63,6,40,65,16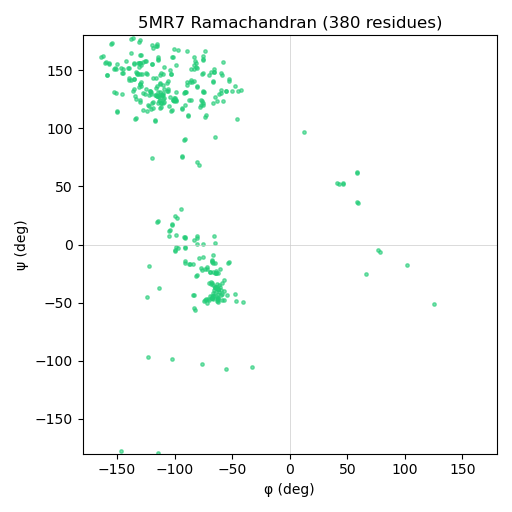,140,66,224,80,16,45,0,17,1,5,92,43,59,60,13,4,0,21,0,19,55,108,146,137,184,134,127,81,6,96,12,77,0,8,0,1,0,5,15,20,102,113,79,89,118,92,54,11,53,130,69,0,96,121,0,33,92,130,43,202,67,76,167,45,25,0,0,39,25,6,107,46,107,62,0,70,94,20,13,27,85,56,97,100,73,3,43,0,0,0,3,0,5,5,36,25,98,96,112,0,53,0,2,0,5,2,10,0,31,46,116,23,69,90,5,11,0,8,0,1,0,27,26,105,95,90,244,49,122,83,0,90,22,4,2,33,0,43,1,79,4,48,67,72,72,2,3,24,99,85,11,18,62,52,42,148,181,161,151,98,201,46,60,69,10,129,17,109,77,38,139,66,46,146,68,129,28,10,45,3,120,17,188

Radius of gyration: 24.84 Å; Cα contacts (8 Å, |Δi|>4): 860; chains: 2; bounding box: 46×61×67 Å

B-factor: mean 89.27, std 25.68, range [26.79, 219.92]

Foldseek 3Di:
DKWKKKWADDDLAEAEAEAPFKIKMKIADPPADPVQWKKKKKKFKFFDVCDDLVVRQLLVVQLCVPDPDVPQAQKDWDPDPLADVFWADWDPPFSGMIMIMGTNVDMHMIIMGGRDACPSSPCNTWMKIKMFIDRPPDPDPFGPWIWMHIYGYHYDCVSVVVRVVVVLTMTMTHTDPDRPDDTNGHHDDD/DKWKKKFADDFPDPLAEAEAEAPFKIKMKIADPPQDPVQFKKKKKKFKFADVCDDLVVRLVLVVLLCVPDPDNPAAQKDWDPDPVQDVFWADWDPPFSGMIMIMGTNVDMHMIIMGGRAAPVSRQMKIKMFMDGPPDPDPFGPWIWIHGYGYHYDCVSVVVNVVVVVVPVDDTDMTMTHTDPDRPDDTRGHHDD